Protein AF-A0A9W9Z7A1-F1 (afdb_monomer_lite)

Sequence (523 aa):
MALKFLGQYHYISPSRSGNHDVETAIRKFQEFTGLPVTGELDGPTIAQMKEPRCGMSDVDEEGRVKRYKTGSKWSKKHLTYFVEHGADLPHATQDAVFAKSLKFWADVSGLSFSKASSAAAADLKISFGPKTHGGISERRCAYPFDGKGKVLAHAFFPSNGRAHFDEDETFTDGTPSGVNLLWVAVHEFGHSLGIHHSDVRNAVMYPYYTGYKKDMKLQQDDIDAIQSLYGKPVSGGGNGGGGELDQDIHITSYKRSGIRSRIKLRFELNMLCSILLAVLASQAFVFAEDDDDTMALKFLNKYHYISPSRSGNHDVETAIRKFQEFTGLPVTGELDGPTIAQMKEPRCGMSDVDEEGRVKRRRVRQGFEVLADVSELSFSKASYAGAADLKISFGAKTHGGISESTCAYPFDGKGIALAHAYYPSDGRLHFDEDEDFTDGTSSGTNLLWVAVHELGHSLGIEHSRFKNAVMYPYYTGYKKDMKLQKDDIDAIQSLYACVDIDERCAATEAESTFVSCNPSNEY

Foldseek 3Di:
DVVVLLDQQCLPPPDPQDDLQQLSSLLVQCVLQVHPSPSDCDPVSVVVQQFAFASYHQADNHRDDDQWDFADADPDQEFEEEEDDADQDDPVVVVVLLQVLVVLLVQLFSHHYDYDPAPVRGQAFEYEEAFFCAGRPGRTDPDGDDAPRYHQWAEAAGPNRYIYGHSSFREDDPDQPTQDSNLSSNQRVLRSRGIAAHSPPLASSPGGRPTDDNPDHGDPSSSVSSCVRGNGHPPDDDDDDDDDDDDDDDDDDDDDDDDDDDDDDDDDDDDPPPVVVVPPPPPPPPPPDDDLVRLLVCLLVQQVLDDSDPVHDPDQLSSLQVQCVLVVHDRPSDCDPVSSVVSPDDDDRYHPDDDDPVLLVVLLVVLQVQLVVWFVDDDDDDSALVRDQAWEEEEAFFCAGSPGRTDPDGDPAADDDQWAADARVRRYIYGHPSFPDDSQDQDTDPSNLVSNLRVCRNLPQAADPDPLASSDPGDPGGDPDDHHDPSSSVRSCVRGNGDDDPDDDDDDDDDDPDDDDDPDDDD

Structure (mmCIF, N/CA/C/O backbone):
data_AF-A0A9W9Z7A1-F1
#
_entry.id   AF-A0A9W9Z7A1-F1
#
loop_
_atom_site.group_PDB
_atom_site.id
_atom_site.type_symbol
_atom_site.label_atom_id
_atom_site.label_alt_id
_atom_site.label_comp_id
_atom_site.label_asym_id
_atom_site.label_entity_id
_atom_site.label_seq_id
_atom_site.pdbx_PDB_ins_code
_atom_site.Cartn_x
_atom_site.Cartn_y
_atom_site.Cartn_z
_atom_site.occupancy
_atom_site.B_iso_or_equiv
_atom_site.auth_seq_id
_atom_site.auth_comp_id
_atom_site.auth_asym_id
_atom_site.auth_atom_id
_atom_site.pdbx_PDB_model_num
ATOM 1 N N . MET A 1 1 ? 0.703 4.894 15.453 1.00 69.56 1 MET A N 1
ATOM 2 C CA . MET A 1 1 ? 1.534 3.862 14.779 1.00 69.56 1 MET A CA 1
ATOM 3 C C . MET A 1 1 ? 0.729 2.995 13.805 1.00 69.56 1 MET A C 1
ATOM 5 O O . MET A 1 1 ? 0.980 3.095 12.611 1.00 69.56 1 MET A O 1
ATOM 9 N N . ALA A 1 2 ? -0.234 2.188 14.272 1.00 76.00 2 ALA A N 1
ATOM 10 C CA . ALA A 1 2 ? -0.902 1.160 13.456 1.00 76.00 2 ALA A CA 1
ATOM 11 C C . ALA A 1 2 ? -1.564 1.658 12.155 1.00 76.00 2 ALA A C 1
ATOM 13 O O . ALA A 1 2 ? -1.386 1.030 11.121 1.00 76.00 2 ALA A O 1
ATOM 14 N N . LEU A 1 3 ? -2.247 2.811 12.147 1.00 72.69 3 LEU A N 1
ATOM 15 C CA . LEU A 1 3 ? -2.839 3.356 10.910 1.00 72.69 3 LEU A CA 1
ATOM 16 C C . LEU A 1 3 ? -1.790 3.655 9.824 1.00 72.69 3 LEU A C 1
ATOM 18 O O . LEU A 1 3 ? -2.020 3.354 8.655 1.00 72.69 3 LEU A O 1
ATOM 22 N N . LYS A 1 4 ? -0.612 4.176 10.206 1.00 74.12 4 LYS A N 1
ATOM 23 C CA . LYS A 1 4 ? 0.505 4.397 9.272 1.00 74.12 4 LYS A CA 1
ATOM 24 C C . LYS A 1 4 ? 0.994 3.068 8.692 1.00 74.12 4 LYS A C 1
ATOM 26 O O . LYS A 1 4 ? 1.197 2.988 7.490 1.00 74.12 4 LYS A O 1
ATOM 31 N N . PHE A 1 5 ? 1.126 2.036 9.528 1.00 82.69 5 PHE A N 1
ATOM 32 C CA . PHE A 1 5 ? 1.483 0.680 9.098 1.00 82.69 5 PHE A CA 1
ATOM 33 C C . PHE A 1 5 ? 0.441 0.115 8.114 1.00 82.69 5 PHE A C 1
ATOM 35 O O . PHE A 1 5 ? 0.785 -0.278 7.004 1.00 82.69 5 PHE A O 1
ATOM 42 N N . LEU A 1 6 ? -0.845 0.128 8.481 1.00 82.19 6 LEU A N 1
ATOM 43 C CA . LEU A 1 6 ? -1.925 -0.434 7.663 1.00 82.19 6 LEU A CA 1
ATOM 44 C C . LEU A 1 6 ? -2.084 0.300 6.322 1.00 82.19 6 LEU A C 1
ATOM 46 O O . LEU A 1 6 ? -2.382 -0.344 5.319 1.00 82.19 6 LEU A O 1
ATOM 50 N N . GLY A 1 7 ? -1.856 1.618 6.292 1.00 76.81 7 GLY A N 1
ATOM 51 C CA . GLY A 1 7 ? -1.817 2.408 5.059 1.00 76.81 7 GLY A CA 1
ATOM 52 C C . GLY A 1 7 ? -0.567 2.145 4.213 1.00 76.81 7 GLY A C 1
ATOM 53 O O . GLY A 1 7 ? -0.688 1.930 3.013 1.00 76.81 7 GLY A O 1
ATOM 54 N N . GLN A 1 8 ? 0.622 2.095 4.825 1.00 76.69 8 GLN A N 1
ATOM 55 C CA . GLN A 1 8 ? 1.892 1.808 4.141 1.00 76.69 8 GLN A CA 1
ATOM 56 C C . GLN A 1 8 ? 1.891 0.423 3.477 1.00 76.69 8 GLN A C 1
ATOM 58 O O . GLN A 1 8 ? 2.368 0.279 2.357 1.00 76.69 8 GLN A O 1
ATOM 63 N N . TYR A 1 9 ? 1.301 -0.578 4.134 1.00 80.38 9 TYR A N 1
ATOM 64 C CA . TYR A 1 9 ? 1.233 -1.954 3.634 1.00 80.38 9 TYR A CA 1
ATOM 65 C C . TYR A 1 9 ? -0.076 -2.298 2.894 1.00 80.38 9 TYR A C 1
ATOM 67 O O . TYR A 1 9 ? -0.311 -3.460 2.566 1.00 80.38 9 TYR A O 1
ATOM 75 N N . HIS A 1 10 ? -0.894 -1.285 2.575 1.00 78.06 10 HIS A N 1
ATOM 76 C CA . HIS A 1 10 ? -2.133 -1.356 1.779 1.00 78.06 10 HIS A CA 1
ATOM 77 C C . HIS A 1 10 ? -3.298 -2.191 2.366 1.00 78.06 10 HIS A C 1
ATOM 79 O O . HIS A 1 10 ? -4.287 -2.451 1.677 1.00 78.06 10 HIS A O 1
ATOM 85 N N . TYR A 1 11 ? -3.262 -2.558 3.651 1.00 76.06 11 TYR A N 1
ATOM 86 C CA . TYR A 1 11 ? -4.430 -3.121 4.356 1.00 76.06 11 TYR A CA 1
ATOM 87 C C . TYR A 1 11 ? -5.585 -2.110 4.456 1.00 76.06 11 TYR A C 1
ATOM 89 O O . TYR A 1 11 ? -6.763 -2.475 4.359 1.00 76.06 11 TYR A O 1
ATOM 97 N N . ILE A 1 12 ? -5.223 -0.833 4.607 1.00 75.56 12 ILE A N 1
ATOM 98 C CA . ILE A 1 12 ? -6.065 0.325 4.308 1.00 75.56 12 ILE A CA 1
ATOM 99 C C . ILE A 1 12 ? -5.636 0.836 2.933 1.00 75.56 12 ILE A C 1
ATOM 101 O O . ILE A 1 12 ? -4.458 1.087 2.689 1.00 75.56 12 ILE A O 1
ATOM 105 N N . SER A 1 13 ? -6.592 0.982 2.022 1.00 61.47 13 SER A N 1
ATOM 106 C CA . SER A 1 13 ? -6.314 1.385 0.646 1.00 61.47 13 SER A CA 1
ATOM 107 C C . SER A 1 13 ? -5.921 2.867 0.570 1.00 61.47 13 SER A C 1
ATOM 109 O O . SER A 1 13 ? -6.703 3.709 1.020 1.00 61.47 13 SER A O 1
ATOM 111 N N . PRO A 1 14 ? -4.824 3.231 -0.124 1.00 52.38 14 PRO A N 1
ATOM 112 C CA . PRO A 1 14 ? -4.491 4.634 -0.387 1.00 52.38 14 PRO A CA 1
ATOM 113 C C . PRO A 1 14 ? -5.509 5.322 -1.320 1.00 52.38 14 PRO A C 1
ATOM 115 O O . PRO A 1 14 ? -5.634 6.545 -1.325 1.00 52.38 14 PRO A O 1
ATOM 118 N N . SER A 1 15 ? -6.281 4.553 -2.098 1.00 47.28 15 SER A N 1
ATOM 119 C CA . SER A 1 15 ? -7.344 5.075 -2.964 1.00 47.28 15 SER A CA 1
ATOM 120 C C . SER A 1 15 ? -8.613 5.445 -2.188 1.00 47.28 15 SER A C 1
ATOM 122 O O . SER A 1 15 ? -9.095 4.674 -1.349 1.00 47.28 15 SER A O 1
ATOM 124 N N . ARG A 1 16 ? -9.247 6.567 -2.576 1.00 45.34 16 ARG A N 1
ATOM 125 C CA . ARG A 1 16 ? -10.565 7.042 -2.093 1.00 45.34 16 ARG A CA 1
ATOM 126 C C . ARG A 1 16 ? -11.731 6.056 -2.325 1.00 45.34 16 ARG A C 1
ATOM 128 O O . ARG A 1 16 ? -12.841 6.335 -1.871 1.00 45.34 16 ARG A O 1
ATOM 135 N N . SER A 1 17 ? -11.515 4.915 -2.982 1.00 42.78 17 SER A N 1
ATOM 136 C CA . SER A 1 17 ? -12.544 3.890 -3.252 1.00 42.78 17 SER A CA 1
ATOM 137 C C . SER A 1 17 ? -12.335 2.530 -2.565 1.00 42.78 17 SER A C 1
ATOM 139 O O . SER A 1 17 ? -13.295 1.771 -2.487 1.00 42.78 17 SER A O 1
ATOM 141 N N . GLY A 1 18 ? -11.136 2.214 -2.055 1.00 44.53 18 GLY A N 1
ATOM 142 C CA . GLY A 1 18 ? -10.840 0.885 -1.491 1.00 44.53 18 GLY A CA 1
ATOM 143 C C . GLY A 1 18 ? -11.312 0.679 -0.043 1.00 44.53 18 GLY A C 1
ATOM 144 O O . GLY A 1 18 ? -12.202 1.380 0.432 1.00 44.53 18 GLY A O 1
ATOM 145 N N . ASN A 1 19 ? -10.723 -0.283 0.680 1.00 48.97 19 ASN A N 1
ATOM 146 C CA . ASN A 1 19 ? -11.058 -0.526 2.091 1.00 48.97 19 ASN A CA 1
ATOM 147 C C . ASN A 1 19 ? -10.481 0.564 3.013 1.00 48.97 19 ASN A C 1
ATOM 149 O O . ASN A 1 19 ? -9.275 0.791 2.999 1.00 48.97 19 ASN A O 1
ATOM 153 N N . HIS A 1 20 ? -11.332 1.182 3.838 1.00 59.88 20 HIS A N 1
ATOM 154 C CA . HIS A 1 20 ? -10.942 2.133 4.898 1.00 59.88 20 HIS A CA 1
ATOM 155 C C . HIS A 1 20 ? -11.398 1.684 6.288 1.00 59.88 20 HIS A C 1
ATOM 157 O O . HIS A 1 20 ? -11.165 2.397 7.257 1.00 59.88 20 HIS A O 1
ATOM 163 N N . ASP A 1 21 ? -12.049 0.523 6.397 1.00 73.06 21 ASP A N 1
ATOM 164 C CA . ASP A 1 21 ? -12.415 -0.013 7.699 1.00 73.06 21 ASP A CA 1
ATOM 165 C C . ASP A 1 21 ? -11.175 -0.583 8.397 1.00 73.06 21 ASP A C 1
ATOM 167 O O . ASP A 1 21 ? -10.528 -1.511 7.895 1.00 73.06 21 ASP A O 1
ATOM 171 N N . VAL A 1 22 ? -10.844 0.013 9.543 1.00 75.62 22 VAL A N 1
ATOM 172 C CA . VAL A 1 22 ? -9.646 -0.299 10.329 1.00 75.62 22 VAL A CA 1
ATOM 173 C C . VAL A 1 22 ? -9.759 -1.687 10.952 1.00 75.62 22 VAL A C 1
ATOM 175 O O . VAL A 1 22 ? -8.768 -2.411 10.965 1.00 75.62 22 VAL A O 1
ATOM 178 N N . GLU A 1 23 ? -10.954 -2.097 11.391 1.00 78.81 23 GLU A N 1
ATOM 179 C CA . GLU A 1 23 ? -11.174 -3.441 11.934 1.00 78.81 23 GLU A CA 1
ATOM 180 C C . GLU A 1 23 ? -10.922 -4.498 10.850 1.00 78.81 23 GLU A C 1
ATOM 182 O O . GLU A 1 23 ? -10.093 -5.386 11.030 1.00 78.81 23 GLU A O 1
ATOM 187 N N . THR A 1 24 ? -11.536 -4.359 9.669 1.00 80.25 24 THR A N 1
ATOM 188 C CA . THR A 1 24 ? -11.276 -5.233 8.512 1.00 80.25 24 THR A CA 1
ATOM 189 C C . THR A 1 24 ? -9.803 -5.217 8.094 1.00 80.25 24 THR A C 1
ATOM 191 O O . THR A 1 24 ? -9.260 -6.260 7.729 1.00 80.25 24 THR A O 1
ATOM 194 N N . ALA A 1 25 ? -9.126 -4.066 8.152 1.00 82.69 25 ALA A N 1
ATOM 195 C CA . ALA A 1 25 ? -7.699 -3.972 7.848 1.00 82.69 25 ALA A CA 1
ATOM 196 C C . ALA A 1 25 ? -6.833 -4.737 8.869 1.00 82.69 25 ALA A C 1
ATOM 198 O O . ALA A 1 25 ? -5.921 -5.459 8.466 1.00 82.69 25 ALA A O 1
ATOM 199 N N . ILE A 1 26 ? -7.152 -4.643 10.165 1.00 85.00 26 ILE A N 1
ATOM 200 C CA . ILE A 1 26 ? -6.512 -5.429 11.230 1.00 85.00 26 ILE A CA 1
ATOM 201 C C . ILE A 1 26 ? -6.804 -6.921 11.043 1.00 85.00 26 ILE A C 1
ATOM 203 O O . ILE A 1 26 ? -5.868 -7.714 11.069 1.00 85.00 26 ILE A O 1
ATOM 207 N N . ARG A 1 27 ? -8.057 -7.313 10.764 1.00 85.94 27 ARG A N 1
ATOM 208 C CA . ARG A 1 27 ? -8.429 -8.714 10.491 1.00 85.94 27 ARG A CA 1
ATOM 209 C C . ARG A 1 27 ? -7.628 -9.294 9.325 1.00 85.94 27 ARG A C 1
ATOM 211 O O . ARG A 1 27 ? -7.074 -10.378 9.465 1.00 85.94 27 ARG A O 1
ATOM 218 N N . LYS A 1 28 ? -7.497 -8.556 8.215 1.00 84.50 28 LYS A N 1
ATOM 219 C CA . LYS A 1 28 ? -6.665 -8.955 7.064 1.00 84.50 28 LYS A CA 1
ATOM 220 C C . LYS A 1 28 ? -5.182 -9.077 7.419 1.00 84.50 28 LYS A C 1
ATOM 222 O O . LYS A 1 28 ? -4.525 -9.998 6.947 1.00 84.50 28 LYS A O 1
ATOM 227 N N . PHE A 1 29 ? -4.648 -8.170 8.235 1.00 88.44 29 PHE A N 1
ATOM 228 C CA . PHE A 1 29 ? -3.260 -8.235 8.698 1.00 88.44 29 PHE A CA 1
ATOM 229 C C . PHE A 1 29 ? -3.011 -9.438 9.620 1.00 88.44 29 PHE A C 1
ATOM 231 O O . PHE A 1 29 ? -2.012 -10.142 9.468 1.00 88.44 29 PHE A O 1
ATOM 238 N N . GLN A 1 30 ? -3.934 -9.714 10.541 1.00 90.44 30 GLN A N 1
ATOM 239 C CA . GLN A 1 30 ? -3.881 -10.880 11.422 1.00 90.44 30 GLN A CA 1
ATOM 240 C C . GLN A 1 30 ? -3.982 -12.183 10.628 1.00 90.44 30 GLN A C 1
ATOM 242 O O . GLN A 1 30 ? -3.165 -13.075 10.830 1.00 90.44 30 GLN A O 1
ATOM 247 N N . GLU A 1 31 ? -4.915 -12.268 9.676 1.00 87.25 31 GLU A N 1
ATOM 248 C CA . GLU A 1 31 ? -5.057 -13.404 8.760 1.00 87.25 31 GLU A CA 1
ATOM 249 C C . GLU A 1 31 ? -3.765 -13.642 7.962 1.00 87.25 31 GLU A C 1
ATOM 251 O O . GLU A 1 31 ? -3.213 -14.740 8.005 1.00 87.25 31 GLU A O 1
ATOM 256 N N . PHE A 1 32 ? -3.231 -12.601 7.314 1.00 83.19 32 PHE A N 1
ATOM 257 C CA . PHE A 1 32 ? -2.006 -12.677 6.513 1.00 83.19 32 PHE A CA 1
ATOM 258 C C . PHE A 1 32 ? -0.766 -13.078 7.333 1.00 83.19 32 PHE A C 1
ATOM 260 O O . PHE A 1 32 ? 0.083 -13.831 6.861 1.00 83.19 32 PHE A O 1
ATOM 267 N N . THR A 1 33 ? -0.655 -12.607 8.578 1.00 83.56 33 THR A N 1
ATOM 268 C CA . THR A 1 33 ? 0.449 -12.987 9.477 1.00 83.56 33 THR A CA 1
ATOM 269 C C . THR A 1 33 ? 0.190 -14.290 10.241 1.00 83.56 33 THR A C 1
ATOM 271 O O . THR A 1 33 ? 1.088 -14.792 10.919 1.00 83.56 33 THR A O 1
ATOM 274 N N . GLY A 1 34 ? -1.000 -14.887 10.147 1.00 85.06 34 GLY A N 1
ATOM 275 C CA . GLY A 1 34 ? -1.376 -16.077 10.916 1.00 85.06 34 GLY A CA 1
ATOM 276 C C . GLY A 1 34 ? -1.510 -15.831 12.427 1.00 85.06 34 GLY A C 1
ATOM 277 O O . GLY A 1 34 ? -1.285 -16.747 13.220 1.00 85.06 34 GLY A O 1
ATOM 278 N N . LEU A 1 35 ? -1.832 -14.601 12.832 1.00 88.06 35 LEU A N 1
ATOM 279 C CA . LEU A 1 35 ? -2.258 -14.265 14.192 1.00 88.06 35 LEU A CA 1
ATOM 280 C C . LEU A 1 35 ? -3.742 -14.634 14.407 1.00 88.06 35 LEU A C 1
ATOM 282 O O . LEU A 1 35 ? -4.492 -14.784 13.439 1.00 88.06 35 LEU A O 1
ATOM 286 N N . PRO A 1 36 ? -4.213 -14.750 15.664 1.00 90.19 36 PRO A N 1
ATOM 287 C CA . PRO A 1 36 ? -5.642 -14.837 15.952 1.00 90.19 36 PRO A CA 1
ATOM 288 C C . PRO A 1 36 ? -6.394 -13.637 15.359 1.00 90.19 36 PRO A C 1
ATOM 290 O O . PRO A 1 36 ? -6.041 -12.490 15.617 1.00 90.19 36 PRO A O 1
ATOM 293 N N . VAL A 1 37 ? -7.439 -13.898 14.569 1.00 91.94 37 VAL A N 1
ATOM 294 C CA . VAL A 1 37 ? -8.194 -12.858 13.848 1.00 91.94 37 VAL A CA 1
ATOM 295 C C . VAL A 1 37 ? -9.224 -12.201 14.780 1.00 91.94 37 VAL A C 1
ATOM 297 O O . VAL A 1 37 ? -10.432 -12.417 14.666 1.00 91.94 37 VAL A O 1
ATOM 300 N N . THR A 1 38 ? -8.741 -11.421 15.748 1.00 87.12 38 THR A N 1
ATOM 301 C CA . THR A 1 38 ? -9.564 -10.682 16.720 1.00 87.12 38 THR A CA 1
ATOM 302 C C . THR A 1 38 ? -10.253 -9.474 16.081 1.00 87.12 38 THR A C 1
ATOM 304 O O . THR A 1 38 ? -11.407 -9.193 16.400 1.00 87.12 38 THR A O 1
ATOM 307 N N . GLY A 1 39 ? -9.592 -8.813 15.123 1.00 81.25 39 GLY A N 1
ATOM 308 C CA . GLY A 1 39 ? -9.945 -7.482 14.611 1.00 81.25 39 GLY A CA 1
ATOM 309 C C . GLY A 1 39 ? -9.508 -6.334 15.525 1.00 81.25 39 GLY A C 1
ATOM 310 O O . GLY A 1 39 ? -9.682 -5.170 15.174 1.00 81.25 39 GLY A O 1
ATOM 311 N N . GLU A 1 40 ? -8.908 -6.654 16.670 1.00 85.00 40 GLU A N 1
ATOM 312 C CA . GLU A 1 40 ? -8.458 -5.698 17.674 1.00 85.00 40 GLU A CA 1
ATOM 313 C C . GLU A 1 40 ? -6.953 -5.443 17.551 1.00 85.00 40 GLU A C 1
ATOM 315 O O . GLU A 1 40 ? -6.178 -6.323 17.177 1.00 85.00 40 GLU A O 1
ATOM 320 N N . LEU A 1 41 ? -6.511 -4.236 17.910 1.00 77.94 41 LEU A N 1
ATOM 321 C CA . LEU A 1 41 ? -5.088 -3.901 17.970 1.00 77.94 41 LEU A CA 1
ATOM 322 C C . LEU A 1 41 ? -4.465 -4.433 19.276 1.00 77.94 41 LEU A C 1
ATOM 324 O O . LEU A 1 41 ? -4.062 -3.674 20.156 1.00 77.94 41 LEU A O 1
ATOM 328 N N . ASP A 1 42 ? -4.453 -5.757 19.413 1.00 78.88 42 ASP A N 1
ATOM 329 C CA . ASP A 1 42 ? -3.941 -6.469 20.582 1.00 78.88 42 ASP A CA 1
ATOM 330 C C . ASP A 1 42 ? -2.398 -6.504 20.647 1.00 78.88 42 ASP A C 1
ATOM 332 O O . ASP A 1 42 ? -1.689 -6.151 19.701 1.00 78.88 42 ASP A O 1
ATOM 336 N N . GLY A 1 43 ? -1.860 -6.918 21.801 1.00 85.50 43 GLY A N 1
ATOM 337 C CA . GLY A 1 43 ? -0.413 -6.991 22.045 1.00 85.50 43 GLY A CA 1
ATOM 338 C C . GLY A 1 43 ? 0.363 -7.789 20.982 1.00 85.50 43 GLY A C 1
ATOM 339 O O . GLY A 1 43 ? 1.342 -7.259 20.453 1.00 85.50 43 GLY A O 1
ATOM 340 N N . PRO A 1 44 ? -0.063 -9.017 20.614 1.00 85.88 44 PRO A N 1
ATOM 341 C CA . PRO A 1 44 ? 0.526 -9.779 19.510 1.00 85.88 44 PRO A CA 1
ATOM 342 C C . PRO A 1 44 ? 0.497 -9.037 18.167 1.00 85.88 44 PRO A C 1
ATOM 344 O O . PRO A 1 44 ? 1.503 -9.013 17.459 1.00 85.88 44 PRO A O 1
ATOM 347 N N . THR A 1 45 ? -0.616 -8.378 17.838 1.00 83.25 45 THR A N 1
ATOM 348 C CA . THR A 1 45 ? -0.763 -7.581 16.611 1.00 83.25 45 THR A CA 1
ATOM 349 C C . THR A 1 45 ? 0.209 -6.398 16.593 1.00 83.25 45 THR A C 1
ATOM 351 O O . THR A 1 45 ? 0.903 -6.184 15.599 1.00 83.25 45 THR A O 1
ATOM 354 N N . ILE A 1 46 ? 0.338 -5.661 17.703 1.00 85.25 46 ILE A N 1
ATOM 355 C CA . ILE A 1 46 ? 1.298 -4.552 17.837 1.00 85.25 46 ILE A CA 1
ATOM 356 C C . ILE A 1 46 ? 2.745 -5.056 17.764 1.00 85.25 46 ILE A C 1
ATOM 358 O O . ILE A 1 46 ? 3.576 -4.413 17.123 1.00 85.25 46 ILE A O 1
ATOM 362 N N . ALA A 1 47 ? 3.058 -6.190 18.397 1.00 83.00 47 ALA A N 1
ATOM 363 C CA . ALA A 1 47 ? 4.385 -6.797 18.338 1.00 83.00 47 ALA A CA 1
ATOM 364 C C . ALA A 1 47 ? 4.758 -7.158 16.891 1.00 83.00 47 ALA A C 1
ATOM 366 O O . ALA A 1 47 ? 5.802 -6.728 16.407 1.00 83.00 47 ALA A O 1
ATOM 367 N N . GLN A 1 48 ? 3.857 -7.820 16.159 1.00 86.44 48 GLN A N 1
ATOM 368 C CA . GLN A 1 48 ? 4.050 -8.148 14.744 1.00 86.44 48 GLN A CA 1
ATOM 369 C C . GLN A 1 48 ? 4.149 -6.884 13.862 1.00 86.44 48 GLN A C 1
ATOM 371 O O . GLN A 1 48 ? 4.888 -6.887 12.885 1.00 86.44 48 GLN A O 1
ATOM 376 N N . MET A 1 49 ? 3.487 -5.768 14.197 1.00 86.06 49 MET A N 1
ATOM 377 C CA . MET A 1 49 ? 3.687 -4.476 13.504 1.00 86.06 49 MET A CA 1
ATOM 378 C C . MET A 1 49 ? 5.023 -3.779 13.834 1.00 86.06 49 MET A C 1
ATOM 380 O O . MET A 1 49 ? 5.413 -2.855 13.118 1.00 86.06 49 MET A O 1
ATOM 384 N N . LYS A 1 50 ? 5.702 -4.172 14.920 1.00 85.19 50 LYS A N 1
ATOM 385 C CA . LYS A 1 50 ? 7.008 -3.641 15.354 1.00 85.19 50 LYS A CA 1
ATOM 386 C C . LYS A 1 50 ? 8.200 -4.463 14.832 1.00 85.19 50 LYS A C 1
ATOM 388 O O . LYS A 1 50 ? 9.322 -3.977 14.932 1.00 85.19 50 LYS A O 1
ATOM 393 N N . GLU A 1 51 ? 7.984 -5.672 14.307 1.00 83.06 51 GLU A N 1
ATOM 394 C CA . GLU A 1 51 ? 9.061 -6.528 13.782 1.00 83.06 51 GLU A CA 1
ATOM 395 C C . GLU A 1 51 ? 9.693 -5.970 12.484 1.00 83.06 51 GLU A C 1
ATOM 397 O O . GLU A 1 51 ? 8.964 -5.430 11.644 1.00 83.06 51 GLU A O 1
ATOM 402 N N . PRO A 1 52 ? 11.019 -6.138 12.273 1.00 86.81 52 PRO A N 1
ATOM 403 C CA . PRO A 1 52 ? 11.687 -5.702 11.047 1.00 86.81 52 PRO A CA 1
ATOM 404 C C . PRO A 1 52 ? 11.179 -6.461 9.816 1.00 86.81 52 PRO A C 1
ATOM 406 O O . PRO A 1 52 ? 10.973 -7.678 9.864 1.00 86.81 52 PRO A O 1
ATOM 409 N N . ARG A 1 53 ? 10.994 -5.757 8.696 1.00 90.94 53 ARG A N 1
ATOM 410 C CA . ARG A 1 53 ? 10.357 -6.289 7.483 1.00 90.94 53 ARG A CA 1
ATOM 411 C C . ARG A 1 53 ? 10.738 -5.540 6.202 1.00 90.94 53 ARG A C 1
ATOM 413 O O . ARG A 1 53 ? 11.339 -4.468 6.246 1.00 90.94 53 ARG A O 1
ATOM 420 N N . CYS A 1 54 ? 10.344 -6.099 5.061 1.00 89.81 54 CYS A N 1
ATOM 421 C CA . CYS A 1 54 ? 10.314 -5.391 3.784 1.00 89.81 54 CYS A CA 1
ATOM 422 C C . CYS A 1 54 ? 9.275 -4.252 3.804 1.00 89.81 54 CYS A C 1
ATOM 424 O O . CYS A 1 54 ? 8.182 -4.385 4.375 1.00 89.81 54 CYS A O 1
ATOM 426 N N . GLY A 1 55 ? 9.623 -3.140 3.150 1.00 86.00 55 GLY A N 1
ATOM 427 C CA . GLY A 1 55 ? 8.797 -1.945 2.967 1.00 86.00 55 GLY A CA 1
ATOM 428 C C . GLY A 1 55 ? 7.729 -2.051 1.876 1.00 86.00 55 GLY A C 1
ATOM 429 O O . GLY A 1 55 ? 6.926 -1.130 1.737 1.00 86.00 55 GLY A O 1
ATOM 430 N N . MET A 1 56 ? 7.696 -3.149 1.116 1.00 82.62 56 MET A N 1
ATOM 431 C CA . MET A 1 56 ? 6.704 -3.385 0.064 1.00 82.62 56 MET A CA 1
ATOM 432 C C . MET A 1 56 ? 5.311 -3.678 0.622 1.00 82.62 56 MET A C 1
ATOM 434 O O . MET A 1 56 ? 5.159 -4.213 1.719 1.00 82.62 56 MET A O 1
ATOM 438 N N . SER A 1 57 ? 4.274 -3.337 -0.145 1.00 80.25 57 SER A N 1
ATOM 439 C CA . SER A 1 57 ? 2.881 -3.555 0.245 1.00 80.25 57 SER A CA 1
ATOM 440 C C . SER A 1 57 ? 2.480 -5.033 0.223 1.00 80.25 57 SER A C 1
ATOM 442 O O . SER A 1 57 ? 2.753 -5.761 -0.734 1.00 80.25 57 SER A O 1
ATOM 444 N N . ASP A 1 58 ? 1.775 -5.463 1.273 1.00 75.06 58 ASP A N 1
ATOM 445 C CA . ASP A 1 58 ? 1.274 -6.837 1.406 1.00 75.06 58 ASP A CA 1
ATOM 446 C C . ASP A 1 58 ? 0.073 -7.088 0.473 1.00 75.06 58 ASP A C 1
ATOM 448 O O . ASP A 1 58 ? -0.111 -8.189 -0.048 1.00 75.06 58 ASP A O 1
ATOM 452 N N . VAL A 1 59 ? -0.729 -6.049 0.211 1.00 67.44 59 VAL A N 1
ATOM 453 C CA . VAL A 1 59 ? -1.993 -6.127 -0.540 1.00 67.44 59 VAL A CA 1
ATOM 454 C C . VAL A 1 59 ? -1.918 -5.312 -1.844 1.00 67.44 59 VAL A C 1
ATOM 456 O O . VAL A 1 59 ? -1.267 -4.269 -1.910 1.00 67.44 59 VAL A O 1
ATOM 459 N N . ASP A 1 60 ? -2.580 -5.771 -2.916 1.00 59.19 60 ASP A N 1
ATOM 460 C CA . ASP A 1 60 ? -2.798 -4.929 -4.109 1.00 59.19 60 ASP A CA 1
ATOM 461 C C . ASP A 1 60 ? -3.811 -3.809 -3.855 1.00 59.19 60 ASP A C 1
ATOM 463 O O . ASP A 1 60 ? -4.619 -3.852 -2.930 1.00 59.19 60 ASP A O 1
ATOM 467 N N . GLU A 1 61 ? -3.825 -2.849 -4.779 1.00 48.84 61 GLU A N 1
ATOM 468 C CA . GLU A 1 61 ? -4.883 -1.845 -4.933 1.00 48.84 61 GLU A CA 1
ATOM 469 C C . GLU A 1 61 ? -6.295 -2.466 -5.065 1.00 48.84 61 GLU A C 1
ATOM 471 O O . GLU A 1 61 ? -7.292 -1.800 -4.795 1.00 48.84 61 GLU A O 1
ATOM 476 N N . GLU A 1 62 ? -6.388 -3.751 -5.431 1.00 42.69 62 GLU A N 1
ATOM 477 C CA . GLU A 1 62 ? -7.631 -4.523 -5.564 1.00 42.69 62 GLU A CA 1
ATOM 478 C C . GLU A 1 62 ? -8.083 -5.206 -4.254 1.00 42.69 62 GLU A C 1
ATOM 480 O O . GLU A 1 62 ? -9.176 -5.777 -4.196 1.00 42.69 62 GLU A O 1
ATOM 485 N N . GLY A 1 63 ? -7.277 -5.147 -3.188 1.00 44.44 63 GLY A N 1
ATOM 486 C CA . GLY A 1 63 ? -7.618 -5.657 -1.859 1.00 44.44 63 GLY A CA 1
ATOM 487 C C . GLY A 1 63 ? -7.622 -7.187 -1.708 1.00 44.44 63 GLY A C 1
ATOM 488 O O . GLY A 1 63 ? -8.219 -7.678 -0.738 1.00 44.44 63 GLY A O 1
ATOM 489 N N . ARG A 1 64 ? -7.016 -7.933 -2.643 1.00 42.00 64 ARG A N 1
ATOM 490 C CA . ARG A 1 64 ? -7.083 -9.400 -2.765 1.00 42.00 64 ARG A CA 1
ATOM 491 C C . ARG A 1 64 ? -5.862 -10.089 -2.150 1.00 42.00 64 ARG A C 1
ATOM 493 O O . ARG A 1 64 ? -4.733 -9.895 -2.588 1.00 42.00 64 ARG A O 1
ATOM 500 N N . VAL A 1 65 ? -6.107 -10.995 -1.205 1.00 44.28 65 VAL A N 1
ATOM 501 C CA . VAL A 1 65 ? -5.103 -11.960 -0.729 1.00 44.28 65 VAL A CA 1
ATOM 502 C C . VAL A 1 65 ? -5.238 -13.238 -1.567 1.00 44.28 65 VAL A C 1
ATOM 504 O O . VAL A 1 65 ? -6.328 -13.801 -1.676 1.00 44.28 65 VAL A O 1
ATOM 507 N N . LYS A 1 66 ? -4.149 -13.687 -2.200 1.00 38.28 66 LYS A N 1
ATOM 508 C CA . LYS A 1 66 ? -4.065 -14.967 -2.924 1.00 38.28 66 LYS A CA 1
ATOM 509 C C . LYS A 1 66 ? -2.720 -15.630 -2.636 1.00 38.28 66 LYS A C 1
ATOM 511 O O . LYS A 1 66 ? -1.700 -14.947 -2.652 1.00 38.28 66 LYS A O 1
ATOM 516 N N . ARG A 1 67 ? -2.731 -16.960 -2.471 1.00 41.38 67 ARG A N 1
ATOM 517 C CA . ARG A 1 67 ? -1.524 -17.809 -2.447 1.00 41.38 67 ARG A CA 1
ATOM 518 C C . ARG A 1 67 ? -0.603 -17.468 -3.626 1.00 41.38 67 ARG A C 1
ATOM 520 O O . ARG A 1 67 ? -1.092 -17.425 -4.755 1.00 41.38 67 ARG A O 1
ATOM 527 N N . TYR A 1 68 ? 0.682 -17.238 -3.335 1.00 46.47 68 TYR A N 1
ATOM 528 C CA . TYR A 1 68 ? 1.762 -16.901 -4.280 1.00 46.47 68 TYR A CA 1
ATOM 529 C C . TYR A 1 68 ? 1.370 -15.886 -5.375 1.00 46.47 68 TYR A C 1
ATOM 531 O O . TYR A 1 68 ? 1.337 -16.167 -6.574 1.00 46.47 68 TYR A O 1
ATOM 539 N N . LYS A 1 69 ? 1.075 -14.648 -4.979 1.00 59.31 69 LYS A N 1
ATOM 540 C CA . LYS A 1 69 ? 0.736 -13.591 -5.936 1.00 59.31 69 LYS A CA 1
ATOM 541 C C . LYS A 1 69 ? 1.948 -13.171 -6.785 1.00 59.31 69 LYS A C 1
ATOM 543 O O . LYS A 1 69 ? 3.023 -12.862 -6.271 1.00 59.31 69 LYS A O 1
ATOM 548 N N . THR A 1 70 ? 1.738 -13.077 -8.096 1.00 54.94 70 THR A N 1
ATOM 549 C CA . THR A 1 70 ? 2.714 -12.571 -9.070 1.00 54.94 70 THR A CA 1
ATOM 550 C C . THR A 1 70 ? 2.185 -11.324 -9.782 1.00 54.94 70 THR A C 1
ATOM 552 O O . THR A 1 70 ? 0.986 -11.200 -10.028 1.00 54.94 70 THR A O 1
ATOM 555 N N . GLY A 1 71 ? 3.080 -10.374 -10.054 1.00 62.47 71 GLY A N 1
ATOM 556 C CA . GLY A 1 71 ? 2.789 -9.081 -10.674 1.00 62.47 71 GLY A CA 1
ATOM 557 C C . GLY A 1 71 ? 3.205 -9.026 -12.147 1.00 62.47 71 GLY A C 1
ATOM 558 O O . GLY A 1 71 ? 3.055 -9.991 -12.899 1.00 62.47 71 GLY A O 1
ATOM 559 N N . SER A 1 72 ? 3.756 -7.885 -12.575 1.00 73.88 72 SER A N 1
ATOM 560 C CA . SER A 1 72 ? 4.409 -7.776 -13.886 1.00 73.88 72 SER A CA 1
ATOM 561 C C . SER A 1 72 ? 5.638 -8.691 -13.967 1.00 73.88 72 SER A C 1
ATOM 563 O O . SER A 1 72 ? 6.203 -9.093 -12.951 1.00 73.88 72 SER A O 1
ATOM 565 N N . LYS A 1 73 ? 6.080 -9.014 -15.188 1.00 86.62 73 LYS A N 1
ATOM 566 C CA . LYS A 1 73 ? 7.285 -9.820 -15.427 1.00 86.62 73 LYS A CA 1
ATOM 567 C C . LYS A 1 73 ? 8.170 -9.224 -16.506 1.00 86.62 73 LYS A C 1
ATOM 569 O O . LYS A 1 73 ? 7.686 -8.525 -17.396 1.00 86.62 73 LYS A O 1
ATOM 574 N N . TRP A 1 74 ? 9.456 -9.552 -16.468 1.00 92.44 74 TRP A N 1
ATOM 575 C CA . TRP A 1 74 ? 10.374 -9.195 -17.543 1.00 92.44 74 TRP A CA 1
ATOM 576 C C . TRP A 1 74 ? 10.054 -9.988 -18.817 1.00 92.44 74 TRP A C 1
ATOM 578 O O . TRP A 1 74 ? 9.796 -11.192 -18.778 1.00 92.44 74 TRP A O 1
ATOM 588 N N . SER A 1 75 ? 10.093 -9.315 -19.969 1.00 92.44 75 SER A N 1
ATOM 589 C CA . SER A 1 75 ? 9.913 -9.946 -21.285 1.00 92.44 75 SER A CA 1
ATOM 590 C C . SER A 1 75 ? 11.130 -10.771 -21.722 1.00 92.44 75 SER A C 1
ATOM 592 O O . SER A 1 75 ? 10.992 -11.712 -22.503 1.00 92.44 75 SER A O 1
ATOM 594 N N . LYS A 1 76 ? 12.320 -10.440 -21.204 1.00 93.75 76 LYS A N 1
ATOM 595 C CA . LYS A 1 76 ? 13.586 -11.136 -21.463 1.00 93.75 76 LYS A CA 1
ATOM 596 C C . LYS A 1 76 ? 14.008 -12.014 -20.282 1.00 93.75 76 LYS A C 1
ATOM 598 O O . LYS A 1 76 ? 13.661 -11.742 -19.139 1.00 93.75 76 LYS A O 1
ATOM 603 N N . LYS A 1 77 ? 14.796 -13.054 -20.579 1.00 93.94 77 LYS A N 1
ATOM 604 C CA . LYS A 1 77 ? 15.302 -14.031 -19.594 1.00 93.94 77 LYS A CA 1
ATOM 605 C C . LYS A 1 77 ? 16.743 -13.790 -19.126 1.00 93.94 77 LYS A C 1
ATOM 607 O O . LYS A 1 77 ? 17.185 -14.435 -18.181 1.00 93.94 77 LYS A O 1
ATOM 612 N N . HIS A 1 78 ? 17.474 -12.890 -19.781 1.00 97.62 78 HIS A N 1
ATOM 613 C CA . HIS A 1 78 ? 18.776 -12.422 -19.309 1.00 97.62 78 HIS A CA 1
ATOM 614 C C . HIS A 1 78 ? 18.628 -10.997 -18.782 1.00 97.62 78 HIS A C 1
ATOM 616 O O . HIS A 1 78 ? 18.225 -10.113 -19.543 1.00 97.62 78 HIS A O 1
ATOM 622 N N . LEU A 1 79 ? 18.920 -10.798 -17.498 1.00 98.06 79 LEU A N 1
ATOM 623 C CA . LEU A 1 79 ? 18.768 -9.523 -16.801 1.00 98.06 79 LEU A CA 1
ATOM 624 C C . LEU A 1 79 ? 20.132 -9.012 -16.330 1.00 98.06 79 LEU A C 1
ATOM 626 O O . LEU A 1 79 ? 20.923 -9.750 -15.745 1.00 98.06 79 LEU A O 1
ATOM 630 N N . THR A 1 80 ? 20.416 -7.742 -16.583 1.00 98.19 80 THR A N 1
ATOM 631 C CA . THR A 1 80 ? 21.656 -7.090 -16.158 1.00 98.19 80 THR A CA 1
ATOM 632 C C . THR A 1 80 ? 21.440 -6.344 -14.842 1.00 98.19 80 THR A C 1
ATOM 634 O O . THR A 1 80 ? 20.374 -5.769 -14.629 1.00 98.19 80 THR A O 1
ATOM 637 N N . TYR A 1 81 ? 22.436 -6.326 -13.952 1.00 98.38 81 TYR A N 1
ATOM 638 C CA . TYR A 1 81 ? 22.343 -5.620 -12.667 1.00 98.38 81 TYR A CA 1
ATOM 639 C C . TYR A 1 81 ? 23.527 -4.684 -12.404 1.00 98.38 81 TYR A C 1
ATOM 641 O O . TYR A 1 81 ? 24.660 -4.985 -12.771 1.00 98.38 81 TYR A O 1
ATOM 649 N N . PHE A 1 82 ? 23.278 -3.552 -11.751 1.00 98.00 82 PHE A N 1
ATOM 650 C CA . PHE A 1 82 ? 24.303 -2.598 -11.321 1.00 98.00 82 PHE A CA 1
ATOM 651 C C . PHE A 1 82 ? 24.148 -2.306 -9.827 1.00 98.00 82 PHE A C 1
ATOM 653 O O . PHE A 1 82 ? 23.026 -2.273 -9.326 1.00 98.00 82 PHE A O 1
ATOM 660 N N . VAL A 1 83 ? 25.273 -2.108 -9.137 1.00 97.44 83 VAL A N 1
ATOM 661 C CA . VAL A 1 83 ? 25.338 -1.902 -7.684 1.00 97.44 83 VAL A CA 1
ATOM 662 C C . VAL A 1 83 ? 26.042 -0.582 -7.391 1.00 97.44 83 VAL A C 1
ATOM 664 O O . VAL A 1 83 ? 27.175 -0.376 -7.823 1.00 97.44 83 VAL A O 1
ATOM 667 N N . GLU A 1 84 ? 25.366 0.276 -6.639 1.00 96.25 84 GLU A N 1
ATOM 668 C CA . GLU A 1 84 ? 25.922 1.385 -5.872 1.00 96.25 84 GLU A CA 1
ATOM 669 C C . GLU A 1 84 ? 26.042 0.889 -4.424 1.00 96.25 84 GLU A C 1
ATOM 671 O O . GLU A 1 84 ? 25.047 0.497 -3.818 1.00 96.25 84 GLU A O 1
ATOM 676 N N . HIS A 1 85 ? 27.273 0.771 -3.922 1.00 97.12 85 HIS A N 1
ATOM 677 C CA . HIS A 1 85 ? 27.584 0.061 -2.675 1.00 97.12 85 HIS A CA 1
ATOM 678 C C . HIS A 1 85 ? 27.288 0.895 -1.417 1.00 97.12 85 HIS A C 1
ATOM 680 O O . HIS A 1 85 ? 27.554 2.096 -1.405 1.00 97.12 85 HIS A O 1
ATOM 686 N N . GLY A 1 86 ? 26.805 0.238 -0.357 1.00 95.94 86 GLY A N 1
ATOM 687 C CA . GLY A 1 86 ? 26.678 0.807 0.997 1.00 95.94 86 GLY A CA 1
ATOM 688 C C . GLY A 1 86 ? 27.999 0.774 1.782 1.00 95.94 86 GLY A C 1
ATOM 689 O O . GLY A 1 86 ? 29.018 0.303 1.267 1.00 95.94 86 GLY A O 1
ATOM 690 N N . ALA A 1 87 ? 28.002 1.242 3.031 1.00 96.12 87 ALA A N 1
ATOM 691 C CA . ALA A 1 87 ? 29.215 1.445 3.831 1.00 96.12 87 ALA A CA 1
ATOM 692 C C . ALA A 1 87 ? 29.604 0.272 4.754 1.00 96.12 87 ALA A C 1
ATOM 694 O O . ALA A 1 87 ? 30.795 0.073 4.999 1.00 96.12 87 ALA A O 1
ATOM 695 N N . ASP A 1 88 ? 28.644 -0.511 5.264 1.00 95.31 88 ASP A N 1
ATOM 696 C CA . ASP A 1 88 ? 28.894 -1.516 6.321 1.00 95.31 88 ASP A CA 1
ATOM 697 C C . ASP A 1 88 ? 29.828 -2.667 5.911 1.00 95.31 88 ASP A C 1
ATOM 699 O O . ASP A 1 88 ? 30.564 -3.225 6.731 1.00 95.31 88 ASP A O 1
ATOM 703 N N . LEU A 1 89 ? 29.775 -3.066 4.637 1.00 97.00 89 LEU A N 1
ATOM 704 C CA . LEU A 1 89 ? 30.469 -4.241 4.111 1.00 97.00 89 LEU A CA 1
ATOM 705 C C . LEU A 1 89 ? 31.432 -3.854 2.982 1.00 97.00 89 LEU A C 1
ATOM 707 O O . LEU A 1 89 ? 31.095 -3.006 2.158 1.00 97.00 89 LEU A O 1
ATOM 711 N N . PRO A 1 90 ? 32.592 -4.525 2.835 1.00 98.06 90 PRO A N 1
ATOM 712 C CA . PRO A 1 90 ? 33.464 -4.317 1.681 1.00 98.06 90 PRO A CA 1
ATOM 713 C C . PRO A 1 90 ? 32.714 -4.525 0.359 1.00 98.06 90 PRO A C 1
ATOM 715 O O . PRO A 1 90 ? 31.950 -5.483 0.223 1.00 98.06 90 PRO A O 1
ATOM 718 N N . HIS A 1 91 ? 32.981 -3.690 -0.651 1.00 97.88 91 HIS A N 1
ATOM 719 C CA . HIS A 1 91 ? 32.277 -3.745 -1.944 1.00 97.88 91 HIS A CA 1
ATOM 720 C C . HIS A 1 91 ? 32.360 -5.136 -2.603 1.00 97.88 91 HIS A C 1
ATOM 722 O O . HIS A 1 91 ? 31.397 -5.596 -3.207 1.00 97.88 91 HIS A O 1
ATOM 728 N N . ALA A 1 92 ? 33.487 -5.841 -2.440 1.00 97.94 92 ALA A N 1
ATOM 729 C CA . ALA A 1 92 ? 33.662 -7.212 -2.926 1.00 97.94 92 ALA A CA 1
ATOM 730 C C . ALA A 1 92 ? 32.747 -8.229 -2.211 1.00 97.94 92 ALA A C 1
ATOM 732 O O . ALA A 1 92 ? 32.252 -9.160 -2.844 1.00 97.94 92 ALA A O 1
ATOM 733 N N . THR A 1 93 ? 32.487 -8.038 -0.912 1.00 98.12 93 THR A N 1
ATOM 734 C CA . THR A 1 93 ? 31.527 -8.845 -0.142 1.00 98.12 93 THR A CA 1
ATOM 735 C C . THR A 1 93 ? 30.105 -8.563 -0.614 1.00 98.12 93 THR A C 1
ATOM 737 O O . THR A 1 93 ? 29.367 -9.502 -0.894 1.00 98.12 93 THR A O 1
ATOM 740 N N . GLN A 1 94 ? 29.738 -7.288 -0.779 1.00 98.12 94 GLN A N 1
ATOM 741 C CA . GLN A 1 94 ? 28.432 -6.898 -1.322 1.00 98.12 94 GLN A CA 1
ATOM 742 C C . GLN A 1 94 ? 28.211 -7.480 -2.729 1.00 98.12 94 GLN A C 1
ATOM 744 O O . GLN A 1 94 ? 27.197 -8.126 -2.974 1.00 98.12 94 GLN A O 1
ATOM 749 N N . ASP A 1 95 ? 29.186 -7.343 -3.633 1.00 98.12 95 ASP A N 1
ATOM 750 C CA . ASP A 1 95 ? 29.139 -7.918 -4.984 1.00 98.12 95 ASP A CA 1
ATOM 751 C C . ASP A 1 95 ? 28.939 -9.443 -4.965 1.00 98.12 95 ASP A C 1
ATOM 753 O O . ASP A 1 95 ? 28.129 -9.968 -5.733 1.00 98.12 95 ASP A O 1
ATOM 757 N N . ALA A 1 96 ? 29.637 -10.157 -4.074 1.00 98.19 96 ALA A N 1
ATOM 758 C CA . ALA A 1 96 ? 29.481 -11.599 -3.905 1.00 98.19 96 ALA A CA 1
ATOM 759 C C . ALA A 1 96 ? 28.094 -11.976 -3.350 1.00 98.19 96 ALA A C 1
ATOM 761 O O . ALA A 1 96 ? 27.480 -12.932 -3.830 1.00 98.19 96 ALA A O 1
ATOM 762 N N . VAL A 1 97 ? 27.568 -11.214 -2.386 1.00 98.19 97 VAL A N 1
ATOM 763 C CA . VAL A 1 97 ? 26.224 -11.402 -1.815 1.00 98.19 97 VAL A CA 1
ATOM 764 C C . VAL A 1 97 ? 25.130 -11.133 -2.856 1.00 98.19 97 VAL A C 1
ATOM 766 O O . VAL A 1 97 ? 24.198 -11.932 -2.981 1.00 98.19 97 VAL A O 1
ATOM 769 N N . PHE A 1 98 ? 25.250 -10.075 -3.661 1.00 98.50 98 PHE A N 1
ATOM 770 C CA . PHE A 1 98 ? 24.289 -9.754 -4.722 1.00 98.50 98 PHE A CA 1
ATOM 771 C C . PHE A 1 98 ? 24.335 -10.754 -5.888 1.00 98.50 98 PHE A C 1
ATOM 773 O O . PHE A 1 98 ? 23.292 -11.187 -6.376 1.00 98.50 98 PHE A O 1
ATOM 780 N N . ALA A 1 9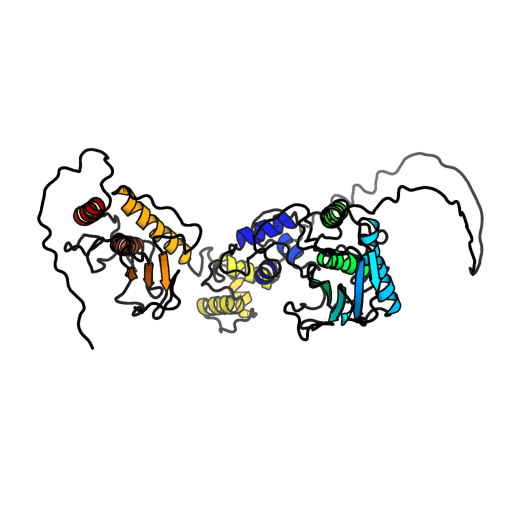9 ? 25.523 -11.225 -6.281 1.00 98.38 99 ALA A N 1
ATOM 781 C CA . ALA A 1 99 ? 25.642 -12.318 -7.249 1.00 98.38 99 ALA A CA 1
ATOM 782 C C . ALA A 1 99 ? 25.021 -13.626 -6.716 1.00 98.38 99 ALA A C 1
ATOM 784 O O . ALA A 1 99 ? 24.306 -14.325 -7.438 1.00 98.38 99 ALA A O 1
ATOM 785 N N . LYS A 1 100 ? 25.249 -13.949 -5.435 1.00 97.81 100 LYS A N 1
ATOM 786 C CA . LYS A 1 100 ? 24.696 -15.141 -4.774 1.00 97.81 100 LYS A CA 1
ATOM 787 C C . LYS A 1 100 ? 23.173 -15.073 -4.621 1.00 97.81 100 LYS A C 1
ATOM 789 O O . LYS A 1 100 ? 22.512 -16.087 -4.826 1.00 97.81 100 LYS A O 1
ATOM 794 N N . SER A 1 101 ? 22.609 -13.910 -4.296 1.00 98.00 101 SER A N 1
ATOM 795 C CA . SER A 1 101 ? 21.154 -13.733 -4.163 1.00 98.00 101 SER A CA 1
ATOM 796 C C . SER A 1 101 ? 20.424 -13.852 -5.502 1.00 98.00 101 SER A C 1
ATOM 798 O O . SER A 1 101 ? 19.430 -14.569 -5.584 1.00 98.00 101 SER A O 1
ATOM 800 N N . LEU A 1 102 ? 20.959 -13.276 -6.584 1.00 98.44 102 LEU A N 1
ATOM 801 C CA . LEU A 1 102 ? 20.426 -13.502 -7.936 1.00 98.44 102 LEU A CA 1
ATOM 802 C C . LEU A 1 102 ? 20.557 -14.969 -8.381 1.00 98.44 102 LEU A C 1
ATOM 804 O O . LEU A 1 102 ? 19.671 -15.494 -9.059 1.00 98.44 102 LEU A O 1
ATOM 808 N N . LYS A 1 103 ? 21.621 -15.667 -7.958 1.00 97.75 103 LYS A N 1
ATOM 809 C CA . LYS A 1 103 ? 21.803 -17.097 -8.242 1.00 97.75 103 LYS A CA 1
ATOM 810 C C . LYS A 1 103 ? 20.716 -17.983 -7.618 1.00 97.75 103 LYS A C 1
ATOM 812 O O . LYS A 1 103 ? 20.302 -18.928 -8.283 1.00 97.75 103 LYS A O 1
ATOM 817 N N . PHE A 1 104 ? 20.196 -17.667 -6.424 1.00 98.06 104 PHE A N 1
ATOM 818 C CA . PHE A 1 104 ? 19.056 -18.406 -5.848 1.00 98.06 104 PHE A CA 1
ATOM 819 C C . PHE A 1 104 ? 17.862 -18.453 -6.812 1.00 98.06 104 PHE A C 1
ATOM 821 O O . PHE A 1 104 ? 17.285 -19.518 -7.014 1.00 98.06 104 PHE A O 1
ATOM 828 N N . TRP A 1 105 ? 17.532 -17.324 -7.446 1.00 98.19 105 TRP A N 1
ATOM 829 C CA . TRP A 1 105 ? 16.435 -17.230 -8.411 1.00 98.19 105 TRP A CA 1
ATOM 830 C C . TRP A 1 105 ? 16.776 -17.844 -9.776 1.00 98.19 105 TRP A C 1
ATOM 832 O O . TRP A 1 105 ? 15.906 -18.444 -10.410 1.00 98.19 105 TRP A O 1
ATOM 842 N N . ALA A 1 106 ? 18.028 -17.734 -10.232 1.00 98.00 106 ALA A N 1
ATOM 843 C CA . ALA A 1 106 ? 18.485 -18.351 -11.481 1.00 98.00 106 ALA A CA 1
ATOM 844 C C . ALA A 1 106 ? 18.434 -19.888 -11.427 1.00 98.00 106 ALA A C 1
ATOM 846 O O . ALA A 1 106 ? 17.930 -20.520 -12.349 1.00 98.00 106 ALA A O 1
ATOM 847 N N . ASP A 1 107 ? 18.892 -20.491 -10.326 1.00 97.81 107 ASP A N 1
ATOM 848 C CA . ASP A 1 107 ? 19.019 -21.950 -10.192 1.00 97.81 107 ASP A CA 1
ATOM 849 C C . ASP A 1 107 ? 17.671 -22.693 -10.235 1.00 97.81 107 ASP A C 1
ATOM 851 O O . ASP A 1 107 ? 17.631 -23.889 -10.529 1.00 97.81 107 ASP A O 1
ATOM 855 N N . VAL A 1 108 ? 16.561 -21.995 -9.970 1.00 97.69 108 VAL A N 1
ATOM 856 C CA . VAL A 1 108 ? 15.204 -22.566 -9.940 1.00 97.69 108 VAL A CA 1
ATOM 857 C C . VAL A 1 108 ? 14.279 -22.036 -11.039 1.00 97.69 108 VAL A C 1
ATOM 859 O O . VAL A 1 108 ? 13.106 -22.410 -11.060 1.00 97.69 108 VAL A O 1
ATOM 862 N N . SER A 1 109 ? 14.762 -21.202 -11.964 1.00 96.75 109 SER A N 1
ATOM 863 C CA . SER A 1 109 ? 13.938 -20.609 -13.026 1.00 96.75 109 SER A CA 1
ATOM 864 C C . SER A 1 109 ? 14.628 -20.600 -14.393 1.00 96.75 109 SER A C 1
ATOM 866 O O . SER A 1 109 ? 15.774 -21.007 -14.548 1.00 96.75 109 SER A O 1
ATOM 868 N N . GLY A 1 110 ? 13.925 -20.131 -15.423 1.00 95.50 110 GLY A N 1
ATOM 869 C CA . GLY A 1 110 ? 14.510 -19.880 -16.741 1.00 95.50 110 GLY A CA 1
ATOM 870 C C . GLY A 1 110 ? 15.379 -18.614 -16.844 1.00 95.50 110 GLY A C 1
ATOM 871 O O . GLY A 1 110 ? 15.672 -18.214 -17.969 1.00 95.50 110 GLY A O 1
ATOM 872 N N . LEU A 1 111 ? 15.715 -17.942 -15.736 1.00 97.44 111 LEU A N 1
ATOM 873 C CA . LEU A 1 111 ? 16.448 -16.670 -15.729 1.00 97.44 111 LEU A CA 1
ATOM 874 C C . LEU A 1 111 ? 17.972 -16.836 -15.674 1.00 97.44 111 LEU A C 1
ATOM 876 O O . LEU A 1 111 ? 18.507 -17.836 -15.207 1.00 97.44 111 LEU A O 1
ATOM 880 N N . SER A 1 112 ? 18.679 -15.799 -16.115 1.00 98.00 112 SER A N 1
ATOM 881 C CA . SER A 1 112 ? 20.130 -15.655 -15.977 1.00 98.00 112 SER A CA 1
ATOM 882 C C . SER A 1 112 ? 20.497 -14.189 -15.746 1.00 98.00 112 SER A C 1
ATOM 884 O O . SER A 1 112 ? 19.778 -13.292 -16.193 1.00 98.00 112 SER A O 1
ATOM 886 N N . PHE A 1 113 ? 21.619 -13.946 -15.067 1.00 98.38 113 PHE A N 1
ATOM 887 C CA . PHE A 1 113 ? 22.020 -12.606 -14.636 1.00 98.38 113 PHE A CA 1
ATOM 888 C C . PHE A 1 113 ? 23.479 -12.297 -14.973 1.00 98.38 113 PHE A C 1
ATOM 890 O O . PHE A 1 113 ? 24.321 -13.195 -14.973 1.00 98.38 113 PHE A O 1
ATOM 897 N N . SER A 1 114 ? 23.788 -11.026 -15.229 1.00 98.06 114 SER A N 1
ATOM 898 C CA . SER A 1 114 ? 25.166 -10.532 -15.358 1.00 98.06 114 SER A CA 1
ATOM 899 C C . SER A 1 114 ? 25.311 -9.106 -14.819 1.00 98.06 114 SER A C 1
ATOM 901 O O . SER A 1 114 ? 24.356 -8.327 -14.824 1.00 98.06 114 SER A O 1
ATOM 903 N N . LYS A 1 115 ? 26.503 -8.746 -14.330 1.00 97.50 115 LYS A N 1
ATOM 904 C CA . LYS A 1 115 ? 26.774 -7.383 -13.853 1.00 97.50 115 LYS A CA 1
ATOM 905 C C . LYS A 1 115 ? 26.937 -6.438 -15.051 1.00 97.50 115 LYS A C 1
ATOM 907 O O . LYS A 1 115 ? 27.732 -6.703 -15.951 1.00 97.50 115 LYS A O 1
ATOM 912 N N . ALA A 1 116 ? 26.182 -5.345 -15.065 1.00 96.88 116 ALA A N 1
ATOM 913 C CA . ALA A 1 116 ? 26.255 -4.300 -16.078 1.00 96.88 116 ALA A CA 1
ATOM 914 C C . ALA A 1 116 ? 27.531 -3.459 -15.913 1.00 96.88 116 ALA A C 1
ATOM 916 O O . ALA A 1 116 ? 27.995 -3.223 -14.797 1.00 96.88 116 ALA A O 1
ATOM 917 N N . SER A 1 117 ? 28.055 -2.931 -17.021 1.00 92.81 117 SER A N 1
ATOM 918 C CA . SER A 1 117 ? 29.176 -1.981 -17.004 1.00 92.81 117 SER A CA 1
ATOM 919 C C . SER A 1 117 ? 28.779 -0.580 -16.521 1.00 92.81 117 SER A C 1
ATOM 921 O O . SER A 1 117 ? 29.644 0.198 -16.129 1.00 92.81 117 SER A O 1
ATOM 923 N N . SER A 1 118 ? 27.486 -0.244 -16.545 1.00 94.62 118 SER A N 1
ATOM 924 C CA . SER A 1 118 ? 26.958 1.027 -16.050 1.00 94.62 118 SER A CA 1
ATOM 925 C C . SER A 1 118 ? 25.501 0.910 -15.603 1.00 94.62 118 SER A C 1
ATOM 927 O O . SER A 1 118 ? 24.750 0.056 -16.078 1.00 94.62 118 SER A O 1
ATOM 929 N N . ALA A 1 119 ? 25.089 1.839 -14.740 1.00 92.19 119 ALA A N 1
ATOM 930 C CA . ALA A 1 119 ? 23.711 2.050 -14.305 1.00 92.19 119 ALA A CA 1
ATOM 931 C C . ALA A 1 119 ? 22.681 2.101 -15.451 1.00 92.19 119 ALA A C 1
ATOM 933 O O . ALA A 1 119 ? 21.598 1.528 -15.347 1.00 92.19 119 ALA A O 1
ATOM 934 N N . ALA A 1 120 ? 23.022 2.778 -16.553 1.00 91.69 120 ALA A N 1
ATOM 935 C CA . ALA A 1 120 ? 22.126 2.973 -17.693 1.00 91.69 120 ALA A CA 1
ATOM 936 C C . ALA A 1 120 ? 21.898 1.687 -18.511 1.00 91.69 120 ALA A C 1
ATOM 938 O O . ALA A 1 120 ? 20.877 1.563 -19.181 1.00 91.69 120 ALA A O 1
ATOM 939 N N . ALA A 1 121 ? 22.831 0.731 -18.445 1.00 92.50 121 ALA A N 1
ATOM 940 C CA . ALA A 1 121 ? 22.737 -0.570 -19.110 1.00 92.50 121 ALA A CA 1
ATOM 941 C C . ALA A 1 121 ? 22.167 -1.681 -18.201 1.00 92.50 121 ALA A C 1
ATOM 943 O O . ALA A 1 121 ? 22.127 -2.845 -18.606 1.00 92.50 121 ALA A O 1
ATOM 944 N N . ALA A 1 122 ? 21.766 -1.343 -16.972 1.00 96.69 122 ALA A N 1
ATOM 945 C CA . ALA A 1 122 ? 21.239 -2.277 -15.984 1.00 96.69 122 ALA A CA 1
ATOM 946 C C . ALA A 1 122 ? 19.705 -2.327 -16.008 1.00 96.69 122 ALA A C 1
ATOM 948 O O . ALA A 1 122 ? 19.041 -1.288 -15.951 1.00 96.69 122 ALA A O 1
ATOM 949 N N . ASP A 1 123 ? 19.136 -3.531 -16.007 1.00 96.62 123 ASP A N 1
ATOM 950 C CA . ASP A 1 123 ? 17.724 -3.732 -15.678 1.00 96.62 123 ASP A CA 1
ATOM 951 C C . ASP A 1 123 ? 17.524 -3.497 -14.181 1.00 96.62 123 ASP A C 1
ATOM 953 O O . ASP A 1 123 ? 16.788 -2.591 -13.783 1.00 96.62 123 ASP A O 1
ATOM 957 N N . LEU A 1 124 ? 18.268 -4.254 -13.369 1.00 97.56 124 LEU A N 1
ATOM 958 C CA . LEU A 1 124 ? 18.224 -4.200 -11.916 1.00 97.56 124 LEU A CA 1
ATOM 959 C C . LEU A 1 124 ? 19.225 -3.174 -11.375 1.00 97.56 124 LEU A C 1
ATOM 961 O O . LEU A 1 124 ? 20.395 -3.168 -11.762 1.00 97.56 124 LEU A O 1
ATOM 965 N N . LYS A 1 125 ? 18.776 -2.291 -10.484 1.00 97.19 125 LYS A N 1
ATOM 966 C CA . LYS A 1 125 ? 19.589 -1.177 -9.966 1.00 97.19 125 LYS A CA 1
ATOM 967 C C . LYS A 1 125 ? 19.540 -1.192 -8.448 1.00 97.19 125 LYS A C 1
ATOM 969 O O . LYS A 1 125 ? 18.498 -0.925 -7.859 1.00 97.19 125 LYS A O 1
ATOM 974 N N . ILE A 1 126 ? 20.661 -1.561 -7.849 1.00 98.25 126 ILE A N 1
ATOM 975 C CA . ILE A 1 126 ? 20.800 -1.845 -6.425 1.00 98.25 126 ILE A CA 1
ATOM 976 C C . ILE A 1 126 ? 21.533 -0.672 -5.788 1.00 98.25 126 ILE A C 1
ATOM 978 O O . ILE A 1 126 ? 22.664 -0.399 -6.179 1.00 98.25 126 ILE A O 1
ATOM 982 N N . SER A 1 127 ? 20.907 0.016 -4.841 1.00 96.75 127 SER A N 1
ATOM 983 C CA . SER A 1 127 ? 21.510 1.152 -4.134 1.00 96.75 127 SER A CA 1
ATOM 984 C C . SER A 1 127 ? 21.127 1.157 -2.661 1.00 96.75 127 SER A C 1
ATOM 986 O O . SER A 1 127 ? 20.145 0.535 -2.261 1.00 96.75 127 SER A O 1
ATOM 988 N N . PHE A 1 128 ? 21.884 1.894 -1.859 1.00 96.81 128 PHE A N 1
ATOM 989 C CA . PHE A 1 128 ? 21.609 2.092 -0.442 1.00 96.81 128 PHE A CA 1
ATOM 990 C C . PHE A 1 128 ? 21.317 3.569 -0.167 1.00 96.81 128 PHE A C 1
ATOM 992 O O . PHE A 1 128 ? 21.775 4.451 -0.898 1.00 96.81 128 PHE A O 1
ATOM 999 N N . GLY A 1 129 ? 20.570 3.859 0.893 1.00 93.00 129 GLY A N 1
ATOM 1000 C CA . GLY A 1 129 ? 20.440 5.225 1.392 1.00 93.00 129 GLY A CA 1
ATOM 1001 C C . GLY A 1 129 ? 19.542 5.318 2.623 1.00 93.00 129 GLY A C 1
ATOM 1002 O O . GLY A 1 129 ? 18.641 4.500 2.756 1.00 93.00 129 GLY A O 1
ATOM 1003 N N . PRO A 1 130 ? 19.748 6.300 3.516 1.00 90.88 130 PRO A N 1
ATOM 1004 C CA . PRO A 1 130 ? 18.976 6.421 4.748 1.00 90.88 130 PRO A CA 1
ATOM 1005 C C . PRO A 1 130 ? 17.690 7.235 4.548 1.00 90.88 130 PRO A C 1
ATOM 1007 O O . PRO A 1 130 ? 17.668 8.210 3.788 1.00 90.88 130 PRO A O 1
ATOM 1010 N N . LYS A 1 131 ? 16.628 6.907 5.296 1.00 86.69 131 LYS A N 1
ATOM 1011 C CA . LYS A 1 131 ? 15.384 7.708 5.412 1.00 86.69 131 LYS A CA 1
ATOM 1012 C C . LYS A 1 131 ? 14.873 8.242 4.061 1.00 86.69 131 LYS A C 1
ATOM 1014 O O . LYS A 1 131 ? 14.458 7.474 3.195 1.00 86.69 131 LYS A O 1
ATOM 1019 N N . THR A 1 132 ? 14.891 9.567 3.860 1.00 88.56 132 THR A N 1
ATOM 1020 C CA . THR A 1 132 ? 14.652 10.194 2.551 1.00 88.56 132 THR A CA 1
ATOM 1021 C C . THR A 1 132 ? 15.914 10.075 1.700 1.00 88.56 132 THR A C 1
ATOM 1023 O O . THR A 1 132 ? 16.821 10.898 1.807 1.00 88.56 132 THR A O 1
ATOM 1026 N N . HIS A 1 133 ? 15.925 9.081 0.820 1.00 87.62 133 HIS A N 1
ATOM 1027 C CA . HIS A 1 133 ? 17.031 8.760 -0.077 1.00 87.62 133 HIS A CA 1
ATOM 1028 C C . HIS A 1 133 ? 16.668 9.021 -1.547 1.00 87.62 133 HIS A C 1
ATOM 1030 O O . HIS A 1 133 ? 15.495 9.148 -1.909 1.00 87.62 133 HIS A O 1
ATOM 1036 N N . GLY A 1 134 ? 17.688 9.093 -2.401 1.00 86.25 134 GLY A N 1
ATOM 1037 C CA . GLY A 1 134 ? 17.571 8.862 -3.842 1.00 86.25 134 GLY A CA 1
ATOM 1038 C C . GLY A 1 134 ? 18.098 7.470 -4.199 1.00 86.25 134 GLY A C 1
ATOM 1039 O O . GLY A 1 134 ? 18.317 6.643 -3.321 1.00 86.25 134 GLY A O 1
ATOM 1040 N N . GLY A 1 135 ? 18.345 7.227 -5.479 1.00 84.75 135 GLY A N 1
ATOM 1041 C CA . GLY A 1 135 ? 19.059 6.042 -5.947 1.00 84.75 135 GLY A CA 1
ATOM 1042 C C . GLY A 1 135 ? 19.618 6.263 -7.348 1.00 84.75 135 GLY A C 1
ATOM 1043 O O . GLY A 1 135 ? 19.406 7.317 -7.953 1.00 84.75 135 GLY A O 1
ATOM 1044 N N . ILE A 1 136 ? 20.258 5.236 -7.906 1.00 84.50 136 ILE A N 1
ATOM 1045 C CA . ILE A 1 136 ? 20.962 5.242 -9.207 1.00 84.50 136 ILE A CA 1
ATOM 1046 C C . ILE A 1 136 ? 20.198 5.921 -10.369 1.00 84.50 136 ILE A C 1
ATOM 1048 O O . ILE A 1 136 ? 20.799 6.384 -11.341 1.00 84.50 136 ILE A O 1
ATOM 1052 N N . SER A 1 137 ? 18.863 5.955 -10.334 1.00 80.50 137 SER A N 1
ATOM 1053 C CA . SER A 1 137 ? 18.036 6.597 -11.369 1.00 80.50 137 SER A CA 1
ATOM 1054 C C . SER A 1 137 ? 16.909 7.479 -10.818 1.00 80.50 137 SER A C 1
ATOM 1056 O O . SER A 1 137 ? 15.944 7.743 -11.530 1.00 80.50 137 SER A O 1
ATOM 1058 N N . GLU A 1 138 ? 17.006 7.957 -9.573 1.00 84.50 138 GLU A N 1
ATOM 1059 C CA . GLU A 1 138 ? 16.101 8.987 -9.046 1.00 84.50 138 GLU A CA 1
ATOM 1060 C C . GLU A 1 138 ? 16.755 9.887 -7.995 1.00 84.50 138 GLU A C 1
ATOM 1062 O O . GLU A 1 138 ? 17.502 9.433 -7.136 1.00 84.50 138 GLU A O 1
ATOM 1067 N N . ARG A 1 139 ? 16.423 11.185 -8.009 1.00 83.38 139 ARG A N 1
ATOM 1068 C CA . ARG A 1 139 ? 16.904 12.125 -6.979 1.00 83.38 139 ARG A CA 1
ATOM 1069 C C . ARG A 1 139 ? 16.268 11.907 -5.607 1.00 83.38 139 ARG A C 1
ATOM 1071 O O . ARG A 1 139 ? 16.863 12.292 -4.609 1.00 83.38 139 ARG A O 1
ATOM 1078 N N . ARG A 1 140 ? 15.046 11.374 -5.568 1.00 87.25 140 ARG A N 1
ATOM 1079 C CA . ARG A 1 140 ? 14.285 11.132 -4.342 1.00 87.25 140 ARG A CA 1
ATOM 1080 C C . ARG A 1 140 ? 13.296 9.997 -4.579 1.00 87.25 140 ARG A C 1
ATOM 1082 O O . ARG A 1 140 ? 12.473 10.103 -5.484 1.00 87.25 140 ARG A O 1
ATOM 1089 N N . CYS A 1 141 ? 13.373 8.957 -3.761 1.00 84.06 141 CYS A N 1
ATOM 1090 C CA . CYS A 1 141 ? 12.377 7.899 -3.693 1.00 84.06 141 CYS A CA 1
ATOM 1091 C C . CYS A 1 141 ? 11.080 8.436 -3.066 1.00 84.06 141 CYS A C 1
ATOM 1093 O O . CYS A 1 141 ? 11.115 9.229 -2.121 1.00 84.06 141 CYS A O 1
ATOM 1095 N N . ALA A 1 142 ? 9.928 7.996 -3.580 1.00 78.50 142 ALA A N 1
ATOM 1096 C CA . ALA A 1 142 ? 8.618 8.316 -3.003 1.00 78.50 142 ALA A CA 1
ATOM 1097 C C . ALA A 1 142 ? 8.356 7.591 -1.666 1.00 78.50 142 ALA A C 1
ATOM 1099 O O . ALA A 1 142 ? 7.505 8.023 -0.892 1.00 78.50 142 ALA A O 1
ATOM 1100 N N . TYR A 1 143 ? 9.109 6.523 -1.395 1.00 79.38 143 TYR A N 1
ATOM 1101 C CA . TYR A 1 143 ? 9.018 5.682 -0.207 1.00 79.38 143 TYR A CA 1
ATOM 1102 C C . TYR A 1 143 ? 10.262 5.928 0.664 1.00 79.38 143 TYR A C 1
ATOM 1104 O O . TYR A 1 143 ? 11.327 5.386 0.368 1.00 79.38 143 TYR A O 1
ATOM 1112 N N . PRO A 1 144 ? 10.192 6.809 1.678 1.00 79.50 144 PRO A N 1
ATOM 1113 C CA . PRO A 1 144 ? 11.296 7.005 2.607 1.00 79.50 144 PRO A CA 1
ATOM 1114 C C . PRO A 1 144 ? 11.359 5.850 3.613 1.00 79.50 144 PRO A C 1
ATOM 1116 O O . PRO A 1 144 ? 10.322 5.393 4.097 1.00 79.50 144 PRO A O 1
ATOM 1119 N N . PHE A 1 145 ? 12.570 5.441 3.983 1.00 84.44 145 PHE A N 1
ATOM 1120 C CA . PHE A 1 145 ? 12.781 4.542 5.116 1.00 84.44 145 PHE A CA 1
ATOM 1121 C C . PHE A 1 145 ? 12.507 5.245 6.452 1.00 84.44 145 PHE A C 1
ATOM 1123 O O . PHE A 1 145 ? 12.403 6.478 6.522 1.00 84.44 145 PHE A O 1
ATOM 1130 N N . ASP A 1 146 ? 12.385 4.465 7.523 1.00 77.38 146 ASP A N 1
ATOM 1131 C CA . ASP A 1 146 ? 12.107 4.950 8.875 1.00 77.38 146 ASP A CA 1
ATOM 1132 C C . ASP A 1 146 ? 13.296 4.856 9.845 1.00 77.38 146 ASP A C 1
ATOM 1134 O O . ASP A 1 146 ? 13.193 5.341 10.977 1.00 77.38 146 ASP A O 1
ATOM 1138 N N . GLY A 1 147 ? 14.442 4.359 9.374 1.00 79.81 147 GLY A N 1
ATOM 1139 C CA . GLY A 1 147 ? 15.641 4.144 10.169 1.00 79.81 147 GLY A CA 1
ATOM 1140 C C . GLY A 1 147 ? 15.573 2.865 11.007 1.00 79.81 147 GLY A C 1
ATOM 1141 O O . GLY A 1 147 ? 14.605 2.110 10.962 1.00 79.81 147 GLY A O 1
ATOM 1142 N N . LYS A 1 148 ? 16.615 2.660 11.821 1.00 81.38 148 LYS A N 1
ATOM 1143 C CA . LYS A 1 148 ? 16.919 1.406 12.534 1.00 81.38 148 LYS A CA 1
ATOM 1144 C C . LYS A 1 148 ? 15.729 0.587 13.053 1.00 81.38 148 LYS A C 1
ATOM 1146 O O . LYS A 1 148 ? 14.977 1.022 13.930 1.00 81.38 148 LYS A O 1
ATOM 1151 N N . GLY A 1 149 ? 15.728 -0.680 12.652 1.00 69.88 149 GLY A N 1
ATOM 1152 C CA . GLY A 1 149 ? 14.988 -1.799 13.217 1.00 69.88 149 GLY A CA 1
ATOM 1153 C C . GLY A 1 149 ? 13.642 -2.111 12.565 1.00 69.88 149 GLY A C 1
ATOM 1154 O O . GLY A 1 149 ? 12.903 -2.906 13.143 1.00 69.88 149 GLY A O 1
ATOM 1155 N N . LYS A 1 150 ? 13.278 -1.494 11.433 1.00 82.31 150 LYS A N 1
ATOM 1156 C CA . LYS A 1 150 ? 11.918 -1.597 10.864 1.00 82.31 150 LYS A CA 1
ATOM 1157 C C . LYS A 1 150 ? 11.912 -1.885 9.369 1.00 82.31 150 LYS A C 1
ATOM 1159 O O . LYS A 1 150 ? 11.842 -3.059 9.009 1.00 82.31 150 LYS A O 1
ATOM 1164 N N . VAL A 1 151 ? 11.919 -0.867 8.504 1.00 86.69 151 VAL A N 1
ATOM 1165 C CA . VAL A 1 151 ? 11.929 -1.076 7.052 1.00 86.69 151 VAL A CA 1
ATOM 1166 C C . VAL A 1 151 ? 13.362 -1.309 6.596 1.00 86.69 151 VAL A C 1
ATOM 1168 O O . VAL A 1 151 ? 14.120 -0.368 6.405 1.00 86.69 151 VAL A O 1
ATOM 1171 N N . LEU A 1 152 ? 13.723 -2.574 6.389 1.00 89.25 152 LEU A N 1
ATOM 1172 C CA . LEU A 1 152 ? 15.099 -2.948 6.047 1.00 89.25 152 LEU A CA 1
ATOM 1173 C C . LEU A 1 152 ? 15.480 -2.566 4.610 1.00 89.25 152 LEU A C 1
ATOM 1175 O O . LEU A 1 152 ? 16.632 -2.249 4.316 1.00 89.25 152 LEU A O 1
ATOM 1179 N N . ALA A 1 153 ? 14.515 -2.681 3.701 1.00 91.56 153 ALA A N 1
ATOM 1180 C CA . ALA A 1 153 ? 14.672 -2.463 2.272 1.00 91.56 153 ALA A CA 1
ATOM 1181 C C . ALA A 1 153 ? 13.296 -2.377 1.591 1.00 91.56 153 ALA A C 1
ATOM 1183 O O . ALA A 1 153 ? 12.265 -2.704 2.190 1.00 91.56 153 ALA A O 1
ATOM 1184 N N . HIS A 1 154 ? 13.286 -1.958 0.326 1.00 88.62 154 HIS A N 1
ATOM 1185 C CA . HIS A 1 154 ? 12.166 -2.156 -0.596 1.00 88.62 154 HIS A CA 1
ATOM 1186 C C . HIS A 1 154 ? 12.667 -2.291 -2.034 1.00 88.62 154 HIS A C 1
ATOM 1188 O O . HIS A 1 154 ? 13.787 -1.903 -2.375 1.00 88.62 154 HIS A O 1
ATOM 1194 N N . ALA A 1 155 ? 11.795 -2.749 -2.924 1.00 91.00 155 ALA A N 1
ATOM 1195 C CA . ALA A 1 155 ? 12.102 -2.940 -4.332 1.00 91.00 155 ALA A CA 1
ATOM 1196 C C . ALA A 1 155 ? 11.019 -2.367 -5.247 1.00 91.00 155 ALA A C 1
ATOM 1198 O O . ALA A 1 155 ? 10.013 -1.817 -4.814 1.00 91.00 155 ALA A O 1
ATOM 1199 N N . PHE A 1 156 ? 11.225 -2.486 -6.553 1.00 85.12 156 PHE A N 1
ATOM 1200 C CA . PHE A 1 156 ? 10.261 -2.075 -7.559 1.00 85.12 156 PHE A CA 1
ATOM 1201 C C . PHE A 1 156 ? 10.091 -3.186 -8.593 1.00 85.12 156 PHE A C 1
ATOM 1203 O O . PHE A 1 156 ? 11.067 -3.725 -9.116 1.00 85.12 156 PHE A O 1
ATOM 1210 N N . PHE A 1 157 ? 8.834 -3.491 -8.916 1.00 86.56 157 PHE A N 1
ATOM 1211 C CA . PHE A 1 157 ? 8.452 -4.561 -9.837 1.00 86.56 157 PHE A CA 1
ATOM 1212 C C . PHE A 1 157 ? 9.100 -4.454 -11.239 1.00 86.56 157 PHE A C 1
ATOM 1214 O O . PHE A 1 157 ? 9.603 -3.389 -11.634 1.00 86.56 157 PHE A O 1
ATOM 1221 N N . PRO A 1 158 ? 9.089 -5.551 -12.026 1.00 87.00 158 PRO A N 1
ATOM 1222 C CA . PRO A 1 158 ? 9.648 -5.590 -13.373 1.00 87.00 158 PRO A CA 1
ATOM 1223 C C . PRO A 1 158 ? 9.228 -4.428 -14.275 1.00 87.00 158 PRO A C 1
ATOM 1225 O O . PRO A 1 158 ? 8.083 -3.971 -14.246 1.00 87.00 158 PRO A O 1
ATOM 1228 N N . SER A 1 159 ? 10.161 -4.009 -15.135 1.00 81.31 159 SER A N 1
ATOM 1229 C CA . SER A 1 159 ? 10.219 -2.730 -15.880 1.00 81.31 159 SER A CA 1
ATOM 1230 C C . SER A 1 159 ? 10.824 -1.550 -15.110 1.00 81.31 159 SER A C 1
ATOM 1232 O O . SER A 1 159 ? 11.326 -0.631 -15.751 1.00 81.31 159 SER A O 1
ATOM 1234 N N . ASN A 1 160 ? 10.848 -1.574 -13.771 1.00 87.56 160 ASN A N 1
ATOM 1235 C CA . ASN A 1 160 ? 11.593 -0.602 -12.960 1.00 87.56 160 ASN A CA 1
ATOM 1236 C C . ASN A 1 160 ? 12.888 -1.225 -12.407 1.00 87.56 160 ASN A C 1
ATOM 1238 O O . ASN A 1 160 ? 13.977 -0.724 -12.690 1.00 87.56 160 ASN A O 1
ATOM 1242 N N . GLY A 1 161 ? 12.771 -2.349 -11.687 1.00 87.12 161 GLY A N 1
ATOM 1243 C CA . GLY A 1 161 ? 13.908 -3.181 -11.269 1.00 87.12 161 GLY A CA 1
ATOM 1244 C C . GLY A 1 161 ? 14.839 -2.577 -10.212 1.00 87.12 161 GLY A C 1
ATOM 1245 O O . GLY A 1 161 ? 15.913 -3.125 -9.968 1.00 87.12 161 GLY A O 1
ATOM 1246 N N . ARG A 1 162 ? 14.495 -1.441 -9.599 1.00 92.81 162 ARG A N 1
ATOM 1247 C CA . ARG A 1 162 ? 15.294 -0.891 -8.496 1.00 92.81 162 ARG A CA 1
ATOM 1248 C C . ARG A 1 162 ? 15.096 -1.706 -7.216 1.00 92.81 162 ARG A C 1
ATOM 1250 O O . ARG A 1 162 ? 13.985 -2.146 -6.942 1.00 92.81 162 ARG A O 1
ATOM 1257 N N . ALA A 1 163 ? 16.152 -1.838 -6.422 1.00 95.56 163 ALA A N 1
ATOM 1258 C CA . ALA A 1 163 ? 16.119 -2.380 -5.067 1.00 95.56 163 ALA A CA 1
ATOM 1259 C C . ALA A 1 163 ? 16.945 -1.461 -4.162 1.00 95.56 163 ALA A C 1
ATOM 1261 O O . ALA A 1 163 ? 18.109 -1.184 -4.460 1.00 95.56 163 ALA A O 1
ATOM 1262 N N . HIS A 1 164 ? 16.320 -0.936 -3.113 1.00 96.00 164 HIS A N 1
ATOM 1263 C CA . HIS A 1 164 ? 16.902 0.031 -2.192 1.00 96.00 164 HIS A CA 1
ATOM 1264 C C . HIS A 1 164 ? 17.016 -0.586 -0.797 1.00 96.00 164 HIS A C 1
ATOM 1266 O O . HIS A 1 164 ? 16.067 -1.202 -0.320 1.00 96.00 164 HIS A O 1
ATOM 1272 N N . PHE A 1 165 ? 18.151 -0.380 -0.139 1.00 97.12 165 PHE A N 1
ATOM 1273 C CA . PHE A 1 165 ? 18.465 -0.908 1.191 1.00 97.12 165 PHE A CA 1
ATOM 1274 C C . PHE A 1 165 ? 18.650 0.266 2.172 1.00 97.12 165 PHE A C 1
ATOM 1276 O O . PHE A 1 165 ? 19.275 1.263 1.795 1.00 97.12 165 PHE A O 1
ATOM 1283 N N . ASP A 1 166 ? 18.096 0.187 3.390 1.00 95.12 166 ASP A N 1
ATOM 1284 C CA . ASP A 1 166 ? 18.175 1.298 4.354 1.00 95.12 166 ASP A CA 1
ATOM 1285 C C . ASP A 1 166 ? 19.567 1.378 4.989 1.00 95.12 166 ASP A C 1
ATOM 1287 O O . ASP A 1 166 ? 19.949 0.543 5.804 1.00 95.12 166 ASP A O 1
ATOM 1291 N N . GLU A 1 167 ? 20.326 2.411 4.632 1.00 94.88 167 GLU A N 1
ATOM 1292 C CA . GLU A 1 167 ? 21.687 2.652 5.139 1.00 94.88 167 GLU A CA 1
ATOM 1293 C C . GLU A 1 167 ? 21.699 3.101 6.619 1.00 94.88 167 GLU A C 1
ATOM 1295 O O . GLU A 1 167 ? 22.764 3.239 7.213 1.00 94.88 167 GLU A O 1
ATOM 1300 N N . ASP A 1 168 ? 20.537 3.346 7.245 1.00 92.19 168 ASP A N 1
ATOM 1301 C CA . ASP A 1 168 ? 20.470 3.455 8.708 1.00 92.19 168 ASP A CA 1
ATOM 1302 C C . ASP A 1 168 ? 20.556 2.079 9.406 1.00 92.19 168 ASP A C 1
ATOM 1304 O O . ASP A 1 168 ? 20.878 2.049 10.595 1.00 92.19 168 ASP A O 1
ATOM 1308 N N . GLU A 1 169 ? 20.282 0.955 8.731 1.00 92.06 169 GLU A N 1
ATOM 1309 C CA . GLU A 1 169 ? 20.469 -0.392 9.292 1.00 92.06 169 GLU A CA 1
ATOM 1310 C C . GLU A 1 169 ? 21.955 -0.772 9.403 1.00 92.06 169 GLU A C 1
ATOM 1312 O O . GLU A 1 169 ? 22.844 -0.019 9.026 1.00 92.06 169 GLU A O 1
ATOM 1317 N N . THR A 1 170 ? 22.259 -1.936 9.987 1.00 95.00 170 THR A N 1
ATOM 1318 C CA . THR A 1 170 ? 23.632 -2.474 10.001 1.00 95.00 170 THR A CA 1
ATOM 1319 C C . THR A 1 170 ? 23.663 -3.817 9.290 1.00 95.00 170 THR A C 1
ATOM 1321 O O . THR A 1 170 ? 23.318 -4.855 9.871 1.00 95.00 170 THR A O 1
ATOM 1324 N N . PHE A 1 171 ? 24.051 -3.785 8.017 1.00 96.19 171 PHE A N 1
ATOM 1325 C CA . PHE A 1 171 ? 24.088 -4.938 7.131 1.00 96.19 171 PHE A CA 1
ATOM 1326 C C . PHE A 1 171 ? 25.308 -5.824 7.380 1.00 96.19 171 PHE A C 1
ATOM 1328 O O . PHE A 1 171 ? 26.448 -5.374 7.464 1.00 96.19 171 PHE A O 1
ATOM 1335 N N . THR A 1 172 ? 25.075 -7.132 7.461 1.00 96.25 172 THR A N 1
ATOM 1336 C CA . THR A 1 172 ? 26.102 -8.131 7.764 1.00 96.25 172 THR A CA 1
ATOM 1337 C C . THR A 1 172 ? 25.999 -9.353 6.849 1.00 96.25 172 THR A C 1
ATOM 1339 O O . THR A 1 172 ? 24.960 -9.631 6.246 1.00 96.25 172 THR A O 1
ATOM 1342 N N . ASP A 1 173 ? 27.085 -10.122 6.740 1.00 94.62 173 ASP A N 1
ATOM 1343 C CA . ASP A 1 173 ? 27.094 -11.424 6.065 1.00 94.62 173 ASP A CA 1
ATOM 1344 C C . ASP A 1 173 ? 27.668 -12.521 6.975 1.00 94.62 173 ASP A C 1
ATOM 1346 O O . ASP A 1 173 ? 28.531 -12.270 7.816 1.00 94.62 173 ASP A O 1
ATOM 1350 N N . GLY A 1 174 ? 27.160 -13.747 6.829 1.00 90.19 174 GLY A N 1
ATOM 1351 C CA . GLY A 1 174 ? 27.639 -14.937 7.542 1.00 90.19 174 GLY A CA 1
ATOM 1352 C C . GLY A 1 174 ? 27.414 -14.987 9.064 1.00 90.19 174 GLY A C 1
ATOM 1353 O O . GLY A 1 174 ? 27.847 -15.956 9.693 1.00 90.19 174 GLY A O 1
ATOM 1354 N N . THR A 1 175 ? 26.747 -13.997 9.669 1.00 92.25 175 THR A N 1
ATOM 1355 C CA . THR A 1 175 ? 26.597 -13.845 11.129 1.00 92.25 175 THR A CA 1
ATOM 1356 C C . THR A 1 175 ? 25.138 -13.607 11.555 1.00 92.25 175 THR A C 1
ATOM 1358 O O . THR A 1 175 ? 24.397 -12.958 10.820 1.00 92.25 175 THR A O 1
ATOM 1361 N N . PRO A 1 176 ? 24.702 -14.096 12.737 1.00 87.44 176 PRO A N 1
ATOM 1362 C CA . PRO A 1 176 ? 23.384 -13.790 13.302 1.00 87.44 176 PRO A CA 1
ATOM 1363 C C . PRO A 1 176 ? 23.263 -12.389 13.920 1.00 87.44 176 PRO A C 1
ATOM 1365 O O . PRO A 1 176 ? 22.164 -12.001 14.305 1.00 87.44 176 PRO A O 1
ATOM 1368 N N . SER A 1 177 ? 24.359 -11.636 14.049 1.00 89.12 177 SER A N 1
ATOM 1369 C CA . SER A 1 177 ? 24.320 -10.251 14.530 1.00 89.12 177 SER A CA 1
ATOM 1370 C C . SER A 1 177 ? 24.067 -9.278 13.375 1.00 89.12 177 SER A C 1
ATOM 1372 O O . SER A 1 177 ? 24.774 -9.324 12.370 1.00 89.12 177 SER A O 1
ATOM 1374 N N . GLY A 1 178 ? 23.104 -8.369 13.538 1.00 90.25 178 GLY A N 1
ATOM 1375 C CA . GLY A 1 178 ? 22.728 -7.387 12.514 1.00 90.25 178 GLY A CA 1
ATOM 1376 C C . GLY A 1 178 ? 21.756 -7.927 11.457 1.00 90.25 178 GLY A C 1
ATOM 1377 O O . GLY A 1 178 ? 21.125 -8.977 11.628 1.00 90.25 178 GLY A O 1
ATOM 1378 N N . VAL A 1 179 ? 21.616 -7.177 10.367 1.00 93.00 179 VAL A N 1
ATOM 1379 C CA . VAL A 1 179 ? 20.681 -7.471 9.276 1.00 93.00 179 VAL A CA 1
ATOM 1380 C C . VAL A 1 179 ? 21.413 -8.230 8.174 1.00 93.00 179 VAL A C 1
ATOM 1382 O O . VAL A 1 179 ? 22.311 -7.698 7.529 1.00 93.00 179 VAL A O 1
ATOM 1385 N N . ASN A 1 180 ? 21.052 -9.489 7.930 1.00 95.69 180 ASN A N 1
ATOM 1386 C CA . ASN A 1 180 ? 21.770 -10.305 6.962 1.00 95.69 180 ASN A CA 1
ATOM 1387 C C . ASN A 1 180 ? 21.447 -9.878 5.522 1.00 95.69 180 ASN A C 1
ATOM 1389 O O . ASN A 1 180 ? 20.367 -10.178 5.009 1.00 95.69 180 ASN A O 1
ATOM 1393 N N . LEU A 1 181 ? 22.416 -9.244 4.853 1.00 96.94 181 LEU A N 1
ATOM 1394 C CA . LEU A 1 181 ? 22.245 -8.684 3.508 1.00 96.94 181 LEU A CA 1
ATOM 1395 C C . LEU A 1 181 ? 21.835 -9.751 2.484 1.00 96.94 181 LEU A C 1
ATOM 1397 O O . LEU A 1 181 ? 21.048 -9.463 1.591 1.00 96.94 181 LEU A O 1
ATOM 1401 N N . LEU A 1 182 ? 22.315 -10.993 2.623 1.00 96.19 182 LEU A N 1
ATOM 1402 C CA . LEU A 1 182 ? 21.943 -12.086 1.722 1.00 96.19 182 LEU A CA 1
ATOM 1403 C C . LEU A 1 182 ? 20.451 -12.437 1.802 1.00 96.19 182 LEU A C 1
ATOM 1405 O O . LEU A 1 182 ? 19.841 -12.665 0.760 1.00 96.19 182 LEU A O 1
ATOM 1409 N N . TRP A 1 183 ? 19.868 -12.481 3.003 1.00 95.00 183 TRP A N 1
ATOM 1410 C CA . TRP A 1 183 ? 18.438 -12.750 3.172 1.00 95.00 183 TRP A CA 1
ATOM 1411 C C . TRP A 1 183 ? 17.598 -11.632 2.549 1.00 95.00 183 TRP A C 1
ATOM 1413 O O . TRP A 1 183 ? 16.752 -11.906 1.697 1.00 95.00 183 TRP A O 1
ATOM 1423 N N . VAL A 1 184 ? 17.899 -10.376 2.905 1.00 96.38 184 VAL A N 1
ATOM 1424 C CA . VAL A 1 184 ? 17.166 -9.200 2.407 1.00 96.38 184 VAL A CA 1
ATOM 1425 C C . VAL A 1 184 ? 17.307 -9.086 0.887 1.00 96.38 184 VAL A C 1
ATOM 1427 O O . VAL A 1 184 ? 16.313 -8.953 0.187 1.00 96.38 184 VAL A O 1
ATOM 1430 N N . ALA A 1 185 ? 18.512 -9.254 0.335 1.00 97.50 185 ALA A N 1
ATOM 1431 C CA . ALA A 1 185 ? 18.720 -9.187 -1.110 1.00 97.50 185 ALA A CA 1
ATOM 1432 C C . ALA A 1 185 ? 17.987 -10.292 -1.887 1.00 97.50 185 ALA A C 1
ATOM 1434 O O . ALA A 1 185 ? 17.479 -10.024 -2.972 1.00 97.50 185 ALA A O 1
ATOM 1435 N N . VAL A 1 186 ? 17.881 -11.522 -1.362 1.00 97.69 186 VAL A N 1
ATOM 1436 C CA . VAL A 1 186 ? 17.059 -12.551 -2.027 1.00 97.69 186 VAL A CA 1
ATOM 1437 C C . VAL A 1 186 ? 15.582 -12.143 -2.034 1.00 97.69 186 VAL A C 1
ATOM 14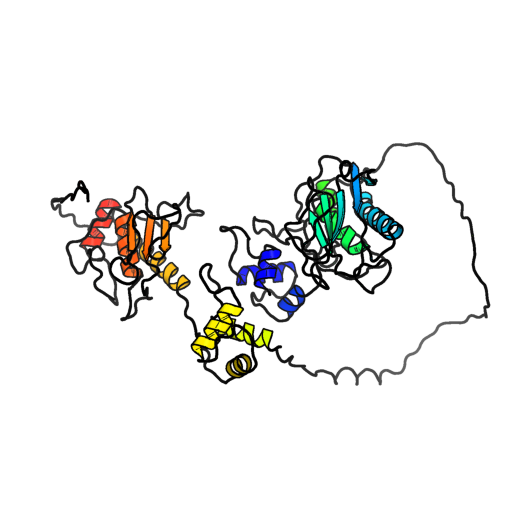39 O O . VAL A 1 186 ? 14.951 -12.269 -3.084 1.00 97.69 186 VAL A O 1
ATOM 1442 N N . HIS A 1 187 ? 15.063 -11.615 -0.922 1.00 96.50 187 HIS A N 1
ATOM 1443 C CA . HIS A 1 187 ? 13.688 -11.121 -0.805 1.00 96.50 187 HIS A CA 1
ATOM 1444 C C . HIS A 1 187 ? 13.392 -9.984 -1.805 1.00 96.50 187 HIS A C 1
ATOM 1446 O O . HIS A 1 187 ? 12.541 -10.127 -2.686 1.00 96.50 187 HIS A O 1
ATOM 1452 N N . GLU A 1 188 ? 14.163 -8.893 -1.764 1.00 96.94 188 GLU A N 1
ATOM 1453 C CA . GLU A 1 188 ? 13.970 -7.726 -2.641 1.00 96.94 188 GLU A CA 1
ATOM 1454 C C . GLU A 1 188 ? 14.143 -8.052 -4.133 1.00 96.94 188 GLU A C 1
ATOM 1456 O O . GLU A 1 188 ? 13.518 -7.446 -5.015 1.00 96.94 188 GLU A O 1
ATOM 1461 N N . PHE A 1 189 ? 14.980 -9.041 -4.457 1.00 98.06 189 PHE A N 1
ATOM 1462 C CA . PHE A 1 189 ? 15.126 -9.491 -5.838 1.00 98.06 189 PHE A CA 1
ATOM 1463 C C . PHE A 1 189 ? 13.931 -10.330 -6.296 1.00 98.06 189 PHE A C 1
ATOM 1465 O O . PHE A 1 189 ? 13.586 -10.254 -7.472 1.00 98.06 189 PHE A O 1
ATOM 1472 N N . GLY A 1 190 ? 13.215 -11.022 -5.404 1.00 95.19 190 GLY A N 1
ATOM 1473 C CA . GLY A 1 190 ? 11.925 -11.638 -5.734 1.00 95.19 190 GLY A CA 1
ATOM 1474 C C . GLY A 1 190 ? 10.899 -10.604 -6.214 1.00 95.19 190 GLY A C 1
ATOM 1475 O O . GLY A 1 190 ? 10.295 -10.778 -7.277 1.00 95.19 190 GLY A O 1
ATOM 1476 N N . HIS A 1 191 ? 10.787 -9.467 -5.523 1.00 92.38 191 HIS A N 1
ATOM 1477 C CA . HIS A 1 191 ? 9.966 -8.329 -5.959 1.00 92.38 191 HIS A CA 1
ATOM 1478 C C . HIS A 1 191 ? 10.420 -7.747 -7.298 1.00 92.38 191 HIS A C 1
ATOM 1480 O O . HIS A 1 191 ? 9.611 -7.583 -8.213 1.00 92.38 191 HIS A O 1
ATOM 1486 N N . SER A 1 192 ? 11.727 -7.521 -7.458 1.00 94.31 192 SER A N 1
ATOM 1487 C CA . SER A 1 192 ? 12.325 -7.041 -8.713 1.00 94.31 192 SER A CA 1
ATOM 1488 C C . SER A 1 192 ? 12.128 -8.006 -9.894 1.00 94.31 192 SER A C 1
ATOM 1490 O O . SER A 1 192 ? 12.290 -7.617 -11.054 1.00 94.31 192 SER A O 1
ATOM 1492 N N . LEU A 1 193 ? 11.767 -9.263 -9.614 1.00 95.06 193 LEU A N 1
ATOM 1493 C CA . LEU A 1 193 ? 11.428 -10.304 -10.582 1.00 95.06 193 LEU A CA 1
ATOM 1494 C C . LEU A 1 193 ? 9.919 -10.536 -10.751 1.00 95.06 193 LEU A C 1
ATOM 1496 O O . LEU A 1 193 ? 9.545 -11.262 -11.671 1.00 95.06 193 LEU A O 1
ATOM 1500 N N . GLY A 1 194 ? 9.051 -9.895 -9.966 1.00 86.12 194 GLY A N 1
ATOM 1501 C CA . GLY A 1 194 ? 7.593 -9.974 -10.131 1.00 86.12 194 GLY A CA 1
ATOM 1502 C C . GLY A 1 194 ? 6.848 -10.773 -9.062 1.00 86.12 194 GLY A C 1
ATOM 1503 O O . GLY A 1 194 ? 5.669 -11.058 -9.250 1.00 86.12 194 GLY A O 1
ATOM 1504 N N . ILE A 1 195 ? 7.493 -11.164 -7.964 1.00 87.12 195 ILE A N 1
ATOM 1505 C CA . ILE A 1 195 ? 6.871 -11.941 -6.881 1.00 87.12 195 ILE A CA 1
ATOM 1506 C C . ILE A 1 195 ? 6.404 -10.981 -5.779 1.00 87.12 195 ILE A C 1
ATOM 1508 O O . ILE A 1 195 ? 7.140 -10.069 -5.409 1.00 87.12 195 ILE A O 1
ATOM 1512 N N . HIS A 1 196 ? 5.186 -11.140 -5.265 1.00 85.06 196 HIS A N 1
ATOM 1513 C CA . HIS A 1 196 ? 4.704 -10.393 -4.095 1.00 85.06 196 HIS A CA 1
ATOM 1514 C C . HIS A 1 196 ? 5.032 -11.134 -2.792 1.00 85.06 196 HIS A C 1
ATOM 1516 O O . HIS A 1 196 ? 5.583 -12.232 -2.811 1.00 85.06 196 HIS A O 1
ATOM 1522 N N . HIS A 1 197 ? 4.688 -10.538 -1.651 1.00 84.81 197 HIS A N 1
ATOM 1523 C CA . HIS A 1 197 ? 4.811 -11.212 -0.367 1.00 84.81 197 HIS A CA 1
ATOM 1524 C C . HIS A 1 197 ? 4.001 -12.516 -0.293 1.00 84.81 197 HIS A C 1
ATOM 1526 O O . HIS A 1 197 ? 2.918 -12.634 -0.874 1.00 84.81 197 HIS A O 1
ATOM 1532 N N . SER A 1 198 ? 4.540 -13.472 0.460 1.00 81.94 198 SER A N 1
ATOM 1533 C CA . SER A 1 198 ? 3.907 -14.745 0.803 1.00 81.94 198 SER A CA 1
ATOM 1534 C C . SER A 1 198 ? 3.387 -14.718 2.244 1.00 81.94 198 SER A C 1
ATOM 1536 O O . SER A 1 198 ? 3.996 -14.093 3.112 1.00 81.94 198 SER A O 1
ATOM 1538 N N . ASP A 1 199 ? 2.290 -15.430 2.504 1.00 75.50 199 ASP A N 1
ATOM 1539 C CA . ASP A 1 199 ? 1.760 -15.739 3.842 1.00 75.50 199 ASP A CA 1
ATOM 1540 C C . ASP A 1 199 ? 2.498 -16.928 4.504 1.00 75.50 199 ASP A C 1
ATOM 1542 O O . ASP A 1 199 ? 2.374 -17.196 5.703 1.00 75.50 199 ASP A O 1
ATOM 1546 N N . VAL A 1 200 ? 3.332 -17.642 3.741 1.00 79.19 200 VAL A N 1
ATOM 1547 C CA . VAL A 1 200 ? 4.097 -18.804 4.200 1.00 79.19 200 VAL A CA 1
ATOM 1548 C C . VAL A 1 200 ? 5.315 -18.349 5.016 1.00 79.19 200 VAL A C 1
ATOM 1550 O O . VAL A 1 200 ? 6.376 -18.079 4.467 1.00 79.19 200 VAL A O 1
ATOM 1553 N N . ARG A 1 201 ? 5.197 -18.325 6.354 1.00 81.88 201 ARG A N 1
ATOM 1554 C CA . ARG A 1 201 ? 6.229 -17.863 7.324 1.00 81.88 201 ARG A CA 1
ATOM 1555 C C . ARG A 1 201 ? 7.673 -18.367 7.112 1.00 81.88 201 ARG A C 1
ATOM 1557 O O . ARG A 1 201 ? 8.614 -17.747 7.608 1.00 81.88 201 ARG A O 1
ATOM 1564 N N . ASN A 1 202 ? 7.880 -19.507 6.449 1.00 81.50 202 ASN A N 1
ATOM 1565 C CA . ASN A 1 202 ? 9.208 -20.056 6.137 1.00 81.50 202 ASN A CA 1
ATOM 1566 C C . ASN A 1 202 ? 9.741 -19.699 4.736 1.00 81.50 202 ASN A C 1
ATOM 1568 O O . ASN A 1 202 ? 10.934 -19.915 4.506 1.00 81.50 202 ASN A O 1
ATOM 1572 N N . ALA A 1 203 ? 8.899 -19.184 3.833 1.00 86.50 203 ALA A N 1
ATOM 1573 C CA . ALA A 1 203 ? 9.274 -18.690 2.507 1.00 86.50 203 ALA A CA 1
ATOM 1574 C C . ALA A 1 203 ? 10.255 -17.515 2.612 1.00 86.50 203 ALA A C 1
ATOM 1576 O O . ALA A 1 203 ? 10.261 -16.792 3.612 1.00 86.50 203 ALA A O 1
ATOM 1577 N N . VAL A 1 204 ? 11.094 -17.310 1.592 1.00 90.19 204 VAL A N 1
ATOM 1578 C CA . VAL A 1 204 ? 11.951 -16.116 1.572 1.00 90.19 204 VAL A CA 1
ATOM 1579 C C . VAL A 1 204 ? 11.121 -14.864 1.317 1.00 90.19 204 VAL A C 1
ATOM 1581 O O . VAL A 1 204 ? 11.441 -13.829 1.884 1.00 90.19 204 VAL A O 1
ATOM 1584 N N . MET A 1 205 ? 10.023 -14.973 0.559 1.00 90.19 205 MET A N 1
ATOM 1585 C CA . MET A 1 205 ? 9.086 -13.876 0.289 1.00 90.19 205 MET A CA 1
ATOM 1586 C C . MET A 1 205 ? 8.111 -13.570 1.440 1.00 90.19 205 MET A C 1
ATOM 1588 O O . MET A 1 205 ? 7.219 -12.740 1.273 1.00 90.19 205 MET A O 1
ATOM 1592 N N . TYR A 1 206 ? 8.252 -14.192 2.616 1.00 87.12 206 TYR A N 1
ATOM 1593 C CA . TYR A 1 206 ? 7.544 -13.730 3.816 1.00 87.12 206 TYR A CA 1
ATOM 1594 C C . TYR A 1 206 ? 8.086 -12.342 4.219 1.00 87.12 206 TYR A C 1
ATOM 1596 O O . TYR A 1 206 ? 9.306 -12.203 4.322 1.00 87.12 206 TYR A O 1
ATOM 1604 N N . PRO A 1 207 ? 7.245 -11.310 4.438 1.00 84.38 207 PRO A N 1
ATOM 1605 C CA . PRO A 1 207 ? 7.708 -9.922 4.572 1.00 84.38 207 PRO A CA 1
ATOM 1606 C C . PRO A 1 207 ? 8.628 -9.671 5.763 1.00 84.38 207 PRO A C 1
ATOM 1608 O O . PRO A 1 207 ? 9.436 -8.746 5.729 1.00 84.38 207 PRO A O 1
ATOM 1611 N N . TYR A 1 208 ? 8.490 -10.452 6.834 1.00 87.00 208 TYR A N 1
ATOM 1612 C CA . TYR A 1 208 ? 9.225 -10.234 8.074 1.00 87.00 208 TYR A CA 1
ATOM 1613 C C . TYR A 1 208 ? 10.594 -10.899 8.065 1.00 87.00 208 TYR A C 1
ATOM 1615 O O . TYR A 1 208 ? 10.754 -12.061 7.680 1.00 87.00 208 TYR A O 1
ATOM 1623 N N . TYR A 1 209 ? 11.585 -10.167 8.565 1.00 87.94 209 TYR A N 1
ATOM 1624 C CA . TYR A 1 209 ? 12.957 -10.631 8.656 1.00 87.94 209 TYR A CA 1
ATOM 1625 C C . TYR A 1 209 ? 13.082 -11.776 9.660 1.00 87.94 209 TYR A C 1
ATOM 1627 O O . TYR A 1 209 ? 12.918 -11.612 10.866 1.00 87.94 209 TYR A O 1
ATOM 1635 N N . THR A 1 210 ? 13.432 -12.955 9.153 1.00 83.88 210 THR A N 1
ATOM 1636 C CA . THR A 1 210 ? 13.539 -14.188 9.954 1.00 83.88 210 THR A CA 1
ATOM 1637 C C . THR A 1 210 ? 14.966 -14.489 10.430 1.00 83.88 210 THR A C 1
ATOM 1639 O O . THR A 1 210 ? 15.267 -15.625 10.804 1.00 83.88 210 THR A O 1
ATOM 1642 N N . GLY A 1 211 ? 15.846 -13.482 10.427 1.00 82.88 211 GLY A N 1
ATOM 1643 C CA . GLY A 1 211 ? 17.235 -13.606 10.863 1.00 82.88 211 GLY A CA 1
ATOM 1644 C C . GLY A 1 211 ? 18.159 -14.310 9.861 1.00 82.88 211 GLY A C 1
ATOM 1645 O O . GLY A 1 211 ? 17.747 -14.822 8.818 1.00 82.88 211 GLY A O 1
ATOM 1646 N N . TYR A 1 212 ? 19.445 -14.368 10.208 1.00 87.75 212 TYR A N 1
ATOM 1647 C CA . TYR A 1 212 ? 20.445 -15.124 9.456 1.00 87.75 212 TYR A CA 1
ATOM 1648 C C . TYR A 1 212 ? 20.140 -16.628 9.448 1.00 87.75 212 TYR A C 1
ATOM 1650 O O . TYR A 1 212 ? 20.050 -17.276 10.494 1.00 87.75 212 TYR A O 1
ATOM 1658 N N . LYS A 1 213 ? 20.079 -17.208 8.247 1.00 85.62 213 LYS A N 1
ATOM 1659 C CA . LYS A 1 213 ? 19.918 -18.648 8.018 1.00 85.62 213 LYS A CA 1
ATOM 1660 C C . LYS A 1 213 ? 21.148 -19.175 7.280 1.00 85.62 213 LYS A C 1
ATOM 1662 O O . LYS A 1 213 ? 21.292 -18.954 6.082 1.00 85.62 213 LYS A O 1
ATOM 1667 N N . LYS A 1 214 ? 22.026 -19.899 7.987 1.00 84.06 214 LYS A N 1
ATOM 1668 C CA . LYS A 1 214 ? 23.274 -20.458 7.423 1.00 84.06 214 LYS A CA 1
ATOM 1669 C C . LYS A 1 214 ? 23.033 -21.274 6.146 1.00 84.06 214 LYS A C 1
ATOM 1671 O O . LYS A 1 214 ? 23.722 -21.078 5.150 1.00 84.06 214 LYS A O 1
ATOM 1676 N N . ASP A 1 215 ? 22.023 -22.140 6.181 1.00 85.75 215 ASP A N 1
ATOM 1677 C CA . ASP A 1 215 ? 21.628 -23.017 5.076 1.00 85.75 215 ASP A CA 1
ATOM 1678 C C . ASP A 1 215 ? 20.337 -22.512 4.402 1.00 85.75 215 ASP A C 1
ATOM 1680 O O . ASP A 1 215 ? 19.401 -23.280 4.167 1.00 85.75 215 ASP A O 1
ATOM 1684 N N . MET A 1 216 ? 20.258 -21.199 4.139 1.00 88.62 216 MET A N 1
ATOM 1685 C CA . MET A 1 216 ? 19.109 -20.570 3.477 1.00 88.62 216 MET A CA 1
ATOM 1686 C C . MET A 1 216 ? 18.801 -21.231 2.126 1.00 88.62 216 MET A C 1
ATOM 1688 O O . MET A 1 216 ? 19.700 -21.464 1.317 1.00 88.62 216 MET A O 1
ATOM 1692 N N . LYS A 1 217 ? 17.516 -21.511 1.884 1.00 91.38 217 LYS A N 1
ATOM 1693 C CA . LYS A 1 217 ? 16.978 -22.097 0.650 1.00 91.38 217 LYS A CA 1
ATOM 1694 C C . LYS A 1 217 ? 15.607 -21.501 0.359 1.00 91.38 217 LYS A C 1
ATOM 1696 O O . LYS A 1 217 ? 14.818 -21.326 1.290 1.00 91.38 217 LYS A O 1
ATOM 1701 N N . LEU A 1 218 ? 15.324 -21.269 -0.922 1.00 93.75 218 LEU A N 1
ATOM 1702 C CA . LEU A 1 218 ? 13.968 -20.995 -1.396 1.00 93.75 218 LEU A CA 1
ATOM 1703 C C . LEU A 1 218 ? 13.047 -22.155 -0.994 1.00 93.75 218 LEU A C 1
ATOM 1705 O O . LEU A 1 218 ? 13.441 -23.322 -1.077 1.00 93.75 218 LEU A O 1
ATOM 1709 N N . GLN A 1 219 ? 11.848 -21.832 -0.522 1.00 91.38 219 GLN A N 1
ATOM 1710 C CA . GLN A 1 219 ? 10.804 -22.811 -0.243 1.00 91.38 219 GLN A CA 1
ATOM 1711 C C . GLN A 1 219 ? 10.007 -23.110 -1.515 1.00 91.38 219 GLN A C 1
ATOM 1713 O O . GLN A 1 219 ? 10.155 -22.437 -2.533 1.00 91.38 219 GLN A O 1
ATOM 1718 N N . GLN A 1 220 ? 9.135 -24.119 -1.461 1.00 88.69 220 GLN A N 1
ATOM 1719 C CA . GLN A 1 220 ? 8.331 -24.498 -2.624 1.00 88.69 220 GLN A CA 1
ATOM 1720 C C . GLN A 1 220 ? 7.436 -23.347 -3.118 1.00 88.69 220 GLN A C 1
ATOM 1722 O O . GLN A 1 220 ? 7.315 -23.176 -4.322 1.00 88.69 220 GLN A O 1
ATOM 1727 N N . ASP A 1 221 ? 6.896 -22.522 -2.214 1.00 87.25 221 ASP A N 1
ATOM 1728 C CA . ASP A 1 221 ? 6.077 -21.349 -2.563 1.00 87.25 221 ASP A CA 1
ATOM 1729 C C . ASP A 1 221 ? 6.871 -20.307 -3.381 1.00 87.25 221 ASP A C 1
ATOM 1731 O O . ASP A 1 221 ? 6.428 -19.879 -4.447 1.00 87.25 221 ASP A O 1
ATOM 1735 N N . ASP A 1 222 ? 8.107 -20.000 -2.960 1.00 89.75 222 ASP A N 1
ATOM 1736 C CA . ASP A 1 222 ? 9.027 -19.116 -3.693 1.00 89.75 222 ASP A CA 1
ATOM 1737 C C . ASP A 1 222 ? 9.362 -19.683 -5.094 1.00 89.75 222 ASP A C 1
ATOM 1739 O O . ASP A 1 222 ? 9.427 -18.953 -6.089 1.00 89.75 222 ASP A O 1
ATOM 1743 N N . ILE A 1 223 ? 9.579 -21.003 -5.172 1.00 95.44 223 ILE A N 1
ATOM 1744 C CA . ILE A 1 223 ? 9.935 -21.729 -6.401 1.00 95.44 223 ILE A CA 1
ATOM 1745 C C . ILE A 1 223 ? 8.753 -21.774 -7.378 1.00 95.44 223 ILE A C 1
ATOM 1747 O O . ILE A 1 223 ? 8.933 -21.521 -8.571 1.00 95.44 223 ILE A O 1
ATOM 1751 N N . ASP A 1 224 ? 7.547 -22.064 -6.895 1.00 88.00 224 ASP A N 1
ATOM 1752 C CA . ASP A 1 224 ? 6.336 -22.113 -7.714 1.00 88.00 224 ASP A CA 1
ATOM 1753 C C . ASP A 1 224 ? 5.997 -20.714 -8.255 1.00 88.00 224 ASP A C 1
ATOM 1755 O O . ASP A 1 224 ? 5.700 -20.568 -9.446 1.00 88.00 224 ASP A O 1
ATOM 1759 N N . ALA A 1 225 ? 6.157 -19.668 -7.433 1.00 87.44 225 ALA A N 1
ATOM 1760 C CA . ALA A 1 225 ? 5.981 -18.279 -7.847 1.00 87.44 225 ALA A CA 1
ATOM 1761 C C . ALA A 1 225 ? 6.917 -17.892 -9.009 1.00 87.44 225 ALA A C 1
ATOM 1763 O O . ALA A 1 225 ? 6.437 -17.486 -10.074 1.00 87.44 225 ALA A O 1
ATOM 1764 N N . ILE A 1 226 ? 8.240 -18.070 -8.869 1.00 94.94 226 ILE A N 1
ATOM 1765 C CA . ILE A 1 226 ? 9.198 -17.701 -9.931 1.00 94.94 226 ILE A CA 1
ATOM 1766 C C . ILE A 1 226 ? 9.041 -18.575 -11.189 1.00 94.94 226 ILE A C 1
ATOM 1768 O O . ILE A 1 226 ? 9.154 -18.076 -12.316 1.00 94.94 226 ILE A O 1
ATOM 1772 N N . GLN A 1 227 ? 8.720 -19.865 -11.034 1.00 94.75 227 GLN A N 1
ATOM 1773 C CA . GLN A 1 227 ? 8.496 -20.767 -12.167 1.00 94.75 227 GLN A CA 1
ATOM 1774 C C . GLN A 1 227 ? 7.201 -20.453 -12.921 1.00 94.75 227 GLN A C 1
ATOM 1776 O O . GLN A 1 227 ? 7.181 -20.612 -14.143 1.00 94.75 227 GLN A O 1
ATOM 1781 N N . SER A 1 228 ? 6.158 -19.944 -12.256 1.00 89.75 228 SER A N 1
ATOM 1782 C CA . SER A 1 228 ? 4.936 -19.486 -12.934 1.00 89.75 228 SER A CA 1
ATOM 1783 C C . SER A 1 228 ? 5.198 -18.311 -13.893 1.00 89.75 228 SER A C 1
ATOM 1785 O O . SER A 1 228 ? 4.580 -18.216 -14.956 1.00 89.75 228 SER A O 1
ATOM 1787 N N . LEU A 1 229 ? 6.175 -17.452 -13.573 1.00 88.12 229 LEU A N 1
ATOM 1788 C CA . LEU A 1 229 ? 6.542 -16.288 -14.381 1.00 88.12 229 LEU A CA 1
ATOM 1789 C C . LEU A 1 229 ? 7.496 -16.631 -15.537 1.00 88.12 229 LEU A C 1
ATOM 1791 O O . LEU A 1 229 ? 7.265 -16.203 -16.679 1.00 88.12 229 LEU A O 1
ATOM 1795 N N . TYR A 1 230 ? 8.558 -17.396 -15.253 1.0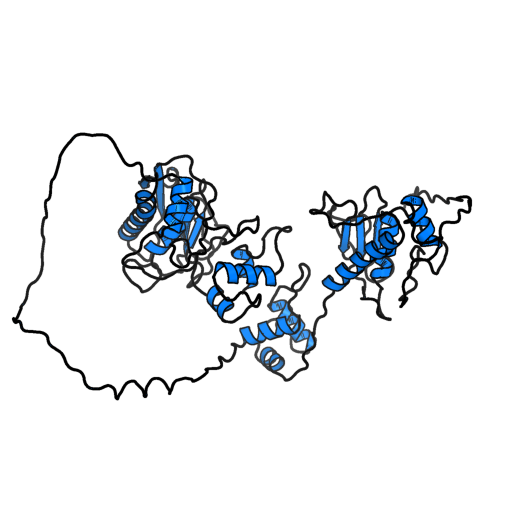0 94.62 230 TYR A N 1
ATOM 1796 C CA . TYR A 1 230 ? 9.711 -17.576 -16.155 1.00 94.62 230 TYR A CA 1
ATOM 1797 C C . TYR A 1 230 ? 9.939 -19.016 -16.641 1.00 94.62 230 TYR A C 1
ATOM 1799 O O . TYR A 1 230 ? 10.776 -19.246 -17.529 1.00 94.62 230 TYR A O 1
ATOM 1807 N N . GLY A 1 231 ? 9.162 -19.966 -16.119 1.00 93.69 231 GLY A N 1
ATOM 1808 C CA . GLY A 1 231 ? 9.320 -21.401 -16.333 1.00 93.69 231 GLY A CA 1
ATOM 1809 C C . GLY A 1 231 ? 10.429 -22.015 -15.477 1.00 93.69 231 GLY A C 1
ATOM 1810 O O . GLY A 1 231 ? 11.241 -21.315 -14.870 1.00 93.69 231 GLY A O 1
ATOM 1811 N N . LYS A 1 232 ? 10.470 -23.351 -15.469 1.00 93.69 232 LYS A N 1
ATOM 1812 C CA . LYS A 1 232 ? 11.563 -24.150 -14.892 1.00 93.69 232 LYS A CA 1
ATOM 1813 C C . LYS A 1 232 ? 12.903 -23.858 -15.591 1.00 93.69 232 LYS A C 1
ATOM 1815 O O . LYS A 1 232 ? 12.886 -23.433 -16.753 1.00 93.69 232 LYS A O 1
ATOM 1820 N N . PRO A 1 233 ? 14.050 -24.132 -14.939 1.00 91.25 233 PRO A N 1
ATOM 1821 C CA . PRO A 1 233 ? 15.344 -24.145 -15.611 1.00 91.25 233 PRO A CA 1
ATOM 1822 C C . PRO A 1 233 ? 15.275 -25.055 -16.835 1.00 91.25 233 PRO A C 1
ATOM 1824 O O . PRO A 1 233 ? 14.718 -26.156 -16.767 1.00 91.25 233 PRO A O 1
ATOM 1827 N N . VAL A 1 234 ? 15.827 -24.604 -17.963 1.00 79.25 234 VAL A N 1
ATOM 1828 C CA . VAL A 1 234 ? 15.833 -25.407 -19.190 1.00 79.25 234 VAL A CA 1
ATOM 1829 C C . VAL A 1 234 ? 16.756 -26.601 -18.969 1.00 79.25 234 VAL A C 1
ATOM 1831 O O . VAL A 1 234 ? 17.976 -26.485 -19.035 1.00 79.25 234 VAL A O 1
ATOM 1834 N N . SER A 1 235 ? 16.163 -27.761 -18.685 1.00 56.81 235 SER A N 1
ATOM 1835 C CA . SER A 1 235 ? 16.889 -29.024 -18.585 1.00 56.81 235 SER A CA 1
ATOM 1836 C C . SER A 1 235 ? 17.413 -29.387 -19.975 1.00 56.81 235 SER A C 1
ATOM 1838 O O . SER A 1 235 ? 16.643 -29.798 -20.842 1.00 56.81 235 SER A O 1
ATOM 1840 N N . GLY A 1 236 ? 18.710 -29.184 -20.207 1.00 46.41 236 GLY A N 1
ATOM 1841 C CA . GLY A 1 236 ? 19.351 -29.438 -21.496 1.00 46.41 236 GLY A CA 1
ATOM 1842 C C . GLY A 1 236 ? 19.384 -30.927 -21.845 1.00 46.41 236 GLY A C 1
ATOM 1843 O O . GLY A 1 236 ? 20.347 -31.619 -21.528 1.00 46.41 236 GLY A O 1
ATOM 1844 N N . GLY A 1 237 ? 18.348 -31.428 -22.518 1.00 37.94 237 GLY A N 1
ATOM 1845 C CA . GLY A 1 237 ? 18.356 -32.759 -23.126 1.00 37.94 237 GLY A CA 1
ATOM 1846 C C . GLY A 1 237 ? 18.975 -32.703 -24.522 1.00 37.94 237 GLY A C 1
ATOM 1847 O O . GLY A 1 237 ? 18.335 -32.175 -25.428 1.00 37.94 237 GLY A O 1
ATOM 1848 N N . GLY A 1 238 ? 20.198 -33.222 -24.716 1.00 34.84 238 GLY A N 1
ATOM 1849 C CA . GLY A 1 238 ? 20.837 -33.061 -26.033 1.00 34.84 238 GLY A CA 1
ATOM 1850 C C . GLY A 1 238 ? 22.239 -33.610 -26.335 1.00 34.84 238 GLY A C 1
ATOM 1851 O O . GLY A 1 238 ? 22.774 -33.199 -27.351 1.00 34.84 238 GLY A O 1
ATOM 1852 N N . ASN A 1 239 ? 22.788 -34.557 -25.562 1.00 33.69 239 ASN A N 1
ATOM 1853 C CA . ASN A 1 239 ? 23.827 -35.519 -26.002 1.00 33.69 239 ASN A CA 1
ATOM 1854 C C . ASN A 1 239 ? 25.277 -35.038 -26.338 1.00 33.69 239 ASN A C 1
ATOM 1856 O O . ASN A 1 239 ? 25.505 -34.279 -27.272 1.00 33.69 239 ASN A O 1
ATOM 1860 N N . GLY A 1 240 ? 26.276 -35.668 -25.692 1.00 30.19 240 GLY A N 1
ATOM 1861 C CA . GLY A 1 240 ? 27.585 -35.970 -26.310 1.00 30.19 240 GLY A CA 1
ATOM 1862 C C . GLY A 1 240 ? 28.819 -35.134 -25.919 1.00 30.19 240 GLY A C 1
ATOM 1863 O O . GLY A 1 240 ? 29.167 -34.187 -26.616 1.00 30.19 240 GLY A O 1
ATOM 1864 N N . GLY A 1 241 ? 29.574 -35.573 -24.901 1.00 27.27 241 GLY A N 1
ATOM 1865 C CA . GLY A 1 241 ? 30.947 -35.096 -24.642 1.00 27.27 241 GLY A CA 1
ATOM 1866 C C . GLY A 1 241 ? 31.387 -35.247 -23.183 1.00 27.27 241 GLY A C 1
ATOM 1867 O O . GLY A 1 241 ? 31.045 -34.414 -22.353 1.00 27.27 241 GLY A O 1
ATOM 1868 N N . GLY A 1 242 ? 32.127 -36.313 -22.857 1.00 33.59 242 GLY A N 1
ATOM 1869 C CA . GLY A 1 242 ? 32.661 -36.533 -21.505 1.00 33.59 242 GLY A CA 1
ATOM 1870 C C . GLY A 1 242 ? 33.851 -35.622 -21.178 1.00 33.59 242 GLY A C 1
ATOM 1871 O O . GLY A 1 242 ? 34.622 -35.267 -22.068 1.00 33.59 242 GLY A O 1
ATOM 1872 N N . GLY A 1 243 ? 34.009 -35.271 -19.900 1.00 26.05 243 GLY A N 1
ATOM 1873 C CA . GLY A 1 243 ? 35.042 -34.343 -19.430 1.00 26.05 243 GLY A CA 1
ATOM 1874 C C . GLY A 1 243 ? 35.065 -34.210 -17.908 1.00 26.05 243 GLY A C 1
ATOM 1875 O O . GLY A 1 243 ? 34.847 -33.128 -17.374 1.00 26.05 243 GLY A O 1
ATOM 1876 N N . GLU A 1 244 ? 35.284 -35.324 -17.213 1.00 33.06 244 GLU A N 1
ATOM 1877 C CA . GLU A 1 244 ? 35.605 -35.338 -15.783 1.00 33.06 244 GLU A CA 1
ATOM 1878 C C . GLU A 1 244 ? 37.007 -34.746 -15.571 1.00 33.06 244 GLU A C 1
ATOM 1880 O O . GLU A 1 244 ? 37.983 -35.292 -16.084 1.00 33.06 244 GLU A O 1
ATOM 1885 N N . LEU A 1 245 ? 37.112 -33.645 -14.820 1.00 29.36 245 LEU A N 1
ATOM 1886 C CA . LEU A 1 245 ? 38.373 -33.174 -14.242 1.00 29.36 245 LEU A CA 1
ATOM 1887 C C . LEU A 1 245 ? 38.145 -32.651 -12.822 1.00 29.36 245 LEU A C 1
ATOM 1889 O O . LEU A 1 245 ? 37.822 -31.487 -12.592 1.00 29.36 245 LEU A O 1
ATOM 1893 N N . ASP A 1 246 ? 38.345 -33.567 -11.884 1.00 29.23 246 ASP A N 1
ATOM 1894 C CA . ASP A 1 246 ? 38.763 -33.288 -10.515 1.00 29.23 246 ASP A CA 1
ATOM 1895 C C . ASP A 1 246 ? 40.155 -32.619 -10.498 1.00 29.23 246 ASP A C 1
ATOM 1897 O O . ASP A 1 246 ? 41.044 -33.042 -11.246 1.00 29.23 246 ASP A O 1
ATOM 1901 N N . GLN A 1 247 ? 40.348 -31.605 -9.641 1.00 33.50 247 GLN A N 1
ATOM 1902 C CA . GLN A 1 247 ? 41.654 -31.296 -9.041 1.00 33.50 247 GLN A CA 1
ATOM 1903 C C . GLN A 1 247 ? 41.584 -30.262 -7.900 1.00 33.50 247 GLN A C 1
ATOM 1905 O O . GLN A 1 247 ? 41.430 -29.058 -8.116 1.00 33.50 247 GLN A O 1
ATOM 1910 N N . ASP A 1 248 ? 41.806 -30.751 -6.679 1.00 27.64 248 ASP A N 1
ATOM 1911 C CA . ASP A 1 248 ? 42.249 -29.980 -5.510 1.00 27.64 248 ASP A CA 1
ATOM 1912 C C . ASP A 1 248 ? 43.567 -29.219 -5.763 1.00 27.64 248 ASP A C 1
ATOM 1914 O O . ASP A 1 248 ? 44.515 -29.793 -6.303 1.00 27.64 248 ASP A O 1
ATOM 1918 N N . ILE A 1 249 ? 43.715 -28.007 -5.200 1.00 29.06 249 ILE A N 1
ATOM 1919 C CA . ILE A 1 249 ? 45.030 -27.465 -4.794 1.00 29.06 249 ILE A CA 1
ATOM 1920 C C . ILE A 1 249 ? 44.958 -26.815 -3.393 1.00 29.06 249 ILE A C 1
ATOM 1922 O O . ILE A 1 249 ? 44.119 -25.964 -3.108 1.00 29.06 249 ILE A O 1
ATOM 1926 N N . HIS A 1 250 ? 45.890 -27.232 -2.524 1.00 25.62 250 HIS A N 1
ATOM 1927 C CA . HIS A 1 250 ? 46.162 -26.734 -1.162 1.00 25.62 250 HIS A CA 1
ATOM 1928 C C . HIS A 1 250 ? 46.437 -25.211 -1.079 1.00 25.62 250 HIS A C 1
ATOM 1930 O O . HIS A 1 250 ? 46.853 -24.596 -2.052 1.00 25.62 250 HIS A O 1
ATOM 1936 N N . ILE A 1 251 ? 46.293 -24.559 0.087 1.00 28.03 251 ILE A N 1
ATOM 1937 C CA . ILE A 1 251 ? 47.375 -24.268 1.072 1.00 28.03 251 ILE A CA 1
ATOM 1938 C C . ILE A 1 251 ? 46.731 -23.468 2.237 1.00 28.03 251 ILE A C 1
ATOM 1940 O O . ILE A 1 251 ? 45.935 -22.582 1.951 1.00 28.03 251 ILE A O 1
ATOM 1944 N N . THR A 1 252 ? 46.994 -23.636 3.544 1.00 26.27 252 THR A N 1
ATOM 1945 C CA . THR A 1 252 ? 47.652 -24.672 4.386 1.00 26.27 252 THR A CA 1
ATOM 1946 C C . THR A 1 252 ? 47.063 -24.607 5.816 1.00 26.27 252 THR A C 1
ATOM 1948 O O . THR A 1 252 ? 46.405 -23.639 6.185 1.00 26.27 252 THR A O 1
ATOM 1951 N N . SER A 1 253 ? 47.325 -25.613 6.664 1.00 26.58 253 SER A N 1
ATOM 1952 C CA . SER A 1 253 ? 46.917 -25.653 8.084 1.00 26.58 253 SER A CA 1
ATOM 1953 C C . SER A 1 253 ? 48.103 -25.558 9.058 1.00 26.58 253 SER A C 1
ATOM 1955 O O . SER A 1 253 ? 49.099 -26.260 8.861 1.00 26.58 253 SER A O 1
ATOM 1957 N N . TYR A 1 254 ? 47.964 -24.840 10.178 1.00 23.84 254 TYR A N 1
ATOM 1958 C CA . TYR A 1 254 ? 48.903 -24.935 11.308 1.00 23.84 254 TYR A CA 1
ATOM 1959 C C . TYR A 1 254 ? 48.515 -26.105 12.237 1.00 23.84 254 TYR A C 1
ATOM 1961 O O . TYR A 1 254 ? 47.386 -26.181 12.718 1.00 23.84 254 TYR A O 1
ATOM 1969 N N . LYS A 1 255 ? 49.435 -27.047 12.483 1.00 28.45 255 LYS A N 1
ATOM 1970 C CA . LYS A 1 255 ? 49.203 -28.242 13.325 1.00 28.45 255 LYS A CA 1
ATOM 1971 C C . LYS A 1 255 ? 49.460 -27.968 14.809 1.00 28.45 255 LYS A C 1
ATOM 1973 O O . LYS A 1 255 ? 50.510 -27.422 15.136 1.00 28.45 255 LYS A O 1
ATOM 1978 N N . ARG A 1 256 ? 48.686 -28.622 15.691 1.00 28.70 256 ARG A N 1
ATOM 1979 C CA . ARG A 1 256 ? 49.259 -29.489 16.750 1.00 28.70 256 ARG A CA 1
ATOM 1980 C C . ARG A 1 256 ? 48.247 -30.469 17.371 1.00 28.70 256 ARG A C 1
ATOM 1982 O O . ARG A 1 256 ? 47.129 -30.087 17.662 1.00 28.70 256 ARG A O 1
ATOM 1989 N N . SER A 1 257 ? 48.718 -31.711 17.562 1.00 28.53 257 SER A N 1
ATOM 1990 C CA . SER A 1 257 ? 48.403 -32.706 18.618 1.00 28.53 257 SER A CA 1
ATOM 1991 C C . SER A 1 257 ? 46.994 -32.708 19.254 1.00 28.53 257 SER A C 1
ATOM 1993 O O . SER A 1 257 ? 46.619 -31.739 19.891 1.00 28.53 257 SER A O 1
ATOM 1995 N N . GLY A 1 258 ? 46.187 -33.775 19.266 1.00 26.22 258 GLY A N 1
ATOM 1996 C CA . GLY A 1 258 ? 46.444 -35.197 19.006 1.00 26.22 258 GLY A CA 1
ATOM 1997 C C . GLY A 1 258 ? 46.667 -35.998 20.300 1.00 26.22 258 GLY A C 1
ATOM 1998 O O . GLY A 1 258 ? 47.721 -35.849 20.907 1.00 26.22 258 GLY A O 1
ATOM 1999 N N . ILE A 1 259 ? 45.707 -36.862 20.673 1.00 30.70 259 ILE A N 1
ATOM 2000 C CA . ILE A 1 259 ? 45.830 -38.037 21.570 1.00 30.70 259 ILE A CA 1
ATOM 2001 C C . ILE A 1 259 ? 44.646 -38.997 21.300 1.00 30.70 259 ILE A C 1
ATOM 2003 O O . ILE A 1 259 ? 43.611 -38.596 20.773 1.00 30.70 259 ILE A O 1
ATOM 2007 N N . ARG A 1 260 ? 44.845 -40.292 21.573 1.00 27.22 260 ARG A N 1
ATOM 2008 C CA . ARG A 1 260 ? 43.972 -41.424 21.198 1.00 27.22 260 ARG A CA 1
ATOM 2009 C C . ARG A 1 260 ? 42.986 -41.786 22.322 1.00 27.22 260 ARG A C 1
ATOM 2011 O O . ARG A 1 260 ? 43.403 -41.801 23.473 1.00 27.22 260 ARG A O 1
ATOM 2018 N N . SER A 1 261 ? 41.795 -42.307 22.000 1.00 28.48 261 SER A N 1
ATOM 2019 C CA . SER A 1 261 ? 41.508 -43.765 21.998 1.00 28.48 261 SER A CA 1
ATOM 2020 C C . SER A 1 261 ? 39.996 -44.092 22.027 1.00 28.48 261 SER A C 1
ATOM 2022 O O . SER A 1 261 ? 39.153 -43.225 22.216 1.00 28.48 261 SER A O 1
ATOM 2024 N N . ARG A 1 262 ? 39.665 -45.366 21.782 1.00 31.72 262 ARG A N 1
ATOM 2025 C CA . ARG A 1 262 ? 38.314 -45.958 21.647 1.00 31.72 262 ARG A CA 1
ATOM 2026 C C . ARG A 1 262 ? 37.763 -46.440 23.006 1.00 31.72 262 ARG A C 1
ATOM 2028 O O . ARG A 1 262 ? 38.592 -46.833 23.819 1.00 31.72 262 ARG A O 1
ATOM 2035 N N . ILE A 1 263 ? 36.428 -46.602 23.161 1.00 28.89 263 ILE A N 1
ATOM 2036 C CA . ILE A 1 263 ? 35.721 -47.882 23.510 1.00 28.89 263 ILE A CA 1
ATOM 2037 C C . ILE A 1 263 ? 34.241 -47.718 23.986 1.00 28.89 263 ILE A C 1
ATOM 2039 O O . ILE A 1 263 ? 33.971 -47.009 24.941 1.00 28.89 263 ILE A O 1
ATOM 2043 N N . LYS A 1 264 ? 33.342 -48.493 23.336 1.00 29.42 264 LYS A N 1
ATOM 2044 C CA . LYS A 1 264 ? 32.029 -49.100 23.731 1.00 29.42 264 LYS A CA 1
ATOM 2045 C C . LYS A 1 264 ? 30.842 -48.291 24.319 1.00 29.42 264 LYS A C 1
ATOM 2047 O O . LYS A 1 264 ? 30.939 -47.610 25.327 1.00 29.42 264 LYS A O 1
ATOM 2052 N N . LEU A 1 265 ? 29.655 -48.595 23.764 1.00 31.39 265 LEU A N 1
ATOM 2053 C CA . LEU A 1 265 ? 28.312 -48.459 24.367 1.00 31.39 265 LEU A CA 1
ATOM 2054 C C . LEU A 1 265 ? 28.044 -49.540 25.443 1.00 31.39 265 LEU A C 1
ATOM 2056 O O . LEU A 1 265 ? 28.431 -50.689 25.211 1.00 31.39 265 LEU A O 1
ATOM 2060 N N . ARG A 1 266 ? 27.233 -49.228 26.478 1.00 36.00 266 ARG A N 1
ATOM 2061 C CA . ARG A 1 266 ? 25.884 -49.825 26.737 1.00 36.00 266 ARG A CA 1
ATOM 2062 C C . ARG A 1 266 ? 25.244 -49.420 28.095 1.00 36.00 266 ARG A C 1
ATOM 2064 O O . ARG A 1 266 ? 25.822 -49.726 29.123 1.00 36.00 266 ARG A O 1
ATOM 2071 N N . PHE A 1 267 ? 24.015 -48.883 28.009 1.00 31.86 267 PHE A N 1
ATOM 2072 C CA . PHE A 1 267 ? 22.785 -49.138 28.809 1.00 31.86 267 PHE A CA 1
ATOM 2073 C C . PHE A 1 267 ? 22.686 -48.992 30.353 1.00 31.86 267 PHE A C 1
ATOM 2075 O O . PHE A 1 267 ? 23.666 -49.060 31.079 1.00 31.86 267 PHE A O 1
ATOM 2082 N N . GLU A 1 268 ? 21.417 -48.846 30.782 1.00 32.78 268 GLU A N 1
ATOM 2083 C CA . GLU A 1 268 ? 20.835 -48.643 32.133 1.00 32.78 268 GLU A CA 1
ATOM 2084 C C . GLU A 1 268 ? 21.108 -47.261 32.779 1.00 32.78 268 GLU A C 1
ATOM 2086 O O . GLU A 1 268 ? 22.245 -46.904 33.056 1.00 32.78 268 GLU A O 1
ATOM 2091 N N . LEU A 1 269 ? 20.153 -46.325 32.908 1.00 29.14 269 LEU A N 1
ATOM 2092 C CA . LEU A 1 269 ? 18.810 -46.334 33.536 1.00 29.14 269 LEU A CA 1
ATOM 2093 C C . LEU A 1 269 ? 18.832 -46.209 35.078 1.00 29.14 269 LEU A C 1
ATOM 2095 O O . LEU A 1 269 ? 18.532 -47.161 35.788 1.00 29.14 269 LEU A O 1
ATOM 2099 N N . ASN A 1 270 ? 19.135 -45.005 35.590 1.00 30.45 270 ASN A N 1
ATOM 2100 C CA . ASN A 1 270 ? 18.557 -44.454 36.832 1.00 30.45 270 ASN A CA 1
ATOM 2101 C C . ASN A 1 270 ? 19.042 -43.015 37.108 1.00 30.45 270 ASN A C 1
ATOM 2103 O O . ASN A 1 270 ? 20.194 -42.837 37.481 1.00 30.45 270 ASN A O 1
ATOM 2107 N N . MET A 1 271 ? 18.158 -42.012 36.969 1.00 34.94 271 MET A N 1
ATOM 2108 C CA . MET A 1 271 ? 17.947 -40.913 37.946 1.00 34.94 271 MET A CA 1
ATOM 2109 C C . MET A 1 271 ? 16.802 -39.979 37.489 1.00 34.94 271 MET A C 1
ATOM 2111 O O . MET A 1 271 ? 16.974 -38.779 37.273 1.00 34.94 271 MET A O 1
ATOM 2115 N N . LEU A 1 272 ? 15.588 -40.523 37.368 1.00 42.31 272 LEU A N 1
ATOM 2116 C CA . LEU A 1 272 ? 14.363 -39.715 37.306 1.00 42.31 272 LEU A CA 1
ATOM 2117 C C . LEU A 1 272 ? 14.052 -39.150 38.705 1.00 42.31 272 LEU A C 1
ATOM 2119 O O . LEU A 1 272 ? 13.204 -39.690 39.403 1.00 42.31 272 LEU A O 1
ATOM 2123 N N . CYS A 1 273 ? 14.753 -38.095 39.146 1.00 36.62 273 CYS A N 1
ATOM 2124 C CA . CYS A 1 273 ? 14.409 -37.426 40.415 1.00 36.62 273 CYS A CA 1
ATOM 2125 C C . CYS A 1 273 ? 14.829 -35.943 40.554 1.00 36.62 273 CYS A C 1
ATOM 2127 O O . CYS A 1 273 ? 14.862 -35.423 41.669 1.00 36.62 273 CYS A O 1
ATOM 2129 N N . SER A 1 274 ? 15.163 -35.231 39.467 1.00 37.47 274 SER A N 1
ATOM 2130 C CA . SER A 1 274 ? 15.620 -33.822 39.575 1.00 37.47 274 SER A CA 1
ATOM 2131 C C . SER A 1 274 ? 15.066 -32.846 38.531 1.00 37.47 274 SER A C 1
ATOM 2133 O O . SER A 1 274 ? 15.391 -31.667 38.587 1.00 37.47 274 SER A O 1
ATOM 2135 N N . ILE A 1 275 ? 14.204 -33.292 37.609 1.00 41.75 275 ILE A N 1
ATOM 2136 C CA . ILE A 1 275 ? 13.597 -32.418 36.579 1.00 41.75 275 ILE A CA 1
ATOM 2137 C C . ILE A 1 275 ? 12.099 -32.164 36.852 1.00 41.75 275 ILE A C 1
ATOM 2139 O O . ILE A 1 275 ? 11.563 -31.135 36.454 1.00 41.75 275 ILE A O 1
ATOM 2143 N N . LEU A 1 276 ? 11.431 -33.017 37.642 1.00 37.25 276 LEU A N 1
ATOM 2144 C CA . LEU A 1 276 ? 10.005 -32.863 37.976 1.00 37.25 276 LEU A CA 1
ATOM 2145 C C . LEU A 1 276 ? 9.700 -31.738 38.994 1.00 37.25 276 LEU A C 1
ATOM 2147 O O . LEU A 1 276 ? 8.537 -31.448 39.247 1.00 37.25 276 LEU A O 1
ATOM 2151 N N . LEU A 1 277 ? 10.725 -31.086 39.558 1.00 38.16 277 LEU A N 1
ATOM 2152 C CA . LEU A 1 277 ? 10.587 -29.924 40.454 1.00 38.16 277 LEU A CA 1
ATOM 2153 C C . LEU A 1 277 ? 10.895 -28.576 39.776 1.00 38.16 277 LEU A C 1
ATOM 2155 O O . LEU A 1 277 ? 10.728 -27.534 40.400 1.00 38.16 277 LEU A O 1
ATOM 2159 N N . ALA A 1 278 ? 11.284 -28.577 38.496 1.00 38.19 278 ALA A N 1
ATOM 2160 C CA . ALA A 1 278 ? 11.491 -27.357 37.706 1.00 38.19 278 ALA A CA 1
ATOM 2161 C C . ALA A 1 278 ? 10.272 -26.978 36.834 1.00 38.19 278 ALA A C 1
ATOM 2163 O O . ALA A 1 278 ? 10.259 -25.915 36.224 1.00 38.19 278 ALA A O 1
ATOM 2164 N N . VAL A 1 279 ? 9.242 -27.833 36.779 1.00 42.66 279 VAL A N 1
ATOM 2165 C CA . VAL A 1 279 ? 8.07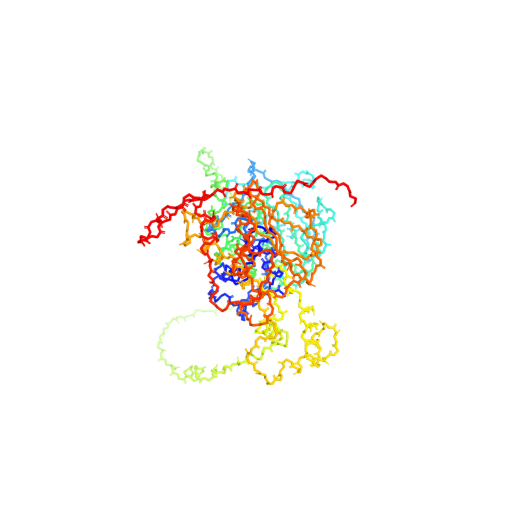3 -27.690 35.881 1.00 42.66 279 VAL A CA 1
ATOM 2166 C C . VAL A 1 279 ? 6.822 -27.145 36.605 1.00 42.66 279 VAL A C 1
ATOM 2168 O O . VAL A 1 279 ? 5.792 -26.919 35.982 1.00 42.66 279 VAL A O 1
ATOM 2171 N N . LEU A 1 280 ? 6.901 -26.874 37.915 1.00 42.28 280 LEU A N 1
ATOM 2172 C CA . LEU A 1 280 ? 5.780 -26.360 38.728 1.00 42.28 280 LEU A CA 1
ATOM 2173 C C . LEU A 1 280 ? 6.095 -25.059 39.495 1.00 42.28 280 LEU A C 1
ATOM 2175 O O . LEU A 1 280 ? 5.385 -24.708 40.432 1.00 42.28 280 LEU A O 1
ATOM 2179 N N . ALA A 1 281 ? 7.137 -24.321 39.096 1.00 38.31 281 ALA A N 1
ATOM 2180 C CA . ALA A 1 281 ? 7.545 -23.073 39.755 1.00 38.31 281 ALA A CA 1
ATOM 2181 C C . ALA A 1 281 ? 7.966 -21.969 38.763 1.00 38.31 281 ALA A C 1
ATOM 2183 O O . ALA A 1 281 ? 9.023 -21.362 38.903 1.00 38.31 281 ALA A O 1
ATOM 2184 N N . SER A 1 282 ? 7.148 -21.715 37.736 1.00 38.34 282 SER A N 1
ATOM 2185 C CA . SER A 1 282 ? 7.241 -20.491 36.912 1.00 38.34 282 SER A CA 1
ATOM 2186 C C . SER A 1 282 ? 5.951 -20.150 36.146 1.00 38.34 282 SER A C 1
ATOM 2188 O O . SER A 1 282 ? 5.991 -19.484 35.116 1.00 38.34 282 SER A O 1
ATOM 2190 N N . GLN A 1 283 ? 4.775 -20.482 36.699 1.00 44.72 283 GLN A N 1
ATOM 2191 C CA . GLN A 1 283 ? 3.558 -19.711 36.394 1.00 44.72 283 GLN A CA 1
ATOM 2192 C C . GLN A 1 283 ? 3.548 -18.409 37.208 1.00 44.72 283 GLN A C 1
ATOM 2194 O O . GLN A 1 283 ? 2.675 -18.167 38.036 1.00 44.72 283 GLN A O 1
ATOM 2199 N N . ALA A 1 284 ? 4.545 -17.560 36.959 1.00 33.31 284 ALA A N 1
ATOM 2200 C CA . ALA A 1 284 ? 4.405 -16.138 37.208 1.00 33.31 284 ALA A CA 1
ATOM 2201 C C . ALA A 1 284 ? 3.729 -15.555 35.964 1.00 33.31 284 ALA A C 1
ATOM 2203 O O . ALA A 1 284 ? 4.390 -15.272 34.966 1.00 33.31 284 ALA A O 1
ATOM 2204 N N . PHE A 1 285 ? 2.400 -15.427 36.010 1.00 34.69 285 PHE A N 1
ATOM 2205 C CA . PHE A 1 285 ? 1.680 -14.566 35.076 1.00 34.69 285 PHE A CA 1
ATOM 2206 C C . PHE A 1 285 ? 2.189 -13.139 35.305 1.00 34.69 285 PHE A C 1
ATOM 2208 O O . PHE A 1 285 ? 1.752 -12.450 36.226 1.00 34.69 285 PHE A O 1
ATOM 2215 N N . VAL A 1 286 ? 3.162 -12.717 34.498 1.00 29.03 286 VAL A N 1
ATOM 2216 C CA . VAL A 1 286 ? 3.533 -11.309 34.407 1.00 29.03 286 VAL A CA 1
ATOM 2217 C C . VAL A 1 286 ? 2.385 -10.635 33.674 1.00 29.03 286 VAL A C 1
ATOM 2219 O O . VAL A 1 286 ? 2.291 -10.709 32.449 1.00 29.03 286 VAL A O 1
ATOM 2222 N N . PHE A 1 287 ? 1.488 -10.005 34.430 1.00 32.84 287 PHE A N 1
ATOM 2223 C CA . PHE A 1 287 ? 0.676 -8.939 33.868 1.00 32.84 287 PHE A CA 1
ATOM 2224 C C . PHE A 1 287 ? 1.657 -7.860 33.418 1.00 32.84 287 PHE A C 1
ATOM 2226 O O . PHE A 1 287 ? 2.283 -7.205 34.248 1.00 32.84 287 PHE A O 1
ATOM 2233 N N . ALA A 1 288 ? 1.851 -7.743 32.106 1.00 35.84 288 ALA A N 1
ATOM 2234 C CA . ALA A 1 288 ? 2.514 -6.581 31.552 1.00 35.84 288 ALA A CA 1
ATOM 2235 C C . ALA A 1 288 ? 1.630 -5.376 31.884 1.00 35.84 288 ALA A C 1
ATOM 2237 O O . ALA A 1 288 ? 0.490 -5.309 31.421 1.00 35.84 288 ALA A O 1
ATOM 2238 N N . GLU A 1 289 ? 2.130 -4.461 32.715 1.00 39.34 289 GLU A N 1
ATOM 2239 C CA . GLU A 1 289 ? 1.579 -3.110 32.746 1.00 39.34 289 GLU A CA 1
ATOM 2240 C C . GLU A 1 289 ? 1.699 -2.551 31.325 1.00 39.34 289 GLU A C 1
ATOM 2242 O O . GLU A 1 289 ? 2.773 -2.604 30.719 1.00 39.34 289 GLU A O 1
ATOM 2247 N N . ASP A 1 290 ? 0.576 -2.090 30.772 1.00 49.16 290 ASP A N 1
ATOM 2248 C CA . ASP A 1 290 ? 0.575 -1.384 29.496 1.00 49.16 290 ASP A CA 1
ATOM 2249 C C . ASP A 1 290 ? 1.508 -0.170 29.613 1.00 49.16 290 ASP A C 1
ATOM 2251 O O . ASP A 1 290 ? 1.415 0.581 30.587 1.00 49.16 290 ASP A O 1
ATOM 2255 N N . ASP A 1 291 ? 2.384 0.041 28.624 1.00 70.94 291 ASP A N 1
ATOM 2256 C CA . ASP A 1 291 ? 3.130 1.299 28.549 1.00 70.94 291 ASP A CA 1
ATOM 2257 C C . ASP A 1 291 ? 2.152 2.486 28.425 1.00 70.94 291 ASP A C 1
ATOM 2259 O O . ASP A 1 291 ? 1.026 2.333 27.940 1.00 70.94 291 ASP A O 1
ATOM 2263 N N . ASP A 1 292 ? 2.546 3.664 28.921 1.00 68.56 292 ASP A N 1
ATOM 2264 C CA . ASP A 1 292 ? 1.625 4.807 29.035 1.00 68.56 292 ASP A CA 1
ATOM 2265 C C . ASP A 1 292 ? 1.040 5.223 27.673 1.00 68.56 292 ASP A C 1
ATOM 2267 O O . ASP A 1 292 ? -0.135 5.587 27.603 1.00 68.56 292 ASP A O 1
ATOM 2271 N N . ASP A 1 293 ? 1.799 5.050 26.585 1.00 63.31 293 ASP A N 1
ATOM 2272 C CA . ASP A 1 293 ? 1.340 5.224 25.202 1.00 63.31 293 ASP A CA 1
ATOM 2273 C C . ASP A 1 293 ? 0.236 4.215 24.823 1.00 63.31 293 ASP A C 1
ATOM 2275 O O . ASP A 1 293 ? -0.776 4.581 24.222 1.00 63.31 293 ASP A O 1
ATOM 2279 N N . THR A 1 294 ? 0.401 2.933 25.163 1.00 63.31 294 THR A N 1
ATOM 2280 C CA . THR A 1 294 ? -0.588 1.871 24.909 1.00 63.31 294 THR A CA 1
ATOM 2281 C C . THR A 1 294 ? -1.846 2.076 25.746 1.00 63.31 294 THR A C 1
ATOM 2283 O O . THR A 1 294 ? -2.955 1.921 25.230 1.00 63.31 294 THR A O 1
ATOM 2286 N N . MET A 1 295 ? -1.698 2.460 27.015 1.00 79.50 295 MET A N 1
ATOM 2287 C CA . MET A 1 295 ? -2.813 2.789 27.904 1.00 79.50 295 MET A CA 1
ATOM 2288 C C . MET A 1 295 ? -3.587 4.010 27.384 1.00 79.50 295 MET A C 1
ATOM 2290 O O . MET A 1 295 ? -4.810 3.940 27.251 1.00 79.50 295 MET A O 1
ATOM 2294 N N . ALA A 1 296 ? -2.889 5.071 26.969 1.00 69.62 296 ALA A N 1
ATOM 2295 C CA . ALA A 1 296 ? -3.493 6.262 26.379 1.00 69.62 296 ALA A CA 1
ATOM 2296 C C . ALA A 1 296 ? -4.187 5.977 25.037 1.00 69.62 296 ALA A C 1
ATOM 2298 O O . ALA A 1 296 ? -5.303 6.436 24.809 1.00 69.62 296 ALA A O 1
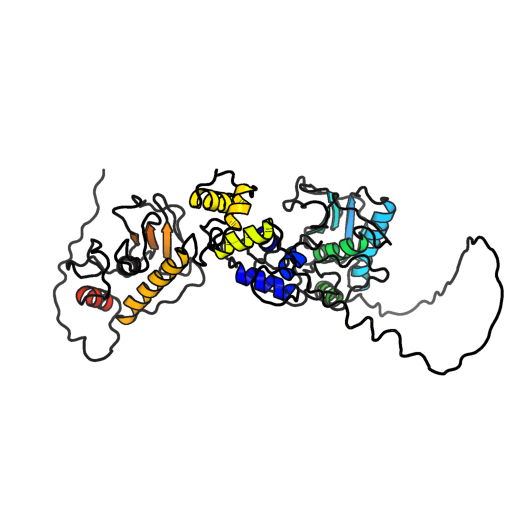ATOM 2299 N N . LEU A 1 297 ? -3.596 5.167 24.153 1.00 64.62 297 LEU A N 1
ATOM 2300 C CA . LEU A 1 297 ? -4.242 4.777 22.893 1.00 64.62 297 LEU A CA 1
ATOM 2301 C C . LEU A 1 297 ? -5.475 3.892 23.125 1.00 64.62 297 LEU A C 1
ATOM 2303 O O . LEU A 1 297 ? -6.496 4.089 22.463 1.00 64.62 297 LEU A O 1
ATOM 2307 N N . LYS A 1 298 ? -5.424 2.960 24.088 1.00 63.62 298 LYS A N 1
ATOM 2308 C CA . LYS A 1 298 ? -6.600 2.189 24.522 1.00 63.62 298 LYS A CA 1
ATOM 2309 C C . LYS A 1 298 ? -7.685 3.110 25.078 1.00 63.62 298 LYS A C 1
ATOM 2311 O O . LYS A 1 298 ? -8.846 2.923 24.732 1.00 63.62 298 LYS A O 1
ATOM 2316 N N . PHE A 1 299 ? -7.322 4.108 25.884 1.00 73.31 299 PHE A N 1
ATOM 2317 C CA . PHE A 1 299 ? -8.235 5.114 26.432 1.00 73.31 299 PHE A CA 1
ATOM 2318 C C . PHE A 1 299 ? -8.896 5.942 25.319 1.00 73.31 299 PHE A C 1
ATOM 2320 O O . PHE A 1 299 ? -10.120 5.951 25.204 1.00 73.31 299 PHE A O 1
ATOM 2327 N N . LEU A 1 300 ? -8.103 6.577 24.451 1.00 71.12 300 LEU A N 1
ATOM 2328 C CA . LEU A 1 300 ? -8.589 7.443 23.371 1.00 71.12 300 LEU A CA 1
ATOM 2329 C C . LEU A 1 300 ? -9.466 6.689 22.357 1.00 71.12 300 LEU A C 1
ATOM 2331 O O . LEU A 1 300 ? -10.415 7.263 21.828 1.00 71.12 300 LEU A O 1
ATOM 2335 N N . ASN A 1 301 ? -9.185 5.404 22.113 1.00 62.75 301 ASN A N 1
ATOM 2336 C CA . ASN A 1 301 ? -10.025 4.539 21.282 1.00 62.75 301 ASN A CA 1
ATOM 2337 C C . ASN A 1 301 ? -11.314 4.113 22.010 1.00 62.75 301 ASN A C 1
ATOM 2339 O O . ASN A 1 301 ? -12.403 4.253 21.463 1.00 62.75 301 ASN A O 1
ATOM 2343 N N . LYS A 1 302 ? -11.211 3.647 23.264 1.00 59.88 302 LYS A N 1
ATOM 2344 C CA . LYS A 1 302 ? -12.351 3.199 24.088 1.00 59.88 302 LYS A CA 1
ATOM 2345 C C . LYS A 1 302 ? -13.370 4.308 24.355 1.00 59.88 302 LYS A C 1
ATOM 2347 O O . LYS A 1 302 ? -14.553 4.018 24.497 1.00 59.88 302 LYS A O 1
ATOM 2352 N N . TYR A 1 303 ? -12.912 5.555 24.436 1.00 59.41 303 TYR A N 1
ATOM 2353 C CA . TYR A 1 303 ? -13.756 6.723 24.680 1.00 59.41 303 TYR A CA 1
ATOM 2354 C C . TYR A 1 303 ? -13.942 7.617 23.440 1.00 59.41 303 TYR A C 1
ATOM 2356 O O . TYR A 1 303 ? -14.486 8.712 23.546 1.00 59.41 303 TYR A O 1
ATOM 2364 N N . HIS A 1 304 ? -13.580 7.100 22.257 1.00 62.50 304 HIS A N 1
ATOM 2365 C CA . HIS A 1 304 ? -13.930 7.629 20.930 1.00 62.50 304 HIS A CA 1
ATOM 2366 C C . HIS A 1 304 ? -13.323 8.993 20.524 1.00 62.50 304 HIS A C 1
ATOM 2368 O O . HIS A 1 304 ? -13.728 9.585 19.523 1.00 62.50 304 HIS A O 1
ATOM 2374 N N . TYR A 1 305 ? -12.261 9.451 21.196 1.00 63.47 305 TYR A N 1
ATOM 2375 C CA . TYR A 1 305 ? -11.477 10.628 20.778 1.00 63.47 305 TYR A CA 1
ATOM 2376 C C . TYR A 1 305 ? -10.772 10.462 19.418 1.00 63.47 305 TYR A C 1
ATOM 2378 O O . TYR A 1 305 ? -10.446 11.460 18.763 1.00 63.47 305 TYR A O 1
ATOM 2386 N N . ILE A 1 306 ? -10.546 9.211 18.996 1.00 61.97 306 ILE A N 1
ATOM 2387 C CA . ILE A 1 306 ? -10.026 8.832 17.676 1.00 61.97 306 ILE A CA 1
ATOM 2388 C C . ILE A 1 306 ? -11.173 8.229 16.856 1.00 61.97 306 ILE A C 1
ATOM 2390 O O . ILE A 1 306 ? -11.792 7.249 17.267 1.00 61.97 306 ILE A O 1
ATOM 2394 N N . SER A 1 307 ? -11.456 8.796 15.682 1.00 51.16 307 SER A N 1
ATOM 2395 C CA . SER A 1 307 ? -12.599 8.368 14.863 1.00 51.16 307 SER A CA 1
ATOM 2396 C C . SER A 1 307 ? -12.248 7.241 13.878 1.00 51.16 307 SER A C 1
ATOM 2398 O O . SER A 1 307 ? -11.188 7.299 13.247 1.00 51.16 307 SER A O 1
ATOM 2400 N N . PRO A 1 308 ? -13.154 6.270 13.640 1.00 44.28 308 PRO A N 1
ATOM 2401 C CA . PRO A 1 308 ? -13.034 5.292 12.557 1.00 44.28 308 PRO A CA 1
ATOM 2402 C C . PRO A 1 308 ? -13.593 5.788 11.203 1.00 44.28 308 PRO A C 1
ATOM 2404 O O . PRO A 1 308 ? -13.535 5.056 10.218 1.00 44.28 308 PRO A O 1
ATOM 2407 N N . SER A 1 309 ? -14.165 6.999 11.124 1.00 36.97 309 SER A N 1
ATOM 2408 C CA . SER A 1 309 ? -14.809 7.533 9.906 1.00 36.97 309 SER A CA 1
ATOM 2409 C C . SER A 1 309 ? -13.966 8.600 9.200 1.00 36.97 309 SER A C 1
ATOM 2411 O O . SER A 1 309 ? -13.354 9.430 9.858 1.00 36.97 309 SER A O 1
ATOM 2413 N N . ARG A 1 310 ? -14.011 8.626 7.857 1.00 36.91 310 ARG A N 1
ATOM 2414 C CA . ARG A 1 310 ? -13.155 9.432 6.947 1.00 36.91 310 ARG A CA 1
ATOM 2415 C C . ARG A 1 310 ? -13.057 10.949 7.192 1.00 36.91 310 ARG A C 1
ATOM 2417 O O . ARG A 1 310 ? -12.149 11.564 6.643 1.00 36.91 310 ARG A O 1
ATOM 2424 N N . SER A 1 311 ? -14.010 11.558 7.892 1.00 38.47 311 SER A N 1
ATOM 2425 C CA . SER A 1 311 ? -14.025 12.994 8.227 1.00 38.47 311 SER A CA 1
ATOM 2426 C C . SER A 1 311 ? -13.556 13.281 9.657 1.00 38.47 311 SER A C 1
ATOM 2428 O O . SER A 1 311 ? -13.460 14.438 10.058 1.00 38.47 311 SER A O 1
ATOM 2430 N N . GLY A 1 312 ? -13.313 12.235 10.444 1.00 44.84 312 GLY A N 1
ATOM 2431 C CA . GLY A 1 312 ? -13.075 12.339 11.867 1.00 44.84 312 GLY A CA 1
ATOM 2432 C C . GLY A 1 312 ? -11.608 12.512 12.244 1.00 44.84 312 GLY A C 1
ATOM 2433 O O . GLY A 1 312 ? -10.687 12.502 11.428 1.00 44.84 312 GLY A O 1
ATOM 2434 N N . ASN A 1 313 ? -11.406 12.672 13.546 1.00 46.19 313 ASN A N 1
ATOM 2435 C CA . ASN A 1 313 ? -10.112 12.964 14.132 1.00 46.19 313 ASN A CA 1
ATOM 2436 C C . ASN A 1 313 ? -9.201 11.721 14.118 1.00 46.19 313 ASN A C 1
ATOM 2438 O O . ASN A 1 313 ? -9.307 10.863 14.993 1.00 46.19 313 ASN A O 1
ATOM 2442 N N . HIS A 1 314 ? -8.355 11.592 13.094 1.00 53.75 314 HIS A N 1
ATOM 2443 C CA . HIS A 1 314 ? -7.413 10.471 12.932 1.00 53.75 314 HIS A CA 1
ATOM 2444 C C . HIS A 1 314 ? -6.003 10.758 13.475 1.00 53.75 314 HIS A C 1
ATOM 2446 O O . HIS A 1 314 ? -5.155 9.864 13.495 1.00 53.75 314 HIS A O 1
ATOM 2452 N N . ASP A 1 315 ? -5.742 11.998 13.883 1.00 63.31 315 ASP A N 1
ATOM 2453 C CA . ASP A 1 315 ? -4.474 12.410 14.467 1.00 63.31 315 ASP A CA 1
ATOM 2454 C C . ASP A 1 315 ? -4.484 12.220 15.993 1.00 63.31 315 ASP A C 1
ATOM 2456 O O . ASP A 1 315 ? -5.433 12.598 16.680 1.00 63.31 315 ASP A O 1
ATOM 2460 N N . VAL A 1 316 ? -3.413 11.619 16.517 1.00 63.72 316 VAL A N 1
ATOM 2461 C CA . VAL A 1 316 ? -3.273 11.312 17.946 1.00 63.72 316 VAL A CA 1
ATOM 2462 C C . VAL A 1 316 ? -2.997 12.581 18.746 1.00 63.72 316 VAL A C 1
ATOM 2464 O O . VAL A 1 316 ? -3.550 12.716 19.832 1.00 63.72 316 VAL A O 1
ATOM 2467 N N . GLU A 1 317 ? -2.226 13.531 18.205 1.00 73.69 317 GLU A N 1
ATOM 2468 C CA . GLU A 1 317 ? -2.002 14.827 18.858 1.00 73.69 317 GLU A CA 1
ATOM 2469 C C . GLU A 1 317 ? -3.343 15.555 19.016 1.00 73.69 317 GLU A C 1
ATOM 2471 O O . GLU A 1 317 ? -3.732 15.928 20.118 1.00 73.69 317 GLU A O 1
ATOM 2476 N N . THR A 1 318 ? -4.127 15.662 17.944 1.00 67.56 318 THR A N 1
ATOM 2477 C CA . THR A 1 318 ? -5.450 16.297 17.980 1.00 67.56 318 THR A CA 1
ATOM 2478 C C . THR A 1 318 ? -6.449 15.516 18.851 1.00 67.56 318 THR A C 1
ATOM 2480 O O . THR A 1 318 ? -7.334 16.118 19.456 1.00 67.56 318 THR A O 1
ATOM 2483 N N . ALA A 1 319 ? -6.340 14.187 18.975 1.00 68.56 319 ALA A N 1
ATOM 2484 C CA . ALA A 1 319 ? -7.143 13.404 19.926 1.00 68.56 319 ALA A CA 1
ATOM 2485 C C . ALA A 1 319 ? -6.763 13.693 21.389 1.00 68.56 319 ALA A C 1
ATOM 2487 O O . ALA A 1 319 ? -7.652 13.859 22.224 1.00 68.56 319 ALA A O 1
ATOM 2488 N N . ILE A 1 320 ? -5.466 13.838 21.683 1.00 76.38 320 ILE A N 1
ATOM 2489 C CA . ILE A 1 320 ? -4.966 14.293 22.987 1.00 76.38 320 ILE A CA 1
ATOM 2490 C C . ILE A 1 320 ? -5.433 15.728 23.268 1.00 76.38 320 ILE A C 1
ATOM 2492 O O . ILE A 1 320 ? -5.930 15.987 24.360 1.00 76.38 320 ILE A O 1
ATOM 2496 N N . ARG A 1 321 ? -5.380 16.637 22.282 1.00 71.19 321 ARG A N 1
ATOM 2497 C CA . ARG A 1 321 ? -5.898 18.012 22.411 1.00 71.19 321 ARG A CA 1
ATOM 2498 C C . ARG A 1 321 ? -7.381 18.029 22.793 1.00 71.19 321 ARG A C 1
ATOM 2500 O O . ARG A 1 321 ? -7.742 18.734 23.728 1.00 71.19 321 ARG A O 1
ATOM 2507 N N . LYS A 1 322 ? -8.219 17.216 22.134 1.00 65.56 322 LYS A N 1
ATOM 2508 C CA . LYS A 1 322 ? -9.650 17.077 22.472 1.00 65.56 322 LYS A CA 1
ATOM 2509 C C . LYS A 1 322 ? -9.884 16.483 23.861 1.00 65.56 322 LYS A C 1
ATOM 2511 O O . LYS A 1 322 ? -10.810 16.902 24.546 1.00 65.56 322 LYS A O 1
ATOM 2516 N N . PHE A 1 323 ? -9.066 15.519 24.282 1.00 73.94 323 PHE A N 1
ATOM 2517 C CA . PHE A 1 323 ? -9.129 14.984 25.642 1.00 73.94 323 PHE A CA 1
ATOM 2518 C C . PHE A 1 323 ? -8.765 16.054 26.681 1.00 73.94 323 PHE A C 1
ATOM 2520 O O . PHE A 1 323 ? -9.533 16.275 27.611 1.00 73.94 323 PHE A O 1
ATOM 2527 N N . GLN A 1 324 ? -7.655 16.769 26.483 1.00 78.00 324 GLN A N 1
ATOM 2528 C CA . GLN A 1 324 ? -7.214 17.852 27.366 1.00 78.00 324 GLN A CA 1
ATOM 2529 C C . GLN A 1 324 ? -8.254 18.975 27.461 1.00 78.00 324 GLN A C 1
ATOM 2531 O O . GLN A 1 324 ? -8.555 19.435 28.558 1.00 78.00 324 GLN A O 1
ATOM 2536 N N . GLU A 1 325 ? -8.846 19.371 26.331 1.00 66.62 325 GLU A N 1
ATOM 2537 C CA . GLU A 1 325 ? -9.947 20.336 26.264 1.00 66.62 325 GLU A CA 1
ATOM 2538 C C . GLU A 1 325 ? -11.178 19.852 27.051 1.00 66.62 325 GLU A C 1
ATOM 2540 O O . GLU A 1 325 ? -11.701 20.591 27.885 1.00 66.62 325 GLU A O 1
ATOM 2545 N N . PHE A 1 326 ? -11.592 18.594 26.862 1.00 64.62 326 PHE A N 1
ATOM 2546 C CA . PHE A 1 326 ? -12.717 17.984 27.578 1.00 64.62 326 PHE A CA 1
ATOM 2547 C C . PHE A 1 326 ? -12.494 17.901 29.097 1.00 64.62 326 PHE A C 1
ATOM 2549 O O . PHE A 1 326 ? -13.419 18.153 29.869 1.00 64.62 326 PHE A O 1
ATOM 2556 N N . THR A 1 327 ? -11.277 17.577 29.547 1.00 56.53 327 THR A N 1
ATOM 2557 C CA . THR A 1 327 ? -10.949 17.471 30.980 1.00 56.53 327 THR A CA 1
ATOM 2558 C C . THR A 1 327 ? -10.490 18.787 31.614 1.00 56.53 327 THR A C 1
ATOM 2560 O O . THR A 1 327 ? -10.173 18.806 32.801 1.00 56.53 327 THR A O 1
ATOM 2563 N N . GLY A 1 328 ? -10.419 19.889 30.859 1.00 63.19 328 GLY A N 1
ATOM 2564 C CA . GLY A 1 328 ? -9.952 21.188 31.359 1.00 63.19 328 GLY A CA 1
ATOM 2565 C C . GLY A 1 328 ? -8.449 21.257 31.675 1.00 63.19 328 GLY A C 1
ATOM 2566 O O . GLY A 1 328 ? -8.025 22.097 32.471 1.00 63.19 328 GLY A O 1
ATOM 2567 N N . LEU A 1 329 ? -7.639 20.384 31.070 1.00 70.81 329 LEU A N 1
ATOM 2568 C CA . LEU A 1 329 ? -6.177 20.430 31.147 1.00 70.81 329 LEU A CA 1
ATOM 2569 C C . LEU A 1 329 ? -5.600 21.475 30.169 1.00 70.81 329 LEU A C 1
ATOM 2571 O O . LEU A 1 329 ? -6.247 21.831 29.181 1.00 70.81 329 LEU A O 1
ATOM 2575 N N . PRO A 1 330 ? -4.359 21.953 30.383 1.00 77.94 330 PRO A N 1
ATOM 2576 C CA . PRO A 1 330 ? -3.639 22.724 29.374 1.00 77.94 330 PRO A CA 1
ATOM 2577 C C . PRO A 1 330 ? -3.531 21.940 28.058 1.00 77.94 330 PRO A C 1
ATOM 2579 O O . PRO A 1 330 ? -3.052 20.810 28.042 1.00 77.94 330 PRO A O 1
ATOM 2582 N N . VAL A 1 331 ? -3.957 22.548 26.948 1.00 82.94 331 VAL A N 1
ATOM 2583 C CA . VAL A 1 331 ? -4.018 21.888 25.632 1.00 82.94 331 VAL A CA 1
ATOM 2584 C C . VAL A 1 331 ? -2.631 21.871 24.970 1.00 82.94 331 VAL A C 1
ATOM 2586 O O . VAL A 1 331 ? -2.332 22.655 24.065 1.00 82.94 331 VAL A O 1
ATOM 2589 N N . THR A 1 332 ? -1.752 20.989 25.446 1.00 81.00 332 THR A N 1
ATOM 2590 C CA . THR A 1 332 ? -0.397 20.787 24.904 1.00 81.00 332 THR A CA 1
ATOM 2591 C C . THR A 1 332 ? -0.418 19.985 23.600 1.00 81.00 332 THR A C 1
ATOM 2593 O O . THR A 1 332 ? 0.329 20.308 22.676 1.00 81.00 332 THR A O 1
ATOM 2596 N N . GLY A 1 333 ? -1.323 19.006 23.485 1.00 73.44 333 GLY A N 1
ATOM 2597 C CA . GLY A 1 333 ? -1.335 17.966 22.447 1.00 73.44 333 GLY A CA 1
ATOM 2598 C C . GLY A 1 333 ? -0.342 16.826 22.693 1.00 73.44 333 GLY A C 1
ATOM 2599 O O . GLY A 1 333 ? -0.323 15.856 21.938 1.00 73.44 333 GLY A O 1
ATOM 2600 N N . GLU A 1 334 ? 0.454 16.915 23.758 1.00 81.50 334 GLU A N 1
ATOM 2601 C CA . GLU A 1 334 ? 1.441 15.913 24.148 1.00 81.50 334 GLU A CA 1
ATOM 2602 C C . GLU A 1 334 ? 0.896 15.026 25.271 1.00 81.50 334 GLU A C 1
ATOM 2604 O O . GLU A 1 334 ? 0.094 15.462 26.098 1.00 81.50 334 GLU A O 1
ATOM 2609 N N . LEU A 1 335 ? 1.354 13.773 25.332 1.00 76.06 335 LEU A N 1
ATOM 2610 C CA . LEU A 1 335 ? 1.000 12.845 26.407 1.00 76.06 335 LEU A CA 1
ATOM 2611 C C . LEU A 1 335 ? 1.832 13.146 27.669 1.00 76.06 335 LEU A C 1
ATOM 2613 O O . LEU A 1 335 ? 2.701 12.379 28.078 1.00 76.06 335 LEU A O 1
ATOM 2617 N N . ASP A 1 336 ? 1.604 14.324 28.248 1.00 78.62 336 ASP A N 1
ATOM 2618 C CA . ASP A 1 336 ? 2.313 14.806 29.431 1.00 78.62 336 ASP A CA 1
ATOM 2619 C C . ASP A 1 336 ? 1.827 14.149 30.740 1.00 78.62 336 ASP A C 1
ATOM 2621 O O . ASP A 1 336 ? 0.783 13.497 30.805 1.00 78.62 336 ASP A O 1
ATOM 2625 N N . GLY A 1 337 ? 2.608 14.306 31.815 1.00 80.50 337 GLY A N 1
ATOM 2626 C CA . GLY A 1 337 ? 2.311 13.711 33.126 1.00 80.50 337 GLY A CA 1
ATOM 2627 C C . GLY A 1 337 ? 0.893 14.002 33.657 1.00 80.50 337 GLY A C 1
ATOM 2628 O O . GLY A 1 337 ? 0.234 13.059 34.099 1.00 80.50 337 GLY A O 1
ATOM 2629 N N . PRO A 1 338 ? 0.393 15.256 33.605 1.00 80.25 338 PRO A N 1
ATOM 2630 C CA . PRO A 1 338 ? -1.001 15.580 33.921 1.00 80.25 338 PRO A CA 1
ATOM 2631 C C . PRO A 1 338 ? -2.019 14.841 33.044 1.00 80.25 338 PRO A C 1
ATOM 2633 O O . PRO A 1 338 ? -2.987 14.294 33.568 1.00 80.25 338 PRO A O 1
ATOM 2636 N N . THR A 1 339 ? -1.782 14.764 31.732 1.00 78.62 339 THR A N 1
ATOM 2637 C CA . THR A 1 339 ? -2.647 14.050 30.780 1.00 78.62 339 THR A CA 1
ATOM 2638 C C . THR A 1 339 ? -2.718 12.554 31.098 1.00 78.62 339 THR A C 1
ATOM 2640 O O . THR A 1 339 ? -3.810 11.994 31.193 1.00 78.62 339 THR A O 1
ATOM 2643 N N . ILE A 1 340 ? -1.573 11.910 31.353 1.00 81.81 340 ILE A N 1
ATOM 2644 C CA . ILE A 1 340 ? -1.498 10.494 31.754 1.00 81.81 340 ILE A CA 1
ATOM 2645 C C . ILE A 1 340 ? -2.209 10.267 33.094 1.00 81.81 340 ILE A C 1
ATOM 2647 O O . ILE A 1 340 ? -2.959 9.301 33.236 1.00 81.81 340 ILE A O 1
ATOM 2651 N N . ALA A 1 341 ? -1.990 11.144 34.079 1.00 74.62 341 ALA A N 1
ATOM 2652 C CA . ALA A 1 341 ? -2.637 11.044 35.384 1.00 74.62 341 ALA A CA 1
ATOM 2653 C C . ALA A 1 341 ? -4.166 11.101 35.249 1.00 74.62 341 ALA A C 1
ATOM 2655 O O . ALA A 1 341 ? -4.853 10.239 35.793 1.00 74.62 341 ALA A O 1
ATOM 2656 N N . GLN A 1 342 ? -4.681 12.035 34.444 1.00 76.06 342 GLN A N 1
ATOM 2657 C CA . GLN A 1 342 ? -6.112 12.191 34.187 1.00 76.06 342 GLN A CA 1
ATOM 2658 C C . GLN A 1 342 ? -6.725 10.988 33.448 1.00 76.06 342 GLN A C 1
ATOM 2660 O O . GLN A 1 342 ? -7.858 10.607 33.739 1.00 76.06 342 GLN A O 1
ATOM 2665 N N . MET A 1 343 ? -5.983 10.347 32.532 1.00 76.75 343 MET A N 1
ATOM 2666 C CA . MET A 1 343 ? -6.418 9.106 31.865 1.00 76.75 343 MET A CA 1
ATOM 2667 C C . MET A 1 343 ? -6.452 7.887 32.804 1.00 76.75 343 MET A C 1
ATOM 2669 O O . MET A 1 343 ? -7.205 6.943 32.558 1.00 76.75 343 MET A O 1
ATOM 2673 N N . LYS A 1 344 ? -5.659 7.899 33.884 1.00 77.25 344 LYS A N 1
ATOM 2674 C CA . LYS A 1 344 ? -5.613 6.833 34.900 1.00 77.25 344 LYS A CA 1
ATOM 2675 C C . LYS A 1 344 ? -6.672 6.983 36.002 1.00 77.25 344 LYS A C 1
ATOM 2677 O O . LYS A 1 344 ? -6.815 6.068 36.815 1.00 77.25 344 LYS A O 1
ATOM 2682 N N . GLU A 1 345 ? -7.420 8.088 36.053 1.00 51.03 345 GLU A N 1
ATOM 2683 C CA . GLU A 1 345 ? -8.455 8.277 37.074 1.00 51.03 345 GLU A CA 1
ATOM 2684 C C . GLU A 1 345 ? -9.674 7.346 36.869 1.00 51.03 345 GLU A C 1
ATOM 2686 O O . GLU A 1 345 ? -10.101 7.106 35.733 1.00 51.03 345 GLU A O 1
ATOM 2691 N N . PRO A 1 346 ? -10.282 6.813 37.950 1.00 40.81 346 PRO A N 1
ATOM 2692 C CA . PRO A 1 346 ? -11.492 5.999 37.853 1.00 40.81 346 PRO A CA 1
ATOM 2693 C C . PRO A 1 346 ? -12.667 6.775 37.240 1.00 40.81 346 PRO A C 1
ATOM 2695 O O . PRO A 1 346 ? -13.114 7.784 37.780 1.00 40.81 346 PRO A O 1
ATOM 2698 N N . ARG A 1 347 ? -13.218 6.257 36.137 1.00 50.28 347 ARG A N 1
ATOM 2699 C CA . ARG A 1 347 ? -14.289 6.896 35.353 1.00 50.28 347 ARG A CA 1
ATOM 2700 C C . ARG A 1 347 ? -15.358 5.907 34.890 1.00 50.28 347 ARG A C 1
ATOM 2702 O O . ARG A 1 347 ? -15.158 4.692 34.927 1.00 50.28 347 ARG A O 1
ATOM 2709 N N . CYS A 1 348 ? -16.492 6.426 34.418 1.00 33.88 348 CYS A N 1
ATOM 2710 C CA . CYS A 1 348 ? -17.531 5.603 33.799 1.00 33.88 348 CYS A CA 1
ATOM 2711 C C . CYS A 1 348 ? -17.142 5.142 32.377 1.00 33.88 348 CYS A C 1
ATOM 2713 O O . CYS A 1 348 ? -16.266 5.723 31.732 1.00 33.88 348 CYS A O 1
ATOM 2715 N N . GLY A 1 349 ? -17.795 4.073 31.909 1.00 36.75 349 GLY A N 1
ATOM 2716 C CA . GLY A 1 349 ? -17.499 3.398 30.639 1.00 36.75 349 GLY A CA 1
ATOM 2717 C C . GLY A 1 349 ? -18.195 3.959 29.392 1.00 36.75 349 GLY A C 1
ATOM 2718 O O . GLY A 1 349 ? -18.162 3.285 28.369 1.00 36.75 349 GLY A O 1
ATOM 2719 N N . MET A 1 350 ? -18.855 5.118 29.481 1.00 37.47 350 MET A N 1
ATOM 2720 C CA . MET A 1 350 ? -19.484 5.796 28.335 1.00 37.47 350 MET A CA 1
ATOM 2721 C C . MET A 1 350 ? -18.430 6.508 27.474 1.00 37.47 350 MET A C 1
ATOM 2723 O O . MET A 1 350 ? -17.386 6.903 28.000 1.00 37.47 350 MET A O 1
ATOM 2727 N N . SER A 1 351 ? -18.719 6.669 26.178 1.00 47.91 351 SER A N 1
ATOM 2728 C CA . SER A 1 351 ? -17.962 7.499 25.232 1.00 47.91 351 SER A CA 1
ATOM 2729 C C . SER A 1 351 ? -17.898 8.962 25.683 1.00 47.91 351 SER A C 1
ATOM 2731 O O . SER A 1 351 ? -18.830 9.455 26.315 1.00 47.91 351 SER A O 1
ATOM 2733 N N . ASP A 1 352 ? -16.815 9.658 25.324 1.00 50.91 352 ASP A N 1
ATOM 2734 C CA . ASP A 1 352 ? -16.710 11.119 25.485 1.00 50.91 352 ASP A CA 1
ATOM 2735 C C . ASP A 1 352 ? -17.023 11.872 24.179 1.00 50.91 352 ASP A C 1
ATOM 2737 O O . ASP A 1 352 ? -17.168 13.094 24.180 1.00 50.91 352 ASP A O 1
ATOM 2741 N N . VAL A 1 353 ? -17.099 11.151 23.053 1.00 52.12 353 VAL A N 1
ATOM 2742 C CA . VAL A 1 353 ? -17.338 11.689 21.708 1.00 52.12 353 VAL A CA 1
ATOM 2743 C C . VAL A 1 353 ? -18.262 10.737 20.941 1.00 52.12 353 VAL A C 1
ATOM 2745 O O . VAL A 1 353 ? -17.927 9.565 20.765 1.00 52.12 353 VAL A O 1
ATOM 2748 N N . ASP A 1 354 ? -19.413 11.225 20.475 1.00 45.34 354 ASP A N 1
ATOM 2749 C CA . ASP A 1 354 ? -20.483 10.378 19.925 1.00 45.34 354 ASP A CA 1
ATOM 2750 C C . ASP A 1 354 ? -20.523 10.317 18.377 1.00 45.34 354 ASP A C 1
ATOM 2752 O O . ASP A 1 354 ? -19.917 11.111 17.657 1.00 45.34 354 ASP A O 1
ATOM 2756 N N . GLU A 1 355 ? -21.195 9.289 17.844 1.00 52.34 355 GLU A N 1
ATOM 2757 C CA . GLU A 1 355 ? -20.931 8.724 16.510 1.00 52.34 355 GLU A CA 1
ATOM 2758 C C . GLU A 1 355 ? -21.900 9.186 15.391 1.00 52.34 355 GLU A C 1
ATOM 2760 O O . GLU A 1 355 ? -22.790 8.450 14.951 1.00 52.34 355 GLU A O 1
ATOM 2765 N N . GLU A 1 356 ? -21.693 10.389 14.851 1.00 50.72 356 GLU A N 1
ATOM 2766 C CA . GLU A 1 356 ? -22.584 10.990 13.836 1.00 50.72 356 GLU A CA 1
ATOM 2767 C C . GLU A 1 356 ? -22.757 10.161 12.541 1.00 50.72 356 GLU A C 1
ATOM 2769 O O . GLU A 1 356 ? -23.867 9.997 12.021 1.00 50.72 356 GLU A O 1
ATOM 2774 N N . GLY A 1 357 ? -21.666 9.610 11.994 1.00 54.66 357 GLY A N 1
ATOM 2775 C CA . GLY A 1 357 ? -21.661 9.013 10.649 1.00 54.66 357 GLY A CA 1
ATOM 2776 C C . GLY A 1 357 ? -22.526 7.753 10.493 1.00 54.66 357 GLY A C 1
ATOM 2777 O O . GLY A 1 357 ? -23.048 7.483 9.403 1.00 54.66 357 GLY A O 1
ATOM 2778 N N . ARG A 1 358 ? -22.719 6.972 11.569 1.00 56.75 358 ARG A N 1
ATOM 2779 C CA . ARG A 1 358 ? -23.553 5.756 11.530 1.00 56.75 358 ARG A CA 1
ATOM 2780 C C . ARG A 1 358 ? -25.044 6.083 11.591 1.00 56.75 358 ARG A C 1
ATOM 2782 O O . ARG A 1 358 ? -25.817 5.475 10.847 1.00 56.75 358 ARG A O 1
ATOM 2789 N N . VAL A 1 359 ? -25.441 7.064 12.407 1.00 62.81 359 VAL A N 1
ATOM 2790 C CA . VAL A 1 359 ? -26.823 7.575 12.459 1.00 62.81 359 VAL A CA 1
ATOM 2791 C C . VAL A 1 359 ? -27.214 8.150 11.100 1.00 62.81 359 VAL A C 1
ATOM 2793 O O . VAL A 1 359 ? -28.232 7.733 10.540 1.00 62.81 359 VAL A O 1
ATOM 2796 N N . LYS A 1 360 ? -26.349 9.000 10.519 1.00 72.56 360 LYS A N 1
ATOM 2797 C CA . LYS A 1 360 ? -26.567 9.636 9.212 1.00 72.56 360 LYS A CA 1
ATOM 2798 C C . LYS A 1 360 ? -26.902 8.613 8.119 1.00 72.56 360 LYS A C 1
ATOM 2800 O O . LYS A 1 360 ? -27.972 8.659 7.509 1.00 72.56 360 LYS A O 1
ATOM 2805 N N . ARG A 1 361 ? -26.061 7.585 7.962 1.00 72.62 361 ARG A N 1
ATOM 2806 C CA . ARG A 1 361 ? -26.281 6.501 6.986 1.00 72.62 361 ARG A CA 1
ATOM 2807 C C . ARG A 1 361 ? -27.531 5.655 7.266 1.00 72.62 361 ARG A C 1
ATOM 2809 O O . ARG A 1 361 ? -28.168 5.194 6.319 1.00 72.62 361 ARG A O 1
ATOM 2816 N N . ARG A 1 362 ? -27.877 5.420 8.538 1.00 78.62 362 ARG A N 1
ATOM 2817 C CA . ARG A 1 362 ? -29.043 4.607 8.926 1.00 78.62 362 ARG A CA 1
ATOM 2818 C C . ARG A 1 362 ? -30.358 5.319 8.614 1.00 78.62 362 ARG A C 1
ATOM 2820 O O . ARG A 1 362 ? -31.258 4.687 8.069 1.00 78.62 362 ARG A O 1
ATOM 2827 N N . ARG A 1 363 ? -30.464 6.618 8.913 1.00 82.62 363 ARG A N 1
ATOM 2828 C CA . ARG A 1 363 ? -31.690 7.397 8.670 1.00 82.62 363 ARG A CA 1
ATOM 2829 C C . ARG A 1 363 ? -31.930 7.693 7.199 1.00 82.62 363 ARG A C 1
ATOM 2831 O O . ARG A 1 363 ? -33.049 7.507 6.742 1.00 82.62 363 ARG A O 1
ATOM 2838 N N . VAL A 1 364 ? -30.882 8.007 6.440 1.00 83.69 364 VAL A N 1
ATOM 2839 C CA . VAL A 1 364 ? -30.987 8.114 4.976 1.00 83.69 364 VAL A CA 1
ATOM 2840 C C . VAL A 1 364 ? -31.456 6.793 4.353 1.00 83.69 364 VAL A C 1
ATOM 2842 O O . VAL A 1 364 ? -32.350 6.798 3.514 1.00 83.69 364 VAL A O 1
ATOM 2845 N N . ARG A 1 365 ? -30.929 5.643 4.807 1.00 84.81 365 ARG A N 1
ATOM 2846 C CA . ARG A 1 365 ? -31.413 4.325 4.361 1.00 84.81 365 ARG A CA 1
ATOM 2847 C C . ARG A 1 365 ? -32.900 4.113 4.678 1.00 84.81 365 ARG A C 1
ATOM 2849 O O . ARG A 1 365 ? -33.636 3.673 3.804 1.00 84.81 365 ARG A O 1
ATOM 2856 N N . GLN A 1 366 ? -33.329 4.440 5.894 1.00 85.19 366 GLN A N 1
ATOM 2857 C CA . GLN A 1 366 ? -34.736 4.331 6.286 1.00 85.19 366 GLN A CA 1
ATOM 2858 C C . GLN A 1 366 ? -35.652 5.258 5.475 1.00 85.19 366 GLN A C 1
ATOM 2860 O O . GLN A 1 366 ? -36.811 4.919 5.272 1.00 85.19 366 GLN A O 1
ATOM 2865 N N . GLY A 1 367 ? -35.148 6.387 4.966 1.00 89.38 367 GLY A N 1
ATOM 2866 C CA . GLY A 1 367 ? -35.920 7.259 4.080 1.00 89.38 367 GLY A CA 1
ATOM 2867 C C . GLY A 1 367 ? -36.304 6.589 2.756 1.00 89.38 367 GLY A C 1
ATOM 2868 O O . GLY A 1 367 ? -37.443 6.713 2.315 1.00 89.38 367 GLY A O 1
ATOM 2869 N N . PHE A 1 368 ? -35.394 5.800 2.173 1.00 90.75 368 PHE A N 1
ATOM 2870 C CA . PHE A 1 368 ? -35.701 4.956 1.012 1.00 90.75 368 PHE A CA 1
ATOM 2871 C C . PHE A 1 368 ? -36.728 3.867 1.339 1.00 90.75 368 PHE A C 1
ATOM 2873 O O . PHE A 1 368 ? -37.627 3.620 0.542 1.00 90.75 368 PHE A O 1
ATOM 2880 N N . GLU A 1 369 ? -36.602 3.228 2.506 1.00 89.06 369 GLU A N 1
ATOM 2881 C CA . GLU A 1 369 ? -37.527 2.182 2.966 1.00 89.06 369 GLU A CA 1
ATOM 2882 C C . GLU A 1 369 ? -38.952 2.761 3.136 1.00 89.06 369 GLU A C 1
ATOM 2884 O O . GLU A 1 369 ? -39.900 2.204 2.598 1.00 89.06 369 GLU A O 1
ATOM 2889 N N . VAL A 1 370 ? -39.100 3.956 3.728 1.00 90.06 370 VAL A N 1
ATOM 2890 C CA . VAL A 1 370 ? -40.395 4.660 3.883 1.00 90.06 370 VAL A CA 1
ATOM 2891 C C . VAL A 1 370 ? -41.094 4.979 2.551 1.00 90.06 370 VAL A C 1
ATOM 2893 O O . VAL A 1 370 ? -42.322 4.966 2.496 1.00 90.06 370 VAL A O 1
ATOM 2896 N N . LEU A 1 371 ? -40.342 5.288 1.490 1.00 89.00 371 LEU A N 1
ATOM 2897 C CA . LEU A 1 371 ? -40.897 5.608 0.166 1.00 89.00 371 LEU A CA 1
ATOM 2898 C C . LEU A 1 371 ? -41.183 4.343 -0.667 1.00 89.00 371 LEU A C 1
ATOM 2900 O O . LEU A 1 371 ? -42.169 4.302 -1.404 1.00 89.00 371 LEU A O 1
ATOM 2904 N N . ALA A 1 372 ? -40.363 3.299 -0.513 1.00 88.81 372 ALA A N 1
ATOM 2905 C CA . ALA A 1 372 ? -40.591 1.983 -1.111 1.00 88.81 372 ALA A CA 1
ATOM 2906 C C . ALA A 1 372 ? -41.806 1.262 -0.498 1.00 88.81 372 ALA A C 1
ATOM 2908 O O . ALA A 1 372 ? -42.570 0.635 -1.220 1.00 88.81 372 ALA A O 1
ATOM 2909 N N . ASP A 1 373 ? -42.050 1.409 0.808 1.00 89.38 373 ASP A N 1
ATOM 2910 C CA . ASP A 1 373 ? -43.199 0.797 1.499 1.00 89.38 373 ASP A CA 1
ATOM 2911 C C . ASP A 1 373 ? -44.573 1.272 0.967 1.00 89.38 373 ASP A C 1
ATOM 2913 O O . ASP A 1 373 ? -45.601 0.678 1.296 1.00 89.38 373 ASP A O 1
ATOM 2917 N N . VAL A 1 374 ? -44.618 2.344 0.160 1.00 87.69 374 VAL A N 1
ATOM 2918 C CA . VAL A 1 374 ? -45.855 2.930 -0.389 1.00 87.69 374 VAL A CA 1
ATOM 2919 C C . VAL A 1 374 ? -45.896 3.034 -1.922 1.00 87.69 374 VAL A C 1
ATOM 2921 O O . VAL A 1 374 ? -46.877 3.553 -2.450 1.00 87.69 374 VAL A O 1
ATOM 2924 N N . SER A 1 375 ? -44.885 2.557 -2.654 1.00 86.69 375 SER A N 1
ATOM 2925 C CA . SER A 1 375 ? -44.794 2.666 -4.125 1.00 86.69 375 SER A CA 1
ATOM 2926 C C . SER A 1 375 ? -44.081 1.456 -4.740 1.00 86.69 375 SER A C 1
ATOM 2928 O O . SER A 1 375 ? -43.446 0.694 -4.020 1.00 86.69 375 SER A O 1
ATOM 2930 N N . GLU A 1 376 ? -44.128 1.257 -6.062 1.00 87.19 376 GLU A N 1
ATOM 2931 C CA . GLU A 1 376 ? -43.406 0.133 -6.698 1.00 87.19 376 GLU A CA 1
ATOM 2932 C C . GLU A 1 376 ? -41.868 0.325 -6.758 1.00 87.19 376 GLU A C 1
ATOM 2934 O O . GLU A 1 376 ? -41.150 -0.465 -7.378 1.00 87.19 376 GLU A O 1
ATOM 2939 N N . LEU A 1 377 ? -41.323 1.368 -6.118 1.00 88.62 377 LEU A N 1
ATOM 2940 C CA . LEU A 1 377 ? -39.895 1.679 -6.135 1.00 88.62 377 LEU A CA 1
ATOM 2941 C C . LEU A 1 377 ? -39.060 0.685 -5.318 1.00 88.62 377 LEU A C 1
ATOM 2943 O O . LEU A 1 377 ? -39.218 0.545 -4.107 1.00 88.62 377 LEU A O 1
ATOM 2947 N N . SER A 1 378 ? -38.060 0.080 -5.964 1.00 88.56 378 SER A N 1
ATOM 2948 C CA . SER A 1 378 ? -37.032 -0.723 -5.295 1.00 88.56 378 SER A CA 1
ATOM 2949 C C . SER A 1 378 ? -35.682 -0.003 -5.286 1.00 88.56 378 SER A C 1
ATOM 2951 O O . SER A 1 378 ? -35.119 0.272 -6.347 1.00 88.56 378 SER A O 1
ATOM 2953 N N . PHE A 1 379 ? -35.112 0.235 -4.104 1.00 89.69 379 PHE A N 1
ATOM 2954 C CA . PHE A 1 379 ? -33.803 0.878 -3.968 1.00 89.69 379 PHE A CA 1
ATOM 2955 C C . PHE A 1 379 ? -32.693 -0.138 -3.687 1.00 89.69 379 PHE A C 1
ATOM 2957 O O . PHE A 1 379 ? -32.801 -0.985 -2.800 1.00 89.69 379 PHE A O 1
ATOM 2964 N N . SER A 1 380 ? -31.576 -0.016 -4.404 1.00 86.50 380 SER A N 1
ATOM 2965 C CA . SER A 1 380 ? -30.359 -0.786 -4.141 1.00 86.50 380 SER A CA 1
ATOM 2966 C C . SER A 1 380 ? -29.134 0.127 -4.154 1.00 86.50 380 SER A C 1
ATOM 2968 O O . SER A 1 380 ? -29.126 1.180 -4.790 1.00 86.50 380 SER A O 1
ATOM 2970 N N . LYS A 1 381 ? -28.083 -0.240 -3.413 1.00 76.50 381 LYS A N 1
ATOM 2971 C CA . LYS A 1 381 ? -26.869 0.578 -3.354 1.00 76.50 381 LYS A CA 1
ATOM 2972 C C . LYS A 1 381 ? -26.001 0.314 -4.587 1.00 76.50 381 LYS A C 1
ATOM 2974 O O . LYS A 1 381 ? -25.400 -0.753 -4.688 1.00 76.50 381 LYS A O 1
ATOM 2979 N N . ALA A 1 382 ? -25.857 1.320 -5.447 1.00 65.50 382 ALA A N 1
ATOM 2980 C CA . ALA A 1 382 ? -24.946 1.285 -6.586 1.00 65.50 382 ALA A CA 1
ATOM 2981 C C . ALA A 1 382 ? -23.487 0.980 -6.184 1.00 65.50 382 ALA A C 1
ATOM 2983 O O . ALA A 1 382 ? -22.995 1.406 -5.132 1.00 65.50 382 ALA A O 1
ATOM 2984 N N . SER A 1 383 ? -22.771 0.269 -7.060 1.00 56.84 383 SER A N 1
ATOM 2985 C CA . SER A 1 383 ? -21.372 -0.134 -6.859 1.00 56.84 383 SER A CA 1
ATOM 2986 C C . SER A 1 383 ? -20.369 1.023 -6.930 1.00 56.84 383 SER A C 1
ATOM 2988 O O . SER A 1 383 ? -19.292 0.927 -6.347 1.00 56.84 383 SER A O 1
ATOM 2990 N N . TYR A 1 384 ? -20.701 2.108 -7.635 1.00 53.41 384 TYR A N 1
ATOM 2991 C CA . TYR A 1 384 ? -19.888 3.323 -7.746 1.00 53.41 384 TYR A CA 1
ATOM 2992 C C . TYR A 1 384 ? -20.758 4.527 -8.148 1.00 53.41 384 TYR A C 1
ATOM 2994 O O . TYR A 1 384 ? -21.858 4.362 -8.667 1.00 53.41 384 TYR A O 1
ATOM 3002 N N . ALA A 1 385 ? -20.243 5.741 -7.929 1.00 60.50 385 ALA A N 1
ATOM 3003 C CA . ALA A 1 385 ? -20.957 7.013 -8.107 1.00 60.50 385 ALA A CA 1
ATOM 3004 C C . ALA A 1 385 ? -21.629 7.200 -9.483 1.00 60.50 385 ALA A C 1
ATOM 3006 O O . ALA A 1 385 ? -22.767 7.647 -9.561 1.00 60.50 385 ALA A O 1
ATOM 3007 N N . GLY A 1 386 ? -20.934 6.839 -10.565 1.00 68.62 386 GLY A N 1
ATOM 3008 C CA . GLY A 1 386 ? -21.437 6.956 -11.940 1.00 68.62 386 GLY A CA 1
ATOM 3009 C C . GLY A 1 386 ? -22.485 5.913 -12.351 1.00 68.62 386 GLY A C 1
ATOM 3010 O O . GLY A 1 386 ? -22.944 5.960 -13.484 1.00 68.62 386 GLY A O 1
ATOM 3011 N N . ALA A 1 387 ? -22.835 4.974 -11.468 1.00 71.12 387 ALA A N 1
ATOM 3012 C CA . ALA A 1 387 ? -23.930 4.016 -11.647 1.00 71.12 387 ALA A CA 1
ATOM 3013 C C . ALA A 1 387 ? -25.068 4.243 -10.634 1.00 71.12 387 ALA A C 1
ATOM 3015 O O . ALA A 1 387 ? -25.876 3.347 -10.413 1.00 71.12 387 ALA A O 1
ATOM 3016 N N . ALA A 1 388 ? -25.086 5.400 -9.963 1.00 83.50 388 ALA A N 1
ATOM 3017 C CA . ALA A 1 388 ? -26.112 5.768 -8.999 1.00 83.50 388 ALA A CA 1
ATOM 3018 C C . ALA A 1 388 ? -27.072 6.795 -9.607 1.00 83.50 388 ALA A C 1
ATOM 3020 O O . ALA A 1 388 ? -26.657 7.904 -9.959 1.00 83.50 388 ALA A O 1
ATOM 3021 N N . ASP A 1 389 ? -28.354 6.442 -9.670 1.00 87.88 389 ASP A N 1
ATOM 3022 C CA . ASP A 1 389 ? -29.424 7.362 -10.061 1.00 87.88 389 ASP A CA 1
ATOM 3023 C C . ASP A 1 389 ? -29.534 8.489 -9.022 1.00 87.88 389 ASP A C 1
ATOM 3025 O O . ASP A 1 389 ? -29.439 9.668 -9.364 1.00 87.88 389 ASP A O 1
ATOM 3029 N N . LEU A 1 390 ? -29.559 8.117 -7.735 1.00 87.88 390 LEU A N 1
ATOM 3030 C CA . LEU A 1 390 ? -29.617 9.028 -6.588 1.00 87.88 390 LEU A CA 1
ATOM 3031 C C . LEU A 1 390 ? -28.264 9.125 -5.857 1.00 87.88 390 LEU A C 1
ATOM 3033 O O . LEU A 1 390 ? -27.637 8.114 -5.529 1.00 87.88 390 LEU A O 1
ATOM 3037 N N . LYS A 1 391 ? -27.799 10.354 -5.601 1.00 87.69 391 LYS A N 1
ATOM 3038 C CA . LYS A 1 391 ? -26.432 10.675 -5.151 1.00 87.69 391 LYS A CA 1
ATOM 3039 C C . LYS A 1 391 ? -26.475 11.570 -3.913 1.00 87.69 391 LYS A C 1
ATOM 3041 O O . LYS A 1 391 ? -26.841 12.735 -4.002 1.00 87.69 391 LYS A O 1
ATOM 3046 N N . ILE A 1 392 ? -26.072 11.024 -2.767 1.00 84.50 392 ILE A N 1
ATOM 3047 C CA . ILE A 1 392 ? -26.266 11.661 -1.456 1.00 84.50 392 ILE A CA 1
ATOM 3048 C C . ILE A 1 392 ? -24.948 12.177 -0.874 1.00 84.50 392 ILE A C 1
ATOM 3050 O O . ILE A 1 392 ? -24.019 11.391 -0.672 1.00 84.50 392 ILE A O 1
ATOM 3054 N N . SER A 1 393 ? -24.899 13.468 -0.543 1.00 79.44 393 SER A N 1
ATOM 3055 C CA . SER A 1 393 ? -23.750 14.133 0.090 1.00 79.44 393 SER A CA 1
ATOM 3056 C C . SER A 1 393 ? -24.146 14.784 1.420 1.00 79.44 393 SER A C 1
ATOM 3058 O O . SER A 1 393 ? -25.286 15.196 1.601 1.00 79.44 393 SER A O 1
ATOM 3060 N N . PHE A 1 394 ? -23.180 14.942 2.322 1.00 80.00 394 PHE A N 1
ATOM 3061 C CA . PHE A 1 394 ? -23.256 15.857 3.464 1.00 80.00 394 PHE A CA 1
ATOM 3062 C C . PHE A 1 394 ? -22.105 16.855 3.312 1.00 80.00 394 PHE A C 1
ATOM 3064 O O . PHE A 1 394 ? -21.007 16.453 2.910 1.00 80.00 394 PHE A O 1
ATOM 3071 N N . GLY A 1 395 ? -22.330 18.133 3.599 1.00 73.25 395 GLY A N 1
ATOM 3072 C CA . GLY A 1 395 ? -21.275 19.141 3.542 1.00 73.25 395 GLY A CA 1
ATOM 3073 C C . GLY A 1 395 ? -21.721 20.478 4.109 1.00 73.25 395 GLY A C 1
ATOM 3074 O O . GLY A 1 395 ? -22.889 20.814 4.021 1.00 73.25 395 GLY A O 1
ATOM 3075 N N . ALA A 1 396 ? -20.789 21.237 4.681 1.00 77.94 396 ALA A N 1
ATOM 3076 C CA . ALA A 1 396 ? -21.068 22.543 5.270 1.00 77.94 396 ALA A CA 1
ATOM 3077 C C . ALA A 1 396 ? -20.833 23.682 4.268 1.00 77.94 396 ALA A C 1
ATOM 3079 O O . ALA A 1 396 ? -19.856 23.653 3.510 1.00 77.94 396 ALA A O 1
ATOM 3080 N N . LYS A 1 397 ? -21.679 24.719 4.309 1.00 81.06 397 LYS A N 1
ATOM 3081 C CA . LYS A 1 397 ? -21.502 25.999 3.586 1.00 81.06 397 LYS A CA 1
ATOM 3082 C C . LYS A 1 397 ? -21.153 25.798 2.105 1.00 81.06 397 LYS A C 1
ATOM 3084 O O . LYS A 1 397 ? -21.953 25.232 1.362 1.00 81.06 397 LYS A O 1
ATOM 3089 N N . THR A 1 398 ? -19.970 26.232 1.662 1.00 83.06 398 THR A N 1
ATOM 3090 C CA . THR A 1 398 ? -19.427 25.937 0.328 1.00 83.06 398 THR A CA 1
ATOM 3091 C C . THR A 1 398 ? -18.930 24.492 0.275 1.00 83.06 398 THR A C 1
ATOM 3093 O O . THR A 1 398 ? -17.793 24.196 0.641 1.00 83.06 398 THR A O 1
ATOM 3096 N N . HIS A 1 399 ? -19.781 23.596 -0.215 1.00 77.12 399 HIS A N 1
ATOM 3097 C CA . HIS A 1 399 ? -19.539 22.156 -0.269 1.00 77.12 399 HIS A CA 1
ATOM 3098 C C . HIS A 1 399 ? -19.462 21.636 -1.713 1.00 77.12 399 HIS A C 1
ATOM 3100 O O . HIS A 1 399 ? -19.829 22.325 -2.661 1.00 77.12 399 HIS A O 1
ATOM 3106 N N . GLY A 1 400 ? -18.992 20.399 -1.881 1.00 72.69 400 GLY A N 1
ATOM 3107 C CA . GLY A 1 400 ? -19.083 19.622 -3.123 1.00 72.69 400 GLY A CA 1
ATOM 3108 C C . GLY A 1 400 ? -19.905 18.350 -2.908 1.00 72.69 400 GLY A C 1
ATOM 3109 O O . GLY A 1 400 ? -20.390 18.104 -1.804 1.00 72.69 400 GLY A O 1
ATOM 3110 N N . GLY A 1 401 ? -20.040 17.527 -3.945 1.00 70.38 401 GLY A N 1
ATOM 3111 C CA . GLY A 1 401 ? -20.890 16.338 -3.917 1.00 70.38 401 GLY A CA 1
ATOM 3112 C C . GLY A 1 401 ? -20.294 15.135 -4.642 1.00 70.38 401 GLY A C 1
ATOM 3113 O O . GLY A 1 401 ? -19.194 15.185 -5.189 1.00 70.38 401 GLY A O 1
ATOM 3114 N N . ILE A 1 402 ? -21.039 14.027 -4.672 1.00 63.19 402 ILE A N 1
ATOM 3115 C CA . ILE A 1 402 ? -20.594 12.759 -5.287 1.00 63.19 402 ILE A CA 1
ATOM 3116 C C . ILE A 1 402 ? -20.233 12.897 -6.784 1.00 63.19 402 ILE A C 1
ATOM 3118 O O . ILE A 1 402 ? -19.426 12.113 -7.289 1.00 63.19 402 ILE A O 1
ATOM 3122 N N . SER A 1 403 ? -20.784 13.893 -7.482 1.00 69.88 403 SER A N 1
ATOM 3123 C CA . SER A 1 403 ? -20.509 14.179 -8.898 1.00 69.88 403 SER A CA 1
ATOM 3124 C C . SER A 1 403 ? -20.197 15.654 -9.197 1.00 69.88 403 SER A C 1
ATOM 3126 O O . SER A 1 403 ? -20.302 16.068 -10.348 1.00 69.88 403 SER A O 1
ATOM 3128 N N . GLU A 1 404 ? -19.785 16.448 -8.201 1.00 71.50 404 GLU A N 1
ATOM 3129 C CA . GLU A 1 404 ? -19.361 17.842 -8.411 1.00 71.50 404 GLU A CA 1
ATOM 3130 C C . GLU A 1 404 ? -18.268 18.284 -7.432 1.00 71.50 404 GLU A C 1
ATOM 3132 O O . GLU A 1 404 ? -18.244 17.877 -6.271 1.00 71.50 404 GLU A O 1
ATOM 3137 N N . SER A 1 405 ? -17.375 19.170 -7.877 1.00 74.19 405 SER A N 1
ATOM 3138 C CA . SER A 1 405 ? -16.340 19.748 -7.012 1.00 74.19 405 SER A CA 1
ATOM 3139 C C . SER A 1 405 ? -16.868 20.846 -6.090 1.00 74.19 405 SER A C 1
ATOM 3141 O O . SER A 1 405 ? -16.273 21.094 -5.044 1.00 74.19 405 SER A O 1
ATOM 3143 N N . THR A 1 406 ? -17.934 21.548 -6.483 1.00 82.75 406 THR A N 1
ATOM 3144 C CA . THR A 1 406 ? -18.522 22.661 -5.726 1.00 82.75 406 THR A CA 1
ATOM 3145 C C . THR A 1 406 ? -19.973 22.850 -6.154 1.00 82.75 406 THR A C 1
ATOM 3147 O O . THR A 1 406 ? -20.231 23.008 -7.344 1.00 82.75 406 THR A O 1
ATOM 3150 N N . CYS A 1 407 ? -20.888 22.840 -5.187 1.00 81.00 407 CYS A N 1
ATOM 3151 C CA . CYS A 1 407 ? -22.306 23.107 -5.378 1.00 81.00 407 CYS A CA 1
ATOM 3152 C C . CYS A 1 407 ? -22.544 24.588 -5.685 1.00 81.00 407 CYS A C 1
ATOM 3154 O O . CYS A 1 407 ? -21.961 25.463 -5.043 1.00 81.00 407 CYS A O 1
ATOM 3156 N N . ALA A 1 408 ? -23.431 24.870 -6.642 1.00 84.00 408 ALA A N 1
ATOM 3157 C CA . ALA A 1 408 ? -23.859 26.234 -6.964 1.00 84.00 408 ALA A CA 1
ATOM 3158 C C . ALA A 1 408 ? -24.687 26.886 -5.837 1.00 84.00 408 ALA A C 1
ATOM 3160 O O . ALA A 1 408 ? -24.768 28.110 -5.765 1.00 84.00 408 ALA A O 1
ATOM 3161 N N . TYR A 1 409 ? -25.267 26.067 -4.956 1.00 80.62 409 TYR A N 1
ATOM 3162 C CA . TYR A 1 409 ? -26.072 26.478 -3.811 1.00 80.62 409 TYR A CA 1
ATOM 3163 C C . TYR A 1 409 ? -25.303 26.147 -2.521 1.00 80.62 409 TYR A C 1
ATOM 3165 O O . TYR A 1 409 ? -25.282 24.981 -2.115 1.00 80.62 409 TYR A O 1
ATOM 3173 N N . PRO A 1 410 ? -24.591 27.113 -1.912 1.00 82.12 410 PRO A N 1
ATOM 3174 C CA . PRO A 1 410 ? -23.965 26.923 -0.608 1.00 82.12 410 PRO A CA 1
ATOM 3175 C C . PRO A 1 410 ? -25.018 26.982 0.506 1.00 82.12 410 PRO A C 1
ATOM 3177 O O . PRO A 1 410 ? -25.988 27.731 0.400 1.00 82.12 410 PRO A O 1
ATOM 3180 N N . PHE A 1 411 ? -24.800 26.237 1.589 1.00 81.19 411 PHE A N 1
ATOM 3181 C CA . PHE A 1 411 ? -25.646 26.325 2.783 1.00 81.19 411 PHE A CA 1
ATOM 3182 C C . PHE A 1 411 ? -25.339 27.578 3.617 1.00 81.19 411 PHE A C 1
ATOM 3184 O O . PHE A 1 411 ? -24.238 28.135 3.535 1.00 81.19 411 PHE A O 1
ATOM 3191 N N . ASP A 1 412 ? -26.294 28.007 4.446 1.00 75.06 412 ASP A N 1
ATOM 3192 C CA . ASP A 1 412 ? -26.114 29.103 5.404 1.00 75.06 412 ASP A CA 1
ATOM 3193 C C . ASP A 1 412 ? -25.306 28.696 6.651 1.00 75.06 412 ASP A C 1
ATOM 3195 O O . ASP A 1 412 ? -24.835 29.561 7.399 1.00 75.06 412 ASP A O 1
ATOM 3199 N N . GLY A 1 413 ? -25.058 27.396 6.829 1.00 72.12 413 GLY A N 1
ATOM 3200 C CA . GLY A 1 413 ? -24.654 26.830 8.106 1.00 72.12 413 GLY A CA 1
ATOM 3201 C C . GLY A 1 413 ? -25.879 26.665 9.010 1.00 72.12 413 GLY A C 1
ATOM 3202 O O . GLY A 1 413 ? -27.006 26.933 8.603 1.00 72.12 413 GLY A O 1
ATOM 3203 N N . LYS A 1 414 ? -25.652 26.299 10.276 1.00 72.06 414 LYS A N 1
ATOM 3204 C CA . LYS A 1 414 ? -26.717 26.034 11.257 1.00 72.06 414 LYS A CA 1
ATOM 3205 C C . LYS A 1 414 ? -27.819 27.108 11.273 1.00 72.06 414 LYS A C 1
ATOM 3207 O O . LYS A 1 414 ? -27.590 28.221 11.761 1.00 72.06 414 LYS A O 1
ATOM 3212 N N . GLY A 1 415 ? -29.020 26.762 10.812 1.00 67.69 415 GLY A N 1
ATOM 3213 C CA . GLY A 1 415 ? -30.074 27.735 10.556 1.00 67.69 415 GLY A CA 1
ATOM 3214 C C . GLY A 1 415 ? -31.233 27.236 9.693 1.00 67.69 415 GLY A C 1
ATOM 3215 O O . GLY A 1 415 ? -32.157 26.589 10.190 1.00 67.69 415 GLY A O 1
ATOM 3216 N N . ILE A 1 416 ? -31.282 27.719 8.449 1.00 67.50 416 ILE A N 1
ATOM 3217 C CA . ILE A 1 416 ? -32.501 27.777 7.633 1.00 67.50 416 ILE A CA 1
ATOM 3218 C C . ILE A 1 416 ? -32.513 26.683 6.559 1.00 67.50 416 ILE A C 1
ATOM 3220 O O . ILE A 1 416 ? -33.558 26.055 6.362 1.00 67.50 416 ILE A O 1
ATOM 3224 N N . ALA A 1 417 ? -31.395 26.439 5.869 1.00 76.12 417 ALA A N 1
ATOM 3225 C CA . ALA A 1 417 ? -31.307 25.440 4.805 1.00 76.12 417 ALA A CA 1
ATOM 3226 C C . ALA A 1 417 ? -30.752 24.109 5.335 1.00 76.12 417 ALA A C 1
ATOM 3228 O O . ALA A 1 417 ? -29.562 23.827 5.251 1.00 76.12 417 ALA A O 1
ATOM 3229 N N . LEU A 1 418 ? -31.642 23.254 5.849 1.00 80.69 418 LEU A N 1
ATOM 3230 C CA . LEU A 1 418 ? -31.264 21.947 6.408 1.00 80.69 418 LEU A CA 1
ATOM 3231 C C . LEU A 1 418 ? -30.645 21.004 5.356 1.00 80.69 418 LEU A C 1
ATOM 3233 O O . LEU A 1 418 ? -29.792 20.172 5.669 1.00 80.69 418 LEU A O 1
ATOM 3237 N N . ALA A 1 419 ? -31.130 21.090 4.118 1.00 85.62 419 ALA A N 1
ATOM 3238 C CA . ALA A 1 419 ? -30.729 20.269 2.986 1.00 85.62 419 ALA A CA 1
ATOM 3239 C C . ALA A 1 419 ? -31.255 20.882 1.673 1.00 85.62 419 ALA A C 1
ATOM 3241 O O . ALA A 1 419 ? -32.046 21.828 1.700 1.00 85.62 419 ALA A O 1
ATOM 3242 N N . HIS A 1 420 ? -30.837 20.329 0.532 1.00 80.12 420 HIS A N 1
ATOM 3243 C CA . HIS A 1 420 ? -31.493 20.541 -0.760 1.00 80.12 420 HIS A CA 1
ATOM 3244 C C . HIS A 1 420 ? -31.352 19.331 -1.686 1.00 80.12 420 HIS A C 1
ATOM 3246 O O . HIS A 1 420 ? -30.364 18.592 -1.641 1.00 80.12 420 HIS A O 1
ATOM 3252 N N . ALA A 1 421 ? -32.296 19.192 -2.609 1.00 85.44 421 ALA A N 1
ATOM 3253 C CA . ALA A 1 421 ? -32.330 18.152 -3.624 1.00 85.44 421 ALA A CA 1
ATOM 3254 C C . ALA A 1 421 ? -32.451 18.725 -5.039 1.00 85.44 421 ALA A C 1
ATOM 3256 O O . ALA A 1 421 ? -33.085 19.751 -5.281 1.00 85.44 421 ALA A O 1
ATOM 3257 N N . TYR A 1 422 ? -31.865 18.009 -5.994 1.00 81.31 422 TYR A N 1
ATOM 3258 C CA . TYR A 1 422 ? -32.090 18.198 -7.418 1.00 81.31 422 TYR A CA 1
ATOM 3259 C C . TYR A 1 422 ? -33.132 17.181 -7.906 1.00 81.31 422 TYR A C 1
ATOM 3261 O O . TYR A 1 422 ? -33.136 16.021 -7.484 1.00 81.31 422 TYR A O 1
ATOM 3269 N N . TYR A 1 423 ? -33.989 17.624 -8.827 1.00 82.00 423 TYR A N 1
ATOM 3270 C CA . TYR A 1 423 ? -35.051 16.834 -9.458 1.00 82.00 423 TYR A CA 1
ATOM 3271 C C . TYR A 1 423 ? -34.529 15.585 -10.223 1.00 82.00 423 TYR A C 1
ATOM 3273 O O . TYR A 1 423 ? -33.327 15.492 -10.509 1.00 82.00 423 TYR A O 1
ATOM 3281 N N . PRO A 1 424 ? -35.408 14.623 -10.598 1.00 81.75 424 PRO A N 1
ATOM 3282 C CA . PRO A 1 424 ? -35.021 13.274 -11.047 1.00 81.75 424 PRO A CA 1
ATOM 3283 C C . PRO A 1 424 ? -34.022 13.160 -12.206 1.00 81.75 424 PRO A C 1
ATOM 3285 O O . PRO A 1 424 ? -33.347 12.142 -12.323 1.00 81.75 424 PRO A O 1
ATOM 3288 N N . SER A 1 425 ? -33.893 14.175 -13.067 1.00 76.50 425 SER A N 1
ATOM 3289 C CA . SER A 1 425 ? -32.906 14.177 -14.161 1.00 76.50 425 SER A CA 1
ATOM 3290 C C . SER A 1 425 ? -31.447 14.245 -13.689 1.00 76.50 425 SER A C 1
ATOM 3292 O O . SER A 1 425 ? -30.535 14.090 -14.498 1.00 76.50 425 SER A O 1
ATOM 3294 N N . ASP A 1 426 ? -31.225 14.523 -12.405 1.00 82.00 426 ASP A N 1
ATOM 3295 C CA . ASP A 1 426 ? -29.911 14.714 -11.795 1.00 82.00 426 ASP A CA 1
ATOM 3296 C C . ASP A 1 426 ? -29.708 13.783 -10.582 1.00 82.00 426 ASP A C 1
ATOM 3298 O O . ASP A 1 426 ? -28.706 13.055 -10.493 1.00 82.00 426 ASP A O 1
ATOM 3302 N N . GLY A 1 427 ? -30.692 13.776 -9.673 1.00 80.31 427 GLY A N 1
ATOM 3303 C CA . GLY A 1 427 ? -30.748 12.883 -8.515 1.00 80.31 427 GLY A CA 1
ATOM 3304 C C . GLY A 1 427 ? -29.723 13.169 -7.410 1.00 80.31 427 GLY A C 1
ATOM 3305 O O . GLY A 1 427 ? -29.581 12.366 -6.487 1.00 80.31 427 GLY A O 1
ATOM 3306 N N . ARG A 1 428 ? -28.972 14.276 -7.480 1.00 85.81 428 ARG A N 1
ATOM 3307 C CA . ARG A 1 428 ? -28.155 14.760 -6.356 1.00 85.81 428 ARG A CA 1
ATOM 3308 C C . ARG A 1 428 ? -29.033 15.281 -5.218 1.00 85.81 428 ARG A C 1
ATOM 3310 O O . ARG A 1 428 ? -29.999 15.991 -5.468 1.00 85.81 428 ARG A O 1
ATOM 3317 N N . LEU A 1 429 ? -28.641 15.015 -3.975 1.00 86.62 429 LEU A N 1
ATOM 3318 C CA . LEU A 1 429 ? -29.209 15.658 -2.786 1.00 86.62 429 LEU A CA 1
ATOM 3319 C C . LEU A 1 429 ? -28.163 15.800 -1.676 1.00 86.62 429 LEU A C 1
ATOM 3321 O O . LEU A 1 429 ? -27.353 14.897 -1.441 1.00 86.62 429 LEU A O 1
ATOM 3325 N N . HIS A 1 430 ? -28.150 16.962 -1.035 1.00 83.62 430 HIS A N 1
ATOM 3326 C CA . HIS A 1 430 ? -27.125 17.406 -0.100 1.00 83.62 430 HIS A CA 1
ATOM 3327 C C . HIS A 1 430 ? -27.759 17.796 1.236 1.00 83.62 430 HIS A C 1
ATOM 3329 O O . HIS A 1 430 ? -28.776 18.476 1.250 1.00 83.62 430 HIS A O 1
ATOM 3335 N N . PHE A 1 431 ? -27.130 17.421 2.346 1.00 85.19 431 PHE A N 1
ATOM 3336 C CA . PHE A 1 431 ? -27.503 17.843 3.701 1.00 85.19 431 PHE A CA 1
ATOM 3337 C C . PHE A 1 431 ? -26.454 18.814 4.263 1.00 85.19 431 PHE A C 1
ATOM 3339 O O . PHE A 1 431 ? -25.259 18.581 4.037 1.00 85.19 431 PHE A O 1
ATOM 3346 N N . ASP A 1 432 ? -26.870 19.845 5.010 1.00 80.75 432 ASP A N 1
ATOM 3347 C CA . ASP A 1 432 ? -25.920 20.758 5.660 1.00 80.75 432 ASP A CA 1
ATOM 3348 C C . ASP A 1 432 ? -25.252 20.079 6.861 1.00 80.75 432 ASP A C 1
ATOM 3350 O O . ASP A 1 432 ? -25.894 19.713 7.840 1.00 80.75 432 ASP A O 1
ATOM 3354 N N . GLU A 1 433 ? -23.936 19.898 6.799 1.00 78.38 433 GLU A N 1
ATOM 3355 C CA . GLU A 1 433 ? -23.178 19.256 7.880 1.00 78.38 433 GLU A CA 1
ATOM 3356 C C . GLU A 1 433 ? -23.027 20.163 9.121 1.00 78.38 433 GLU A C 1
ATOM 3358 O O . GLU A 1 433 ? -22.686 19.658 10.188 1.00 78.38 433 GLU A O 1
ATOM 3363 N N . ASP A 1 434 ? -23.320 21.469 9.020 1.00 75.00 434 ASP A N 1
ATOM 3364 C CA . ASP A 1 434 ? -23.381 22.377 10.181 1.00 75.00 434 ASP A CA 1
ATOM 3365 C C . ASP A 1 434 ? -24.679 22.185 11.024 1.00 75.00 434 ASP A C 1
ATOM 3367 O O . ASP A 1 434 ? -24.791 22.747 12.122 1.00 75.00 434 ASP A O 1
ATOM 3371 N N . GLU A 1 435 ? -25.658 21.390 10.560 1.00 78.00 435 GLU A N 1
ATOM 3372 C CA . GLU A 1 435 ? -26.900 21.088 11.288 1.00 78.00 435 GLU A CA 1
ATOM 3373 C C . GLU A 1 435 ? -26.763 20.003 12.369 1.00 78.00 435 GLU A C 1
ATOM 3375 O O . GLU A 1 435 ? -26.063 18.999 12.232 1.00 78.00 435 GLU A O 1
ATOM 3380 N N . ASP A 1 436 ? -27.538 20.161 13.448 1.00 78.69 436 ASP A N 1
ATOM 3381 C CA . ASP A 1 436 ? -27.608 19.199 14.559 1.00 78.69 436 ASP A CA 1
ATOM 3382 C C . ASP A 1 436 ? -28.538 18.030 14.200 1.00 78.69 436 ASP A C 1
ATOM 3384 O O . ASP A 1 436 ? -29.676 17.940 14.667 1.00 78.69 436 ASP A O 1
ATOM 3388 N N . PHE A 1 437 ? -28.083 17.171 13.286 1.00 78.25 437 PHE A N 1
ATOM 3389 C CA . PHE A 1 437 ? -28.847 16.026 12.797 1.00 78.25 437 PHE A CA 1
ATOM 3390 C C . PHE A 1 437 ? -28.922 14.887 13.817 1.00 78.25 437 PHE A C 1
ATOM 3392 O O . PHE A 1 437 ? -27.972 14.126 14.008 1.00 78.25 437 PHE A O 1
ATOM 3399 N N . THR A 1 438 ? -30.102 14.700 14.410 1.00 75.38 438 THR A N 1
ATOM 3400 C CA . THR A 1 438 ? -30.326 13.725 15.479 1.00 75.38 438 THR A CA 1
ATOM 3401 C C . THR A 1 438 ? -31.053 12.470 15.024 1.00 75.38 438 THR A C 1
ATOM 3403 O O . THR A 1 438 ? -31.747 12.418 14.003 1.00 75.38 438 THR A O 1
ATOM 3406 N N . ASP A 1 439 ? -30.946 11.435 15.859 1.00 68.25 439 ASP A N 1
ATOM 3407 C CA . ASP A 1 439 ? -31.577 10.132 15.659 1.00 68.25 439 ASP A CA 1
ATOM 3408 C C . ASP A 1 439 ? -33.098 10.128 15.934 1.00 68.25 439 ASP A C 1
ATOM 3410 O O . ASP A 1 439 ? -33.683 9.082 16.219 1.00 68.25 439 ASP A O 1
ATOM 3414 N N . GLY A 1 440 ? -33.751 11.293 15.882 1.00 61.97 440 GLY A N 1
ATOM 3415 C CA . GLY A 1 440 ? -35.123 11.483 16.344 1.00 61.97 440 GLY A CA 1
ATOM 3416 C C . GLY A 1 440 ? -35.208 11.676 17.861 1.00 61.97 440 GLY A C 1
ATOM 3417 O O . GLY A 1 440 ? -35.960 10.971 18.537 1.00 61.97 440 GLY A O 1
ATOM 3418 N N . THR A 1 441 ? -34.442 12.628 18.393 1.00 63.28 441 THR A N 1
ATOM 3419 C CA . THR A 1 441 ? -34.623 13.166 19.750 1.00 63.28 441 THR A CA 1
ATOM 3420 C C . THR A 1 441 ? -35.566 14.373 19.740 1.00 63.28 441 THR A C 1
ATOM 3422 O O . THR A 1 441 ? -35.831 14.962 18.695 1.00 63.28 441 THR A O 1
ATOM 3425 N N . SER A 1 442 ? -36.072 14.780 20.909 1.00 62.69 442 SER A N 1
ATOM 3426 C CA . SER A 1 442 ? -36.891 15.998 21.049 1.00 62.69 442 SER A CA 1
ATOM 3427 C C . SER A 1 442 ? -36.104 17.306 20.872 1.00 62.69 442 SER A C 1
ATOM 3429 O O . SER A 1 442 ? -36.707 18.371 20.774 1.00 62.69 442 SER A O 1
ATOM 3431 N N . SER A 1 443 ? -34.774 17.225 20.858 1.00 61.53 443 SER A N 1
ATOM 3432 C CA . SER A 1 443 ? -33.830 18.282 20.488 1.00 61.53 443 SER A CA 1
ATOM 3433 C C . SER A 1 443 ? -33.190 17.975 19.127 1.00 61.53 443 SER A C 1
ATOM 3435 O O . SER A 1 443 ? -33.019 16.802 18.781 1.00 61.53 443 SER A O 1
ATOM 3437 N N . GLY A 1 444 ? -32.818 19.024 18.391 1.00 73.19 444 GLY A N 1
ATOM 3438 C CA . GLY A 1 444 ? -32.142 18.939 17.092 1.00 73.19 444 GLY A CA 1
ATOM 3439 C C . GLY A 1 444 ? -33.049 18.588 15.901 1.00 73.19 444 GLY A C 1
ATOM 3440 O O . GLY A 1 444 ? -34.281 18.531 15.998 1.00 73.19 444 GLY A O 1
ATOM 3441 N N . THR A 1 445 ? -32.417 18.377 14.752 1.00 77.38 445 THR A N 1
ATOM 3442 C CA . THR A 1 445 ? -33.043 18.199 13.439 1.00 77.38 445 THR A CA 1
ATOM 3443 C C . THR A 1 445 ? -33.195 16.708 13.126 1.00 77.38 445 THR A C 1
ATOM 3445 O O . THR A 1 445 ? -32.216 15.975 13.022 1.00 77.38 445 THR A O 1
ATOM 3448 N N . ASN A 1 446 ? -34.428 16.216 12.968 1.00 84.00 446 ASN A N 1
ATOM 3449 C CA . ASN A 1 446 ? -34.693 14.801 12.707 1.00 84.00 446 ASN A CA 1
ATOM 3450 C C . ASN A 1 446 ? -34.304 14.447 11.267 1.00 84.00 446 ASN A C 1
ATOM 3452 O O . ASN A 1 446 ? -35.059 14.702 10.326 1.00 84.00 446 ASN A O 1
ATOM 3456 N N . LEU A 1 447 ? -33.150 13.801 11.107 1.00 85.25 447 LEU A N 1
ATOM 3457 C CA . LEU A 1 447 ? -32.600 13.483 9.794 1.00 85.25 447 LEU A CA 1
ATOM 3458 C C . LEU A 1 447 ? -33.481 12.540 8.965 1.00 85.25 447 LEU A C 1
ATOM 3460 O O . LEU A 1 447 ? -33.461 12.630 7.744 1.00 85.25 447 LEU A O 1
ATOM 3464 N N . LEU A 1 448 ? -34.281 11.659 9.581 1.00 86.25 448 LEU A N 1
ATOM 3465 C CA . LEU A 1 448 ? -35.214 10.820 8.816 1.00 86.25 448 LEU A CA 1
ATOM 3466 C C . LEU A 1 448 ? -36.284 11.673 8.124 1.00 86.25 448 LEU A C 1
ATOM 3468 O O . LEU A 1 448 ? -36.648 11.392 6.987 1.00 86.25 448 LEU A O 1
ATOM 3472 N N . TRP A 1 449 ? -36.763 12.724 8.796 1.00 87.06 449 TRP A N 1
ATOM 3473 C CA . TRP A 1 449 ? -37.758 13.634 8.229 1.00 87.06 449 TRP A CA 1
ATOM 3474 C C . TRP A 1 449 ? -37.195 14.379 7.019 1.00 87.06 449 TRP A C 1
ATOM 3476 O O . TRP A 1 449 ? -37.807 14.372 5.954 1.00 87.06 449 TRP A O 1
ATOM 3486 N N . VAL A 1 450 ? -36.014 14.984 7.182 1.00 87.88 450 VAL A N 1
ATOM 3487 C CA . VAL A 1 450 ? -35.345 15.741 6.114 1.00 87.88 450 VAL A CA 1
ATOM 3488 C C . VAL A 1 450 ? -34.959 14.810 4.961 1.00 87.88 450 VAL A C 1
ATOM 3490 O O . VAL A 1 450 ? -35.220 15.126 3.810 1.00 87.88 450 VAL A O 1
ATOM 3493 N N . ALA A 1 451 ? -34.445 13.608 5.245 1.00 89.94 451 ALA A N 1
ATOM 3494 C CA . ALA A 1 451 ? -34.084 12.655 4.198 1.00 89.94 451 ALA A CA 1
ATOM 3495 C C . ALA A 1 451 ? -35.280 12.200 3.350 1.00 89.94 451 ALA A C 1
ATOM 3497 O O . ALA A 1 451 ? -35.136 12.095 2.138 1.00 89.94 451 ALA A O 1
ATOM 3498 N N . VAL A 1 452 ? -36.454 11.958 3.946 1.00 91.12 452 VAL A N 1
ATOM 3499 C CA . VAL A 1 452 ? -37.662 11.613 3.171 1.00 91.12 452 VAL A CA 1
ATOM 3500 C C . VAL A 1 452 ? -38.154 12.804 2.339 1.00 91.12 452 VAL A C 1
ATOM 3502 O O . VAL A 1 452 ? -38.583 12.594 1.209 1.00 91.12 452 VAL A O 1
ATOM 3505 N N . HIS A 1 453 ? -38.044 14.036 2.852 1.00 91.62 453 HIS A N 1
ATOM 3506 C CA . HIS A 1 453 ? -38.387 15.255 2.108 1.00 91.62 453 HIS A CA 1
ATOM 3507 C C . HIS A 1 453 ? -37.503 15.432 0.860 1.00 91.62 453 HIS A C 1
ATOM 3509 O O . HIS A 1 453 ? -38.009 15.512 -0.257 1.00 91.62 453 HIS A O 1
ATOM 3515 N N . GLU A 1 454 ? -36.178 15.408 1.026 1.00 92.62 454 GLU A N 1
ATOM 3516 C CA . GLU A 1 454 ? -35.238 15.580 -0.091 1.00 92.62 454 GLU A CA 1
ATOM 3517 C C . GLU A 1 454 ? -35.296 14.428 -1.103 1.00 92.62 454 GLU A C 1
ATOM 3519 O O . GLU A 1 454 ? -35.217 14.649 -2.313 1.00 92.62 454 GLU A O 1
ATOM 3524 N N . LEU A 1 455 ? -35.487 13.189 -0.634 1.00 91.88 455 LEU A N 1
ATOM 3525 C CA . LEU A 1 455 ? -35.718 12.051 -1.526 1.00 91.88 455 LEU A CA 1
ATOM 3526 C C . LEU A 1 455 ? -37.014 12.211 -2.330 1.00 91.88 455 LEU A C 1
ATOM 3528 O O . LEU A 1 455 ? -37.037 11.817 -3.492 1.00 91.88 455 LEU A O 1
ATOM 3532 N N . GLY A 1 456 ? -38.058 12.821 -1.760 1.00 88.75 456 GLY A N 1
ATOM 3533 C CA . GLY A 1 456 ? -39.286 13.158 -2.479 1.00 88.75 456 GLY A CA 1
ATOM 3534 C C . GLY A 1 456 ? -39.027 14.076 -3.675 1.00 88.75 456 GLY A C 1
ATOM 3535 O O . GLY A 1 456 ? -39.423 13.743 -4.791 1.00 88.75 456 GLY A O 1
ATOM 3536 N N . HIS A 1 457 ? -38.277 15.166 -3.482 1.00 85.19 457 HIS A N 1
ATOM 3537 C CA . HIS A 1 457 ? -37.878 16.078 -4.569 1.00 85.19 457 HIS A CA 1
ATOM 3538 C C . HIS A 1 457 ? -37.039 15.379 -5.645 1.00 85.19 457 HIS A C 1
ATOM 3540 O O . HIS A 1 457 ? -37.308 15.530 -6.839 1.00 85.19 457 HIS A O 1
ATOM 3546 N N . SER A 1 458 ? -36.062 14.551 -5.257 1.00 90.12 458 SER A N 1
ATOM 3547 C CA . SER A 1 458 ? -35.274 13.758 -6.216 1.00 90.12 458 SER A CA 1
ATOM 3548 C C . SER A 1 458 ? -36.053 12.623 -6.896 1.00 90.12 458 SER A C 1
ATOM 3550 O O . SER A 1 458 ? -35.560 12.061 -7.874 1.00 90.12 458 SER A O 1
ATOM 3552 N N . LEU A 1 459 ? -37.268 12.318 -6.434 1.00 89.25 459 LEU A N 1
ATOM 3553 C CA . LEU A 1 459 ? -38.257 11.461 -7.099 1.00 89.25 459 LEU A CA 1
ATOM 3554 C C . LEU A 1 459 ? -39.349 12.275 -7.828 1.00 89.25 459 LEU A C 1
ATOM 3556 O O . LEU A 1 459 ? -40.236 11.702 -8.445 1.00 89.25 459 LEU A O 1
ATOM 3560 N N . GLY A 1 460 ? -39.277 13.610 -7.826 1.00 84.19 460 GLY A N 1
ATOM 3561 C CA . GLY A 1 460 ? -40.192 14.478 -8.574 1.00 84.19 460 GLY A CA 1
ATOM 3562 C C . GLY A 1 460 ? -41.484 14.846 -7.842 1.00 84.19 460 GLY A C 1
ATOM 3563 O O . GLY A 1 460 ? -42.396 15.375 -8.473 1.00 84.19 460 GLY A O 1
ATOM 3564 N N . ILE A 1 461 ? -41.573 14.596 -6.534 1.00 85.88 461 ILE A N 1
ATOM 3565 C CA . ILE A 1 461 ? -42.675 15.089 -5.703 1.00 85.88 461 ILE A CA 1
ATOM 3566 C C . ILE A 1 461 ? -42.465 16.583 -5.422 1.00 85.88 461 ILE A C 1
ATOM 3568 O O . ILE A 1 461 ? -41.408 16.975 -4.938 1.00 85.88 461 ILE A O 1
ATOM 3572 N N . GLU A 1 462 ? -43.477 17.410 -5.685 1.00 80.94 462 GLU A N 1
ATOM 3573 C CA . GLU A 1 462 ? -43.467 18.837 -5.337 1.00 80.94 462 GLU A CA 1
ATOM 3574 C C . GLU A 1 462 ? -43.880 19.092 -3.871 1.00 80.94 462 GLU A C 1
ATOM 3576 O O . GLU A 1 462 ? -44.353 18.211 -3.152 1.00 80.94 462 GLU A O 1
ATOM 3581 N N . HIS A 1 463 ? -43.736 20.337 -3.411 1.00 83.81 463 HIS A N 1
ATOM 3582 C CA . HIS A 1 463 ? -44.123 20.728 -2.056 1.00 83.81 463 HIS A CA 1
ATOM 3583 C C . HIS A 1 463 ? -45.626 20.562 -1.769 1.00 83.81 463 HIS A C 1
ATOM 3585 O O . HIS A 1 463 ? -46.485 21.127 -2.448 1.00 83.81 463 HIS A O 1
ATOM 3591 N N . SER A 1 464 ? -45.940 19.903 -0.654 1.00 80.00 464 SER A N 1
ATOM 3592 C CA . SER A 1 464 ? -47.297 19.817 -0.117 1.00 80.00 464 SER A CA 1
ATOM 3593 C C . SER A 1 464 ? -47.742 21.133 0.526 1.00 80.00 464 SER A C 1
ATOM 3595 O O . SER A 1 464 ? -47.002 21.800 1.255 1.00 80.00 464 SER A O 1
ATOM 3597 N N . ARG A 1 465 ? -49.025 21.464 0.351 1.00 79.12 465 ARG A N 1
ATOM 3598 C CA . ARG A 1 465 ? -49.705 22.563 1.061 1.00 79.12 465 ARG A CA 1
ATOM 3599 C C . ARG A 1 465 ? -50.102 22.223 2.506 1.00 79.12 465 ARG A C 1
ATOM 3601 O O . ARG A 1 465 ? -50.533 23.111 3.244 1.00 79.12 465 ARG A O 1
ATOM 3608 N N . PHE A 1 466 ? -50.016 20.957 2.920 1.00 78.69 466 PHE A N 1
ATOM 3609 C CA . PHE A 1 466 ? -50.536 20.490 4.207 1.00 78.69 466 PHE A CA 1
ATOM 3610 C C . PHE A 1 466 ? -49.445 20.454 5.285 1.00 78.69 466 PHE A C 1
ATOM 3612 O O . PHE A 1 466 ? -48.506 19.677 5.201 1.00 78.69 466 PHE A O 1
ATOM 3619 N N . LYS A 1 467 ? -49.594 21.234 6.365 1.00 79.38 467 LYS A N 1
ATOM 3620 C CA . LYS A 1 467 ? -48.567 21.393 7.426 1.00 79.38 467 LYS A CA 1
ATOM 3621 C C . LYS A 1 467 ? -48.131 20.102 8.138 1.00 79.38 467 LYS A C 1
ATOM 3623 O O . LYS A 1 467 ? -47.116 20.084 8.830 1.00 79.38 467 LYS A O 1
ATOM 3628 N N . ASN A 1 468 ? -48.930 19.043 8.056 1.00 78.62 468 ASN A N 1
ATOM 3629 C CA . ASN A 1 468 ? -48.633 17.728 8.620 1.00 78.62 468 ASN A CA 1
ATOM 3630 C C . ASN A 1 468 ? -47.835 16.818 7.671 1.00 78.62 468 ASN A C 1
ATOM 3632 O O . ASN A 1 468 ? -47.203 15.893 8.186 1.00 78.62 468 ASN A O 1
ATOM 3636 N N . ALA A 1 469 ? -47.863 17.085 6.360 1.00 83.62 469 ALA A N 1
ATOM 3637 C CA . ALA A 1 469 ? -47.160 16.344 5.313 1.00 83.62 469 ALA A CA 1
ATOM 3638 C C . ALA A 1 469 ? -45.639 16.431 5.466 1.00 83.62 469 ALA A C 1
ATOM 3640 O O . ALA A 1 469 ? -45.121 17.382 6.062 1.00 83.62 469 ALA A O 1
ATOM 3641 N N . VAL A 1 470 ? -44.924 15.438 4.940 1.00 87.56 470 VAL A N 1
ATOM 3642 C CA . VAL A 1 470 ? -43.454 15.450 4.921 1.00 87.56 470 VAL A CA 1
ATOM 3643 C C . VAL A 1 470 ? -42.954 16.454 3.899 1.00 87.56 470 VAL A C 1
ATOM 3645 O O . VAL A 1 470 ? -42.079 17.247 4.236 1.00 87.56 470 VAL A O 1
ATOM 3648 N N . MET A 1 471 ? -43.586 16.511 2.725 1.00 86.12 471 MET A N 1
ATOM 3649 C CA . MET A 1 471 ? -43.270 17.451 1.646 1.00 86.12 471 MET A CA 1
ATOM 3650 C C . MET A 1 471 ? -43.724 18.895 1.925 1.00 86.12 471 MET A C 1
ATOM 3652 O O . MET A 1 471 ? -43.683 19.738 1.036 1.00 86.12 471 MET A O 1
ATOM 3656 N N . TYR A 1 472 ? -44.166 19.230 3.141 1.00 82.44 472 TYR A N 1
ATOM 3657 C CA . TYR A 1 472 ? -44.441 20.621 3.511 1.00 82.44 472 TYR A CA 1
ATOM 3658 C C . TYR A 1 472 ? -43.123 21.425 3.577 1.00 82.44 472 TYR A C 1
ATOM 3660 O O . TYR A 1 472 ? -42.204 20.983 4.266 1.00 82.44 472 TYR A O 1
ATOM 3668 N N . PRO A 1 473 ? -43.008 22.608 2.934 1.00 72.12 473 PRO A N 1
ATOM 3669 C CA . PRO A 1 473 ? -41.736 23.330 2.734 1.00 72.12 473 PRO A CA 1
ATOM 3670 C C . PRO A 1 473 ? -41.079 23.911 3.999 1.00 72.12 473 PRO A C 1
ATOM 3672 O O . PRO A 1 473 ? -40.077 24.613 3.906 1.00 72.12 473 PRO A O 1
ATOM 3675 N N . TYR A 1 474 ? -41.634 23.666 5.188 1.00 77.06 474 TYR A N 1
ATOM 3676 C CA . TYR A 1 474 ? -41.034 24.084 6.453 1.00 77.06 474 TYR A CA 1
ATOM 3677 C C . TYR A 1 474 ? -40.941 22.888 7.396 1.00 77.06 474 TYR A C 1
ATOM 3679 O O . TYR A 1 474 ? -41.949 22.246 7.701 1.00 77.06 474 TYR A O 1
ATOM 3687 N N . TYR A 1 475 ? -39.746 22.621 7.920 1.00 77.94 475 TYR A N 1
ATOM 3688 C CA . TYR A 1 475 ? -39.548 21.578 8.921 1.00 77.94 475 TYR A CA 1
ATOM 3689 C C . TYR A 1 475 ? -40.401 21.858 10.172 1.00 77.94 475 TYR A C 1
ATOM 3691 O O . TYR A 1 475 ? -40.338 22.932 10.769 1.00 77.94 475 TYR A O 1
ATOM 3699 N N . THR A 1 476 ? -41.227 20.884 10.570 1.00 69.38 476 THR A N 1
ATOM 3700 C CA . THR A 1 476 ? -42.210 21.035 11.666 1.00 69.38 476 THR A CA 1
ATOM 3701 C C . THR A 1 476 ? -41.757 20.414 12.991 1.00 69.38 476 THR A C 1
ATOM 3703 O O . THR A 1 476 ? -42.566 20.239 13.902 1.00 69.38 476 THR A O 1
ATOM 3706 N N . GLY A 1 477 ? -40.460 20.117 13.121 1.00 66.69 477 GLY A N 1
ATOM 3707 C CA . GLY A 1 477 ? -39.865 19.547 14.327 1.00 66.69 477 GLY A CA 1
ATOM 3708 C C . GLY A 1 477 ? -40.022 18.029 14.449 1.00 66.69 477 GLY A C 1
ATOM 3709 O O . GLY A 1 477 ? -40.552 17.341 13.573 1.00 66.69 477 GLY A O 1
ATOM 3710 N N . TYR A 1 478 ? -39.540 17.492 15.570 1.00 64.50 478 TYR A N 1
ATOM 3711 C CA . TYR A 1 478 ? -39.568 16.061 15.847 1.00 64.50 478 TYR A CA 1
ATOM 3712 C C . TYR A 1 478 ? -41.001 15.520 15.997 1.00 64.50 478 TYR A C 1
ATOM 3714 O O . TYR A 1 478 ? -41.736 15.901 16.910 1.00 64.50 478 TYR A O 1
ATOM 3722 N N . LYS A 1 479 ? -41.367 14.553 15.147 1.00 65.75 479 LYS A N 1
ATOM 3723 C CA . LYS A 1 479 ? -42.566 13.717 15.305 1.00 65.75 479 LYS A CA 1
ATOM 3724 C C . LYS A 1 479 ? -42.136 12.292 15.655 1.00 65.75 479 LYS A C 1
ATOM 3726 O O . LYS A 1 479 ? -41.451 11.645 14.866 1.00 65.75 479 LYS A O 1
ATOM 3731 N N . LYS A 1 480 ? -42.553 11.821 16.835 1.00 57.00 480 LYS A N 1
ATOM 3732 C CA . LYS A 1 480 ? -42.190 10.507 17.400 1.00 57.00 480 LYS A CA 1
ATOM 3733 C C . LYS A 1 480 ? -42.567 9.332 16.495 1.00 57.00 480 LYS A C 1
ATOM 3735 O O . LYS A 1 480 ? -41.786 8.400 16.350 1.00 57.00 480 LYS A O 1
ATOM 3740 N N . ASP A 1 481 ? -43.729 9.433 15.856 1.00 63.59 481 ASP A N 1
ATOM 3741 C CA . ASP A 1 481 ? -44.290 8.428 14.954 1.00 63.59 481 ASP A CA 1
ATOM 3742 C C . ASP A 1 481 ? -44.420 9.026 13.542 1.00 63.59 481 ASP A C 1
ATOM 3744 O O . ASP A 1 481 ? -45.520 9.240 13.030 1.00 63.59 481 ASP A O 1
ATOM 3748 N N . MET A 1 482 ? -43.278 9.385 12.943 1.00 72.25 482 MET A N 1
ATOM 3749 C CA . MET A 1 482 ? -43.196 9.935 11.585 1.00 72.25 482 MET A CA 1
ATOM 3750 C C . MET A 1 482 ? -43.825 8.968 10.568 1.00 72.25 482 MET A C 1
ATOM 3752 O O . MET A 1 482 ? -43.446 7.802 10.489 1.00 72.25 482 MET A O 1
ATOM 3756 N N . LYS A 1 483 ? -44.817 9.463 9.818 1.00 80.06 483 LYS A N 1
ATOM 3757 C CA . LYS A 1 483 ? -45.546 8.741 8.767 1.00 80.06 483 LYS A CA 1
ATOM 3758 C C . LYS A 1 483 ? -45.897 9.704 7.640 1.00 80.06 483 LYS A C 1
ATOM 3760 O O . LYS A 1 483 ? -46.337 10.826 7.917 1.00 80.06 483 LYS A O 1
ATOM 3765 N N . LEU A 1 484 ? -45.759 9.239 6.400 1.00 86.44 484 LEU A N 1
ATOM 3766 C CA . LEU A 1 484 ? -46.276 9.929 5.218 1.00 86.44 484 LEU A CA 1
ATOM 3767 C C . LEU A 1 484 ? -47.780 10.193 5.384 1.00 86.44 484 LEU A C 1
ATOM 3769 O O . LEU A 1 484 ? -48.519 9.353 5.907 1.00 86.44 484 LEU A O 1
ATOM 3773 N N . GLN A 1 485 ? -48.231 11.379 4.989 1.00 88.44 485 GLN A N 1
ATOM 3774 C CA . GLN A 1 485 ? -49.651 11.711 4.937 1.00 88.44 485 GLN A CA 1
ATOM 3775 C C . GLN A 1 485 ? -50.241 11.245 3.602 1.00 88.44 485 GLN A C 1
ATOM 3777 O O . GLN A 1 485 ? -49.508 10.958 2.661 1.00 88.44 485 GLN A O 1
ATOM 3782 N N . LYS A 1 486 ? -51.577 11.187 3.498 1.00 85.94 486 LYS A N 1
ATOM 3783 C CA . LYS A 1 486 ? -52.257 10.744 2.264 1.00 85.94 486 LYS A CA 1
ATOM 3784 C C . LYS A 1 486 ? -51.811 11.547 1.033 1.00 85.94 486 LYS A C 1
ATOM 3786 O O . LYS A 1 486 ? -51.625 10.955 -0.011 1.00 85.94 486 LYS A O 1
ATOM 3791 N N . ASP A 1 487 ? -51.563 12.845 1.196 1.00 86.31 487 ASP A N 1
ATOM 3792 C CA . ASP A 1 487 ? -51.047 13.735 0.147 1.00 86.31 487 ASP A CA 1
ATOM 3793 C C . ASP A 1 487 ? -49.623 13.355 -0.315 1.00 86.31 487 ASP A C 1
ATOM 3795 O O . ASP A 1 487 ? -49.385 13.248 -1.513 1.00 86.31 487 ASP A O 1
ATOM 3799 N N . ASP A 1 488 ? -48.705 13.053 0.619 1.00 88.56 488 ASP A N 1
ATOM 3800 C CA . ASP A 1 488 ? -47.353 12.572 0.282 1.00 88.56 488 ASP A CA 1
ATOM 3801 C C . ASP A 1 488 ? -47.411 11.210 -0.452 1.00 88.56 488 ASP A C 1
ATOM 3803 O O . ASP A 1 488 ? -46.665 10.971 -1.401 1.00 88.56 488 ASP A O 1
ATOM 3807 N N . ILE A 1 489 ? -48.306 10.315 -0.005 1.00 89.88 489 ILE A N 1
ATOM 3808 C CA . ILE A 1 489 ? -48.513 8.971 -0.573 1.00 89.88 489 ILE A CA 1
ATOM 3809 C C . ILE A 1 489 ? -49.111 9.061 -1.981 1.00 89.88 489 ILE A C 1
ATOM 3811 O O . ILE A 1 489 ? -48.631 8.399 -2.896 1.00 89.88 489 ILE A O 1
ATOM 3815 N N . ASP A 1 490 ? -50.130 9.895 -2.172 1.00 85.94 490 ASP A N 1
ATOM 3816 C CA . ASP A 1 490 ? -50.802 10.050 -3.462 1.00 85.94 490 ASP A CA 1
ATOM 3817 C C . ASP A 1 490 ? -49.866 10.677 -4.496 1.00 85.94 490 ASP A C 1
ATOM 3819 O O . ASP A 1 490 ? -49.862 10.259 -5.653 1.00 85.94 490 ASP A O 1
ATOM 3823 N N . ALA A 1 491 ? -49.006 11.610 -4.074 1.00 85.31 491 ALA A N 1
ATOM 3824 C CA . ALA A 1 491 ? -47.994 12.189 -4.942 1.00 85.31 491 ALA A CA 1
ATOM 3825 C C . ALA A 1 491 ? -46.977 11.138 -5.431 1.00 85.31 491 ALA A C 1
ATOM 3827 O O . ALA A 1 491 ? -46.804 11.001 -6.643 1.00 85.31 491 ALA A O 1
ATOM 3828 N N . ILE A 1 492 ? -46.364 10.337 -4.544 1.00 90.25 492 ILE A N 1
ATOM 3829 C CA . ILE A 1 492 ? -45.412 9.292 -4.980 1.00 90.25 492 ILE A CA 1
ATOM 3830 C C . ILE A 1 492 ? -46.099 8.194 -5.813 1.00 90.25 492 ILE A C 1
ATOM 3832 O O . ILE A 1 492 ? -45.558 7.773 -6.837 1.00 90.25 492 ILE A O 1
ATOM 3836 N N . GLN A 1 493 ? -47.315 7.777 -5.445 1.00 88.44 493 GLN A N 1
ATOM 3837 C CA . GLN A 1 493 ? -48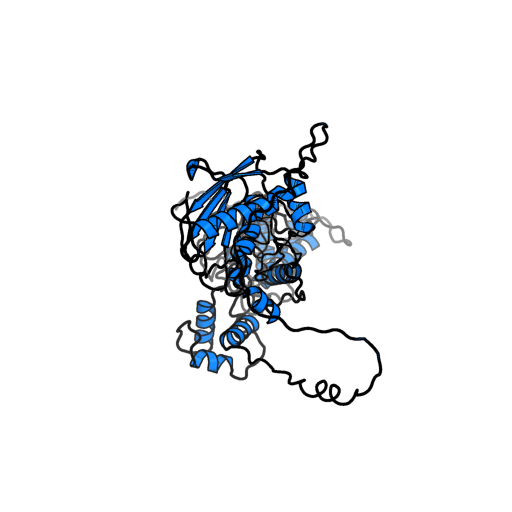.070 6.761 -6.188 1.00 88.44 493 GLN A CA 1
ATOM 3838 C C . GLN A 1 493 ? -48.529 7.252 -7.568 1.00 88.44 493 GLN A C 1
ATOM 3840 O O . GLN A 1 493 ? -48.602 6.450 -8.499 1.00 88.44 493 GLN A O 1
ATOM 3845 N N . SER A 1 494 ? -48.782 8.555 -7.741 1.00 84.31 494 SER A N 1
ATOM 3846 C CA . SER A 1 494 ? -49.105 9.134 -9.055 1.00 84.31 494 SER A CA 1
ATOM 3847 C C . SER A 1 494 ? -47.939 9.073 -10.051 1.00 84.31 494 SER A C 1
ATOM 3849 O O . SER A 1 494 ? -48.170 9.042 -11.259 1.00 84.31 494 SER A O 1
ATOM 3851 N N . LEU A 1 495 ? -46.699 9.018 -9.550 1.00 85.25 495 LEU A N 1
ATOM 3852 C CA . LEU A 1 495 ? -45.475 8.973 -10.353 1.00 85.25 495 LEU A CA 1
ATOM 3853 C C . LEU A 1 495 ? -44.957 7.542 -10.576 1.00 85.25 495 LEU A C 1
ATOM 3855 O O . LEU A 1 495 ? -44.433 7.250 -11.651 1.00 85.25 495 LEU A O 1
ATOM 3859 N N . TYR A 1 496 ? -45.109 6.651 -9.587 1.00 86.12 496 TYR A N 1
ATOM 3860 C CA . TYR A 1 496 ? -44.460 5.326 -9.567 1.00 86.12 496 TYR A CA 1
ATOM 3861 C C . TYR A 1 496 ? -45.401 4.146 -9.279 1.00 86.12 496 TYR A C 1
ATOM 3863 O O . TYR A 1 496 ? -44.933 3.071 -8.910 1.00 86.12 496 TYR A O 1
ATOM 3871 N N . ALA A 1 497 ? -46.709 4.344 -9.460 1.00 75.19 497 ALA A N 1
ATOM 3872 C CA . ALA A 1 497 ? -47.767 3.378 -9.159 1.00 75.19 497 ALA A CA 1
ATOM 3873 C C . ALA A 1 497 ? -47.821 2.926 -7.681 1.00 75.19 497 ALA A C 1
ATOM 3875 O O . ALA A 1 497 ? -46.975 3.251 -6.843 1.00 75.19 497 ALA A O 1
ATOM 3876 N N . CYS A 1 498 ? -48.897 2.219 -7.337 1.00 55.53 498 CYS A N 1
ATOM 3877 C CA . CYS A 1 498 ? -49.182 1.752 -5.982 1.00 55.53 498 CYS A CA 1
ATOM 3878 C C . CYS A 1 498 ? -48.962 0.239 -5.873 1.00 55.53 498 CYS A C 1
ATOM 3880 O O . CYS A 1 498 ? -49.375 -0.511 -6.753 1.00 55.53 498 CYS A O 1
ATOM 3882 N N . VAL A 1 499 ? -48.363 -0.213 -4.767 1.00 53.38 499 VAL A N 1
ATOM 3883 C CA . VAL A 1 499 ? -48.320 -1.645 -4.441 1.00 53.38 499 VAL A CA 1
ATOM 3884 C C . VAL A 1 499 ? -49.686 -2.049 -3.894 1.00 53.38 499 VAL A C 1
ATOM 3886 O O . VAL A 1 499 ? -50.150 -1.489 -2.899 1.00 53.38 499 VAL A O 1
ATOM 3889 N N . ASP A 1 500 ? -50.330 -3.017 -4.541 1.00 49.25 500 ASP A N 1
ATOM 3890 C CA . ASP A 1 500 ? -51.671 -3.474 -4.174 1.00 49.25 500 ASP A CA 1
ATOM 3891 C C . ASP A 1 500 ? -51.618 -4.371 -2.920 1.00 49.25 500 ASP A C 1
ATOM 3893 O O . ASP A 1 500 ? -51.406 -5.583 -2.993 1.00 49.25 500 ASP A O 1
ATOM 3897 N N . ILE A 1 501 ? -51.745 -3.745 -1.743 1.00 48.59 501 ILE A N 1
ATOM 3898 C CA . ILE A 1 501 ? -51.831 -4.412 -0.436 1.00 48.59 501 ILE A CA 1
ATOM 3899 C C . ILE A 1 501 ? -53.131 -3.971 0.257 1.00 48.59 501 ILE A C 1
ATOM 3901 O O . ILE A 1 501 ? -53.164 -2.968 0.970 1.00 48.59 501 ILE A O 1
ATOM 3905 N N . ASP A 1 502 ? -54.196 -4.742 0.024 1.00 45.44 502 ASP A N 1
ATOM 3906 C CA . ASP A 1 502 ? -55.536 -4.641 0.627 1.00 45.44 502 ASP A CA 1
ATOM 3907 C C . ASP A 1 502 ? -56.238 -3.260 0.532 1.00 45.44 502 ASP A C 1
ATOM 3909 O O . ASP A 1 502 ? -56.240 -2.447 1.461 1.00 45.44 502 ASP A O 1
ATOM 3913 N N . GLU A 1 503 ? -56.938 -3.049 -0.593 1.00 49.53 503 GLU A N 1
ATOM 3914 C CA . GLU A 1 503 ? -58.077 -2.122 -0.774 1.00 49.53 503 GLU A CA 1
ATOM 3915 C C . GLU A 1 503 ? -57.904 -0.679 -0.242 1.00 49.53 503 GLU A C 1
ATOM 3917 O O . GLU A 1 503 ? -58.689 -0.189 0.577 1.00 49.53 503 GLU A O 1
ATOM 3922 N N . ARG A 1 504 ? -56.920 0.071 -0.764 1.00 49.34 504 ARG A N 1
ATOM 3923 C CA . ARG A 1 504 ? -56.822 1.535 -0.524 1.00 49.34 504 ARG A CA 1
ATOM 3924 C C . ARG A 1 504 ? -56.840 2.441 -1.755 1.00 49.34 504 ARG A C 1
ATOM 3926 O O . ARG A 1 504 ? -56.936 3.657 -1.588 1.00 49.34 504 ARG A O 1
ATOM 3933 N N . CYS A 1 505 ? -56.852 1.885 -2.963 1.00 50.50 505 CYS A N 1
ATOM 3934 C CA . CYS A 1 505 ? -56.822 2.652 -4.212 1.00 50.50 505 CYS A CA 1
ATOM 3935 C C . CYS A 1 505 ? -58.204 2.764 -4.878 1.00 50.50 505 CYS A C 1
ATOM 3937 O O . CYS A 1 505 ? -58.411 2.353 -6.017 1.00 50.50 505 CYS A O 1
ATOM 3939 N N . ALA A 1 506 ? -59.162 3.366 -4.167 1.00 38.28 506 ALA A N 1
ATOM 3940 C CA . ALA A 1 506 ? -60.383 3.874 -4.790 1.00 38.28 506 ALA A CA 1
ATOM 3941 C C . ALA A 1 506 ? -60.074 5.214 -5.478 1.00 38.28 506 ALA A C 1
ATOM 3943 O O . ALA A 1 506 ? -59.786 6.209 -4.811 1.00 38.28 506 ALA A O 1
ATOM 3944 N N . ALA A 1 507 ? -60.106 5.227 -6.811 1.00 46.66 507 ALA A N 1
ATOM 3945 C CA . ALA A 1 507 ? -59.795 6.406 -7.609 1.00 46.66 507 ALA A CA 1
ATOM 3946 C C . ALA A 1 507 ? -60.783 7.559 -7.362 1.00 46.66 507 ALA A C 1
ATOM 3948 O O . ALA A 1 507 ? -62.000 7.378 -7.435 1.00 46.66 507 ALA A O 1
ATOM 3949 N N . THR A 1 508 ? -60.251 8.767 -7.175 1.00 34.22 508 THR A N 1
ATOM 3950 C CA . THR A 1 508 ? -60.992 10.019 -7.368 1.00 34.22 508 THR A CA 1
ATOM 3951 C C . THR A 1 508 ? -60.127 10.991 -8.152 1.00 34.22 508 THR A C 1
ATOM 3953 O O . THR A 1 508 ? -59.105 11.454 -7.650 1.00 34.22 508 THR A O 1
ATOM 3956 N N . GLU A 1 509 ? -60.553 11.299 -9.374 1.00 44.50 509 GLU A N 1
ATOM 3957 C CA . GLU A 1 509 ? -59.988 12.377 -10.181 1.00 44.50 509 GLU A CA 1
ATOM 3958 C C . GLU A 1 509 ? -60.128 13.716 -9.436 1.00 44.50 509 GLU A C 1
ATOM 3960 O O . GLU A 1 509 ? -61.208 14.047 -8.942 1.00 44.50 509 GLU A O 1
ATOM 3965 N N . ALA A 1 510 ? -59.050 14.497 -9.365 1.00 34.06 510 ALA A N 1
ATOM 3966 C CA . ALA A 1 510 ? -59.087 15.888 -8.927 1.00 34.06 510 ALA A CA 1
ATOM 3967 C C . ALA A 1 510 ? -58.015 16.691 -9.678 1.00 34.06 510 ALA A C 1
ATOM 3969 O O . ALA A 1 510 ? -56.860 16.282 -9.765 1.00 34.06 510 ALA A O 1
ATOM 3970 N N . GLU A 1 511 ? -58.429 17.815 -10.256 1.00 35.31 511 GLU A N 1
ATOM 3971 C CA . GLU A 1 511 ? -57.669 18.579 -11.249 1.00 35.31 511 GLU A CA 1
ATOM 3972 C C . GLU A 1 511 ? -56.355 19.162 -10.698 1.00 35.31 511 GLU A C 1
ATOM 3974 O O . GLU A 1 511 ? -56.320 19.804 -9.645 1.00 35.31 511 GLU A O 1
ATOM 3979 N N . SER A 1 512 ? -55.269 19.014 -11.462 1.00 33.84 512 SER A N 1
ATOM 3980 C CA . SER A 1 512 ? -53.972 19.609 -11.144 1.00 33.84 512 SER A CA 1
ATOM 3981 C C . SER A 1 512 ? -53.942 21.104 -11.487 1.00 33.84 512 SER A C 1
ATOM 3983 O O . SER A 1 512 ? -53.612 21.496 -12.611 1.00 33.84 512 SER A O 1
ATOM 3985 N N . THR A 1 513 ? -54.226 21.969 -10.514 1.00 32.31 513 THR A N 1
ATOM 3986 C CA . THR A 1 513 ? -53.908 23.402 -10.620 1.00 32.31 513 THR A CA 1
ATOM 3987 C C . THR A 1 513 ? -52.424 23.635 -10.324 1.00 32.31 513 THR A C 1
ATOM 3989 O O . THR A 1 513 ? -52.061 24.036 -9.218 1.00 32.31 513 THR A O 1
ATOM 3992 N N . PHE A 1 514 ? -51.567 23.364 -11.312 1.00 33.41 514 PHE A N 1
ATOM 3993 C CA . PHE A 1 514 ? -50.139 23.691 -11.258 1.00 33.41 514 PHE A CA 1
ATOM 3994 C C . PHE A 1 514 ? -49.921 25.206 -11.124 1.00 33.41 514 PHE A C 1
ATOM 3996 O O . PHE A 1 514 ? -50.502 25.993 -11.874 1.00 33.41 514 PHE A O 1
ATOM 4003 N N . VAL A 1 515 ? -49.023 25.612 -10.222 1.00 31.42 515 VAL A N 1
ATOM 4004 C CA . VAL A 1 515 ? -48.492 26.983 -10.154 1.00 31.42 515 VAL A CA 1
ATOM 4005 C C . VAL A 1 515 ? -46.994 26.928 -10.431 1.00 31.42 515 VAL A C 1
ATOM 4007 O O . VAL A 1 515 ? -46.181 26.757 -9.529 1.00 31.42 515 VAL A O 1
ATOM 4010 N N . SER A 1 516 ? -46.620 27.078 -11.701 1.00 29.48 516 SER A N 1
ATOM 4011 C CA . SER A 1 516 ? -45.217 27.142 -12.109 1.00 29.48 516 SER A CA 1
ATOM 4012 C C . SER A 1 516 ? -44.612 28.511 -11.770 1.00 29.48 516 SER A C 1
ATOM 4014 O O . SER A 1 516 ? -44.870 29.497 -12.467 1.00 29.48 516 SER A O 1
ATOM 4016 N N . CYS A 1 517 ? -43.761 28.581 -10.747 1.00 27.31 517 CYS A N 1
ATOM 4017 C CA . CYS A 1 517 ? -42.906 29.746 -10.515 1.00 27.31 517 CYS A CA 1
ATOM 4018 C C . CYS A 1 517 ? -41.630 29.634 -11.361 1.00 27.31 517 CYS A C 1
ATOM 4020 O O . CYS A 1 517 ? -40.668 28.977 -10.976 1.00 27.31 517 CYS A O 1
ATOM 4022 N N . ASN A 1 518 ? -41.638 30.279 -12.528 1.00 29.56 518 ASN A N 1
ATOM 4023 C CA . ASN A 1 518 ? -40.499 30.351 -13.442 1.00 29.56 518 ASN A CA 1
ATOM 4024 C C . ASN A 1 518 ? -39.449 31.367 -12.929 1.00 29.56 518 ASN A C 1
ATOM 4026 O O . ASN A 1 518 ? -39.782 32.553 -12.835 1.00 29.56 518 ASN A O 1
ATOM 4030 N N . PRO A 1 519 ? -38.200 30.970 -12.614 1.00 33.16 519 PRO A N 1
ATOM 4031 C CA . PRO A 1 519 ? -37.175 31.885 -12.126 1.00 33.16 519 PRO A CA 1
ATOM 4032 C C . PRO A 1 519 ? -36.457 32.580 -13.291 1.00 33.16 519 PRO A C 1
ATOM 4034 O O . PRO A 1 519 ? -35.302 32.300 -13.604 1.00 33.16 519 PRO A O 1
ATOM 4037 N N . SER A 1 520 ? -37.140 33.536 -13.916 1.00 32.91 520 SER A N 1
ATOM 4038 C CA . SER A 1 520 ? -36.491 34.581 -14.706 1.00 32.91 520 SER A CA 1
ATOM 4039 C C . SER A 1 520 ? -36.588 35.907 -13.956 1.00 32.91 520 SER A C 1
ATOM 4041 O O . SER A 1 520 ? -37.623 36.568 -14.038 1.00 32.91 520 SER A O 1
ATOM 4043 N N . ASN A 1 521 ? -35.535 36.274 -13.221 1.00 28.30 521 ASN A N 1
ATOM 4044 C CA . ASN A 1 521 ? -35.029 37.649 -13.157 1.00 28.30 521 ASN A CA 1
ATOM 4045 C C . ASN A 1 521 ? -33.712 37.741 -12.377 1.00 28.30 521 ASN A C 1
ATOM 4047 O O . ASN A 1 521 ? -33.474 37.017 -11.415 1.00 28.30 521 ASN A O 1
ATOM 4051 N N . GLU A 1 522 ? -32.886 38.675 -12.834 1.00 30.62 522 GLU A N 1
ATOM 4052 C CA . GLU A 1 522 ? -31.649 39.137 -12.212 1.00 30.62 522 GLU A CA 1
ATOM 4053 C C . GLU A 1 522 ? -31.949 39.835 -10.871 1.00 30.62 522 GLU A C 1
ATOM 4055 O O . GLU A 1 522 ? -32.917 40.596 -10.788 1.00 30.62 522 GLU A O 1
ATOM 4060 N N . TYR A 1 523 ? -31.130 39.593 -9.840 1.00 30.11 523 TYR A N 1
ATOM 4061 C CA . TYR A 1 523 ? -30.183 40.579 -9.279 1.00 30.11 523 TYR A CA 1
ATOM 4062 C C . TYR A 1 523 ? -29.265 39.948 -8.222 1.00 30.11 523 TYR A C 1
ATOM 4064 O O . TYR A 1 523 ? -29.766 39.137 -7.414 1.00 30.11 523 TYR A O 1
#

pLDDT: mean 73.29, std 21.3, range [23.84, 98.5]

Secondary structure (DSSP, 8-state):
-HHHHHHHTTSS-SSTTS---HHHHHHHHHHHHT----SS--HHHHHHHHS-EESS-SS-TT----TT-B----S-SEEEEEE---SSS-HHHHHHHHHHHHHHHHHTSS-EEEE-SSGGG-SEEEEEE-SS--BTTBSS-SS----TTSEEEEE-TTTT-EEEEETTS-EESSSSSSEEHHHHHHHHHHHHHTB---S-TTSTTSSB-----TT----HHHHHHHHHHH-S----------------------------------------SSSTTSSSS-------PPPHHHHHHHHHHHTTSS-SSTTS---HHHHHHHHHHHHT-----S--HHHHHHHTS---SS-SS--HHHHHHHHHHHHHHHHHTTSS------SSGGG-SSEEEEE-SS--BTTBSS-SS---SSSS--EEE--TTT-EEEEETTS-EESS-SSSEEHHHHHHHHHHHHTTPPPPS-TTSTTSSS-----TT----HHHHHHHHHHH-----SS--------------------

Organism: NCBI:txid174260

Radius of gyration: 33.91 Å; chains: 1; bounding box: 110×90×67 Å

InterPro domains:
  IPR001818 Peptidase M10, metallopeptidase [PF00413] (73-231)
  IPR001818 Peptidase M10, metallopeptidase [PF00413] (359-497)
  IPR002477 Peptidoglycan binding-like [PF01471] (3-49)
  IPR002477 Peptidoglycan binding-like [PF01471] (299-343)
  IPR006026 Peptidase, metallopeptidase [SM00235] (70-232)
  IPR006026 Peptidase, metallopeptidase [SM00235] (336-498)
  IPR021190 Peptidase M10A [PR00138] (49-62)
  IPR021190 Peptidase M10A [PR00138] (98-113)
  IPR021190 Peptidase M10A [PR00138] (128-156)
  IPR021190 Peptidase M10A [PR00138] (184-209)
  IPR021190 Peptidase M10A [PR00138] (218-231)
  IPR024079 Metallopeptidase, catalytic domain superfamily [G3DSA:3.40.390.10] (1-235)
  IPR024079 Metallopeptidase, catalytic domain superfamily [G3DSA:3.40.390.10] (352-499)
  IPR033739 Peptidase M10A, catalytic domain [cd04278] (73-231)
  IPR033739 Peptidase M10A, catalytic domain [cd04278] (361-496)
  IPR036365 PGBD-like superfamily [SSF47090] (3-59)
  IPR036365 PGBD-like superfamily [SSF47090] (286-353)
  IPR036366 PGBD superfamily [G3DSA:1.10.101.10] (291-351)